Protein AF-A0A191ZY68-F1 (afdb_monomer)

InterPro domains:
  IPR001091 Restriction/modification DNA-methyltransferase [PR00508] (34-48)
  IPR001091 Restriction/modification DNA-methyltransferase [PR00508] (92-112)
  IPR001091 Restriction/modification DNA-methyltransferase [PR00508] (193-210)
  IPR001091 Restriction/modification DNA-methyltransferase [PR00508] (212-230)
  IPR001091 Restriction/modification DNA-methyltransferase [PR00508] (235-255)
  IPR002052 DNA methylase, N-6 adenine-specific, conserved site [PS00092] (38-44)
  IPR002941 DNA methylase N-4/N-6 [PF01555] (35-252)
  IPR029063 S-adenosyl-L-methionine-dependent methyltransferase superfamily [G3DSA:3.40.50.150] (6-283)
  IPR029063 S-adenosyl-L-methionine-dependent methyltransferase superfamily [SSF53335] (6-263)

pLDDT: mean 77.8, std 20.85, range [26.12, 98.81]

Structure (mmCIF, N/CA/C/O backbone):
data_AF-A0A191ZY68-F1
#
_entry.id   AF-A0A191ZY68-F1
#
loop_
_atom_site.group_PDB
_atom_site.id
_atom_site.type_symbol
_atom_site.label_atom_id
_atom_site.label_alt_id
_atom_site.label_comp_id
_atom_site.label_asym_id
_atom_site.label_entity_id
_atom_site.label_seq_id
_atom_site.pdbx_PDB_ins_code
_atom_site.Cartn_x
_atom_site.Cartn_y
_atom_site.Cartn_z
_atom_site.occupancy
_atom_site.B_iso_or_equiv
_atom_site.auth_seq_id
_atom_site.auth_comp_id
_atom_site.auth_asym_id
_atom_site.auth_atom_id
_atom_site.pdbx_PDB_model_num
ATOM 1 N N . MET A 1 1 ? 15.960 -15.059 17.659 1.00 31.17 1 MET A N 1
ATOM 2 C CA . MET A 1 1 ? 15.784 -13.860 18.512 1.00 31.17 1 MET A CA 1
ATOM 3 C C . MET A 1 1 ? 14.298 -13.562 18.622 1.00 31.17 1 MET A C 1
ATOM 5 O O . MET A 1 1 ? 13.673 -13.334 17.597 1.00 31.17 1 MET A O 1
ATOM 9 N N . LYS A 1 2 ? 13.720 -13.620 19.827 1.00 26.56 2 LYS A N 1
ATOM 10 C CA . LYS A 1 2 ? 12.342 -13.174 20.080 1.00 26.56 2 LYS A CA 1
ATOM 11 C C . LYS A 1 2 ? 12.356 -11.641 20.112 1.00 26.56 2 LYS A C 1
ATOM 13 O O . LYS A 1 2 ? 12.931 -11.078 21.036 1.00 26.56 2 LYS A O 1
ATOM 18 N N . GLN A 1 3 ? 11.800 -10.974 19.100 1.00 31.62 3 GLN A N 1
ATOM 19 C CA . GLN A 1 3 ? 11.478 -9.550 19.221 1.00 31.62 3 GLN A CA 1
ATOM 20 C C . GLN A 1 3 ? 10.324 -9.436 20.219 1.00 31.62 3 GLN A C 1
ATOM 22 O O . GLN A 1 3 ? 9.246 -9.982 19.988 1.00 31.62 3 GLN A O 1
ATOM 27 N N . GLU A 1 4 ? 10.581 -8.804 21.364 1.00 32.47 4 GLU A N 1
ATOM 28 C CA . GLU A 1 4 ? 9.561 -8.515 22.368 1.00 32.47 4 GLU A CA 1
ATOM 29 C C . GLU A 1 4 ? 8.435 -7.693 21.734 1.00 32.47 4 GLU A C 1
ATOM 31 O O . GLU A 1 4 ? 8.659 -6.604 21.203 1.00 32.47 4 GLU A O 1
ATOM 36 N N . ILE A 1 5 ? 7.216 -8.233 21.794 1.00 35.44 5 ILE A N 1
ATOM 37 C CA . ILE A 1 5 ? 5.992 -7.540 21.404 1.00 35.44 5 ILE A CA 1
ATOM 38 C C . ILE A 1 5 ? 5.802 -6.402 22.403 1.00 35.44 5 ILE A C 1
ATOM 40 O O . ILE A 1 5 ? 5.323 -6.603 23.519 1.00 35.44 5 ILE A O 1
ATOM 44 N N . LYS A 1 6 ? 6.200 -5.189 22.025 1.00 41.62 6 LYS A N 1
ATOM 45 C CA . LYS A 1 6 ? 5.706 -4.008 22.720 1.00 41.62 6 LYS A CA 1
ATOM 46 C C . LYS A 1 6 ? 4.245 -3.842 22.346 1.00 41.62 6 LYS A C 1
ATOM 48 O O . LYS A 1 6 ? 3.932 -3.660 21.174 1.00 41.62 6 LYS A O 1
ATOM 53 N N . ASN A 1 7 ? 3.380 -3.878 23.356 1.00 38.12 7 ASN A N 1
ATOM 54 C CA . ASN A 1 7 ? 2.010 -3.393 23.260 1.00 38.12 7 ASN A CA 1
ATOM 55 C C . ASN A 1 7 ? 2.058 -1.932 22.796 1.00 38.12 7 ASN A C 1
ATOM 57 O O . ASN A 1 7 ? 2.180 -1.013 23.611 1.00 38.12 7 ASN A O 1
ATOM 61 N N . TYR A 1 8 ? 1.988 -1.702 21.485 1.00 49.50 8 TYR A N 1
ATOM 62 C CA . TYR A 1 8 ? 1.645 -0.392 20.963 1.00 49.50 8 TYR A CA 1
ATOM 63 C C . TYR A 1 8 ? 0.217 -0.161 21.427 1.00 49.50 8 TYR A C 1
ATOM 65 O O . TYR A 1 8 ? -0.720 -0.784 20.937 1.00 49.50 8 TYR A O 1
ATOM 73 N N . ASN A 1 9 ? 0.042 0.674 22.445 1.00 41.66 9 ASN A N 1
ATOM 74 C CA . ASN A 1 9 ? -1.279 1.130 22.834 1.00 41.66 9 ASN A CA 1
ATOM 75 C C . ASN A 1 9 ? -1.759 2.036 21.688 1.00 41.66 9 ASN A C 1
ATOM 77 O O . ASN A 1 9 ? -1.575 3.251 21.744 1.00 41.66 9 ASN A O 1
ATOM 81 N N . LEU A 1 10 ? -2.297 1.435 20.617 1.00 52.88 10 LEU A N 1
ATOM 82 C CA . LEU A 1 10 ? -2.790 2.087 19.397 1.00 52.88 10 LEU A CA 1
ATOM 83 C C . LEU A 1 10 ? -4.106 2.835 19.667 1.00 52.88 10 LEU A C 1
ATOM 85 O O . LEU A 1 10 ? -5.029 2.852 18.856 1.00 52.88 10 LEU A O 1
ATOM 89 N N . LYS A 1 11 ? -4.212 3.489 20.828 1.00 54.06 11 LYS A N 1
ATOM 90 C CA . LYS A 1 11 ? -5.155 4.587 20.996 1.00 54.06 11 LYS A CA 1
ATOM 91 C C . LYS A 1 11 ? -4.674 5.682 20.057 1.00 54.06 11 LYS A C 1
ATOM 93 O O . LYS A 1 11 ? -3.679 6.341 20.352 1.00 54.06 11 LYS A O 1
ATOM 98 N N . ILE A 1 12 ? -5.350 5.825 18.921 1.00 60.12 12 ILE A N 1
ATOM 99 C CA . ILE A 1 12 ? -5.033 6.844 17.922 1.00 60.12 12 ILE A CA 1
ATOM 100 C C . ILE A 1 12 ? -5.145 8.202 18.600 1.00 60.12 12 ILE A C 1
ATOM 102 O O . ILE A 1 12 ? -6.234 8.660 18.955 1.00 60.12 12 ILE A O 1
ATOM 106 N N . LYS A 1 13 ? -3.988 8.804 18.825 1.00 62.09 13 LYS A N 1
ATOM 107 C CA . LYS A 1 13 ? -3.818 10.139 19.378 1.00 62.09 13 LYS A CA 1
ATOM 108 C C . LYS A 1 13 ? -3.342 11.032 18.234 1.00 62.09 13 LYS A C 1
ATOM 110 O O . LYS A 1 13 ? -2.525 10.590 17.430 1.00 62.09 13 LYS A O 1
ATOM 115 N N . GLY A 1 14 ? -3.871 12.250 18.173 1.00 75.94 14 GLY A N 1
ATOM 116 C CA . GLY A 1 14 ? -3.604 13.189 17.084 1.00 75.94 14 GLY A CA 1
ATOM 117 C C . GLY A 1 14 ? -4.306 12.827 15.771 1.00 75.94 14 GLY A C 1
ATOM 118 O O . GLY A 1 14 ? -5.316 12.108 15.755 1.00 75.94 14 GLY A O 1
ATOM 119 N N . GLN A 1 15 ? -3.771 13.355 14.670 1.00 87.38 15 GLN A N 1
ATOM 120 C CA . GLN A 1 15 ? -4.279 13.161 13.310 1.00 87.38 15 GLN A CA 1
ATOM 121 C C . GLN A 1 15 ? -3.763 11.864 12.668 1.00 87.38 15 GLN A C 1
ATOM 123 O O . GLN A 1 15 ? -4.431 11.300 11.804 1.00 87.38 15 GLN A O 1
ATOM 128 N N . GLY A 1 16 ? -2.622 11.334 13.109 1.00 92.94 16 GLY A N 1
ATOM 129 C CA . GLY A 1 16 ? -2.125 10.049 12.620 1.00 92.94 16 GLY A CA 1
ATOM 130 C C . GLY A 1 16 ? -0.936 9.492 13.389 1.00 92.94 16 GLY A C 1
ATOM 131 O O . GLY A 1 16 ? -0.455 10.083 14.355 1.00 92.94 16 GLY A O 1
ATOM 132 N N . GLN A 1 17 ? -0.469 8.325 12.954 1.00 94.00 17 GLN A N 1
ATOM 133 C CA . GLN A 1 17 ? 0.682 7.629 13.520 1.00 94.00 17 GLN A CA 1
ATOM 134 C C . GLN A 1 17 ? 1.595 7.134 12.399 1.00 94.00 17 GLN A C 1
ATOM 136 O O . GLN A 1 17 ? 1.126 6.494 11.458 1.00 94.00 17 GLN A O 1
ATOM 141 N N . LEU A 1 18 ? 2.895 7.394 12.526 1.00 95.25 18 LEU A N 1
ATOM 142 C CA . LEU A 1 18 ? 3.937 6.811 11.684 1.00 95.25 18 LEU A CA 1
ATOM 143 C C . LEU A 1 18 ? 4.826 5.934 12.567 1.00 95.25 18 LEU A C 1
ATOM 145 O O . LEU A 1 18 ? 5.387 6.402 13.559 1.00 95.25 18 LEU A O 1
ATOM 149 N N . ILE A 1 19 ? 4.929 4.651 12.229 1.00 94.38 19 ILE A N 1
ATOM 150 C CA . ILE A 1 19 ? 5.561 3.635 13.073 1.00 94.38 19 ILE A CA 1
ATOM 151 C C . ILE A 1 19 ? 6.728 3.000 12.315 1.00 94.38 19 ILE A C 1
ATOM 153 O O . ILE A 1 19 ? 6.526 2.377 11.272 1.00 94.38 19 ILE A O 1
ATOM 157 N N . ASN A 1 20 ? 7.942 3.107 12.860 1.00 94.00 20 ASN A N 1
ATOM 158 C CA . ASN A 1 20 ? 9.105 2.405 12.338 1.00 94.00 20 ASN A CA 1
ATOM 159 C C . ASN A 1 20 ? 9.115 0.955 12.834 1.00 94.00 20 ASN A C 1
ATOM 161 O O . ASN A 1 20 ? 9.651 0.642 13.896 1.00 94.00 20 ASN A O 1
ATOM 165 N N . ASN A 1 21 ? 8.448 0.062 12.110 1.00 89.94 21 ASN A N 1
ATOM 166 C CA . ASN A 1 21 ? 8.413 -1.356 12.450 1.00 89.94 21 ASN A CA 1
ATOM 167 C C . ASN A 1 21 ? 8.033 -2.200 11.230 1.00 89.94 21 ASN A C 1
ATOM 169 O O . ASN A 1 21 ? 7.501 -1.695 10.242 1.00 89.94 21 ASN A O 1
ATOM 173 N N . ASP A 1 22 ? 8.251 -3.506 11.332 1.00 90.50 22 ASP A N 1
ATOM 174 C CA . ASP A 1 22 ? 7.630 -4.468 10.434 1.00 90.50 22 ASP A CA 1
ATOM 175 C C . ASP A 1 22 ? 6.101 -4.419 10.603 1.00 90.50 22 ASP A C 1
ATOM 177 O O . ASP A 1 22 ? 5.575 -4.582 11.711 1.00 90.50 22 ASP A O 1
ATOM 181 N N . CYS A 1 23 ? 5.374 -4.179 9.512 1.00 93.75 23 CYS A N 1
ATOM 182 C CA . CYS A 1 23 ? 3.928 -4.014 9.571 1.00 93.75 23 CYS A CA 1
ATOM 183 C C . CYS A 1 23 ? 3.191 -5.314 9.923 1.00 93.75 23 CYS A C 1
ATOM 185 O O . CYS A 1 23 ? 2.131 -5.231 10.535 1.00 93.75 23 CYS A O 1
ATOM 187 N N . LEU A 1 24 ? 3.750 -6.507 9.673 1.00 92.06 24 LEU A N 1
ATOM 188 C CA . LEU A 1 24 ? 3.152 -7.771 10.140 1.00 92.06 24 LEU A CA 1
ATOM 189 C C . LEU A 1 24 ? 3.233 -7.922 11.659 1.00 92.06 24 LEU A C 1
ATOM 191 O O . LEU A 1 24 ? 2.394 -8.581 12.272 1.00 92.06 24 LEU A O 1
ATOM 195 N N . VAL A 1 25 ? 4.248 -7.325 12.285 1.00 88.88 25 VAL A N 1
ATOM 196 C CA . VAL A 1 25 ? 4.346 -7.254 13.748 1.00 88.88 25 VAL A CA 1
ATOM 197 C C . VAL A 1 25 ? 3.409 -6.169 14.271 1.00 88.88 25 VAL A C 1
ATOM 199 O O . VAL A 1 25 ? 2.690 -6.383 15.246 1.00 88.88 25 VAL A O 1
ATOM 202 N N . GLY A 1 26 ? 3.391 -5.014 13.606 1.00 87.81 26 GLY A N 1
ATOM 203 C CA . GLY A 1 26 ? 2.568 -3.868 13.971 1.00 87.81 26 GLY A CA 1
ATOM 204 C C . GLY A 1 26 ? 1.065 -4.143 13.908 1.00 87.81 26 GLY A C 1
ATOM 205 O O . GLY A 1 26 ? 0.367 -3.915 14.898 1.00 87.81 26 GLY A O 1
ATOM 206 N N . MET A 1 27 ? 0.578 -4.681 12.785 1.00 92.81 27 MET A N 1
ATOM 207 C CA . MET A 1 27 ? -0.847 -4.925 12.529 1.00 92.81 27 MET A CA 1
ATOM 208 C C . MET A 1 27 ? -1.485 -5.876 13.541 1.00 92.81 27 MET A C 1
ATOM 210 O O . MET A 1 27 ? -2.648 -5.674 13.877 1.00 92.81 27 MET A O 1
ATOM 214 N N . LYS A 1 28 ? -0.733 -6.810 14.140 1.00 89.75 28 LYS A N 1
ATOM 215 C CA . LYS A 1 28 ? -1.229 -7.692 15.218 1.00 89.75 28 LYS A CA 1
ATOM 216 C C . LYS A 1 28 ? -1.750 -6.940 16.445 1.00 89.75 28 LYS A C 1
ATOM 218 O O . LYS A 1 28 ? -2.515 -7.497 17.222 1.00 89.75 28 LYS A O 1
ATOM 223 N N . ASN A 1 29 ? -1.338 -5.686 16.625 1.00 85.56 29 ASN A N 1
ATOM 224 C CA . ASN A 1 29 ? -1.813 -4.823 17.706 1.00 85.56 29 ASN A CA 1
ATOM 225 C C . ASN A 1 29 ? -3.049 -3.997 17.304 1.00 85.56 29 ASN A C 1
ATOM 227 O O . ASN A 1 29 ? -3.652 -3.349 18.158 1.00 85.56 29 ASN A O 1
ATOM 231 N N . ILE A 1 30 ? -3.418 -3.987 16.018 1.00 88.19 30 ILE A N 1
ATOM 232 C CA . ILE A 1 30 ? -4.626 -3.331 15.513 1.00 88.19 30 ILE A CA 1
ATOM 233 C C . ILE A 1 30 ? -5.818 -4.267 15.755 1.00 88.19 30 ILE A C 1
ATOM 235 O O . ILE A 1 30 ? -5.765 -5.426 15.327 1.00 88.19 30 ILE A O 1
ATOM 239 N N . PRO A 1 31 ? -6.904 -3.794 16.395 1.00 89.94 31 PRO A N 1
ATOM 240 C CA . PRO A 1 31 ? -8.109 -4.594 16.578 1.00 89.94 31 PRO A CA 1
ATOM 241 C C . PRO A 1 31 ? -8.721 -5.049 15.249 1.00 89.94 31 PRO A C 1
ATOM 243 O O . PRO A 1 31 ? -8.692 -4.321 14.253 1.00 89.94 31 PRO A O 1
ATOM 246 N N . ASP A 1 32 ? -9.329 -6.230 15.251 1.00 93.38 32 ASP A N 1
ATOM 247 C CA . ASP A 1 32 ? -10.144 -6.719 14.138 1.00 93.38 32 ASP A CA 1
ATOM 248 C C . ASP A 1 32 ? -11.226 -5.698 13.770 1.00 93.38 32 ASP A C 1
ATOM 250 O O . ASP A 1 32 ? -11.770 -5.019 14.644 1.00 93.38 32 ASP A O 1
ATOM 254 N N . ASN A 1 33 ? -11.573 -5.622 12.483 1.00 94.06 33 ASN A N 1
ATOM 255 C CA . ASN A 1 33 ? -12.675 -4.787 11.996 1.00 94.06 33 ASN A CA 1
ATOM 256 C C . ASN A 1 33 ? -12.630 -3.333 12.516 1.00 94.06 33 ASN A C 1
ATOM 258 O O . ASN A 1 33 ? -13.639 -2.787 12.966 1.00 94.06 33 ASN A O 1
ATOM 262 N N . SER A 1 34 ? -11.464 -2.691 12.474 1.00 94.81 34 SER A N 1
ATOM 263 C CA . SER A 1 34 ? -11.267 -1.325 12.980 1.00 94.81 34 SER A CA 1
ATOM 264 C C . SER A 1 34 ? -10.827 -0.313 11.917 1.00 94.81 34 SER A C 1
ATOM 266 O O . SER A 1 34 ? -11.001 0.887 12.129 1.00 94.81 34 SER A O 1
ATOM 268 N N . ILE A 1 35 ? -10.346 -0.772 10.758 1.00 96.88 35 ILE A N 1
ATOM 269 C CA . ILE A 1 35 ? -9.881 0.061 9.640 1.00 96.88 35 ILE A CA 1
ATOM 270 C C . ILE A 1 35 ? -10.991 0.244 8.596 1.00 96.88 35 ILE A C 1
ATOM 272 O O . ILE A 1 35 ? -11.598 -0.730 8.155 1.00 96.88 35 ILE A O 1
ATOM 276 N N . ASP A 1 36 ? -11.247 1.485 8.175 1.00 97.62 36 ASP A N 1
ATOM 277 C CA . ASP A 1 36 ? -12.260 1.810 7.159 1.00 97.62 36 ASP A CA 1
ATOM 278 C C . ASP A 1 36 ? -11.715 1.660 5.727 1.00 97.62 36 ASP A C 1
ATOM 280 O O . ASP A 1 36 ? -12.431 1.214 4.825 1.00 97.62 36 ASP A O 1
ATOM 284 N N . LEU A 1 37 ? -10.440 2.009 5.528 1.00 98.75 37 LEU A N 1
ATOM 285 C CA . LEU A 1 37 ? -9.741 1.918 4.248 1.00 98.7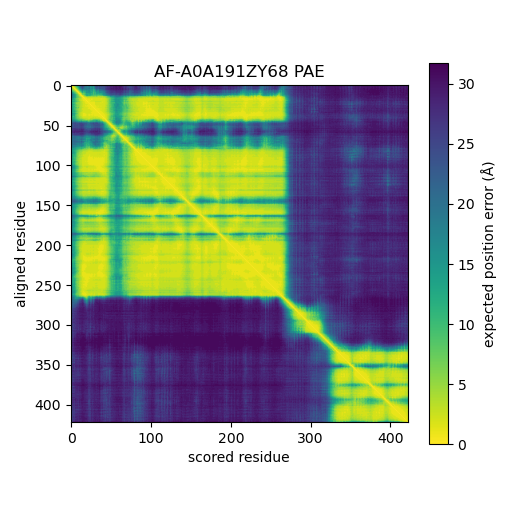5 37 LEU A CA 1
ATOM 286 C C . LEU A 1 37 ? -8.295 1.455 4.452 1.00 98.75 37 LEU A C 1
ATOM 288 O O . LEU A 1 37 ? -7.525 2.095 5.162 1.00 98.75 37 LEU A O 1
ATOM 292 N N . VAL A 1 38 ? -7.899 0.385 3.774 1.00 98.81 38 VAL A N 1
ATOM 293 C CA . VAL A 1 38 ? -6.486 0.064 3.553 1.00 98.81 38 VAL A CA 1
ATOM 294 C C . VAL A 1 38 ? -6.096 0.622 2.189 1.00 98.81 38 VAL A C 1
ATOM 296 O O . VAL A 1 38 ? -6.701 0.253 1.184 1.00 98.81 38 VAL A O 1
ATOM 299 N N . LEU A 1 39 ? -5.111 1.516 2.142 1.00 98.75 39 LEU A N 1
ATOM 300 C CA . LEU A 1 39 ? -4.598 2.102 0.902 1.00 98.75 39 LEU A CA 1
ATOM 301 C C . LEU A 1 39 ? -3.077 2.046 0.933 1.00 98.75 39 LEU A C 1
ATOM 303 O O . LEU A 1 39 ? -2.461 2.727 1.749 1.00 98.75 39 LEU A O 1
ATOM 307 N N . THR A 1 40 ? -2.481 1.217 0.076 1.00 97.81 40 THR A N 1
ATOM 308 C CA . THR A 1 40 ? -1.052 0.924 0.207 1.00 97.81 40 THR A CA 1
ATOM 309 C C . THR A 1 40 ? -0.364 0.500 -1.092 1.00 97.81 40 THR A C 1
ATOM 311 O O . THR A 1 40 ? -1.008 0.048 -2.042 1.00 97.81 40 THR A O 1
ATOM 314 N N . ASP A 1 41 ? 0.959 0.672 -1.120 1.00 94.75 41 ASP A N 1
ATOM 315 C CA . ASP A 1 41 ? 1.858 0.403 -2.247 1.00 94.75 41 ASP A CA 1
ATOM 316 C C . ASP A 1 41 ? 2.943 -0.614 -1.842 1.00 94.75 41 ASP A C 1
ATOM 318 O O . ASP A 1 41 ? 4.064 -0.221 -1.509 1.00 94.75 41 ASP A O 1
ATOM 322 N N . PRO A 1 42 ? 2.619 -1.921 -1.801 1.00 92.19 42 PRO A N 1
ATOM 323 C CA . PRO A 1 42 ? 3.593 -2.961 -1.490 1.00 92.19 42 PRO A CA 1
ATOM 324 C C . PRO A 1 42 ? 4.699 -3.057 -2.559 1.00 92.19 42 PRO A C 1
ATOM 326 O O . PRO A 1 42 ? 4.506 -2.631 -3.697 1.00 92.19 42 PRO A O 1
ATOM 329 N N . PRO A 1 43 ? 5.845 -3.690 -2.244 1.00 86.75 43 PRO A N 1
ATOM 330 C CA . PRO A 1 43 ? 6.782 -4.194 -3.246 1.00 86.75 43 PRO A CA 1
ATOM 331 C C . PRO A 1 43 ? 6.073 -5.035 -4.316 1.00 86.75 43 PRO A C 1
ATOM 333 O O . PRO A 1 43 ? 5.132 -5.771 -4.023 1.00 86.75 43 PRO A O 1
ATOM 336 N N . TYR A 1 44 ? 6.530 -4.939 -5.562 1.00 82.44 44 TYR A N 1
ATOM 337 C CA . TYR A 1 44 ? 5.852 -5.510 -6.729 1.00 82.44 44 TYR A CA 1
ATOM 338 C C . TYR A 1 44 ? 6.381 -6.877 -7.149 1.00 82.44 44 TYR A C 1
ATOM 340 O O . TYR A 1 44 ? 5.806 -7.488 -8.040 1.00 82.44 44 TYR A O 1
ATOM 348 N N . GLY A 1 45 ? 7.484 -7.353 -6.578 1.00 71.75 45 GLY A N 1
ATOM 349 C CA . GLY A 1 45 ? 8.100 -8.626 -6.934 1.00 71.75 45 GLY A CA 1
ATOM 350 C C . GLY A 1 45 ? 8.623 -8.685 -8.364 1.00 71.75 45 GLY A C 1
ATOM 351 O O . GLY A 1 45 ? 8.664 -9.756 -8.979 1.00 71.75 45 GLY A O 1
ATOM 352 N N . ILE A 1 46 ? 8.984 -7.532 -8.927 1.00 65.25 46 ILE A N 1
ATOM 353 C CA . ILE A 1 46 ? 9.471 -7.411 -10.307 1.00 65.25 46 ILE A CA 1
ATOM 354 C C . ILE A 1 46 ? 10.969 -7.127 -10.387 1.00 65.25 46 ILE A C 1
ATOM 356 O O . ILE A 1 46 ? 11.517 -7.134 -11.495 1.00 65.25 46 ILE A O 1
ATOM 360 N N . ALA A 1 47 ? 11.657 -6.895 -9.263 1.00 60.81 47 ALA A N 1
ATOM 361 C CA . ALA A 1 47 ? 13.086 -6.643 -9.301 1.00 60.81 47 ALA A CA 1
ATOM 362 C C . ALA A 1 47 ? 13.834 -7.889 -9.773 1.00 60.81 47 ALA A C 1
ATOM 364 O O . ALA A 1 47 ? 13.928 -8.921 -9.113 1.00 60.81 47 ALA A O 1
ATOM 365 N N . ASN A 1 48 ? 14.434 -7.749 -10.945 1.00 55.97 48 ASN A N 1
ATOM 366 C CA . ASN A 1 48 ? 15.454 -8.642 -11.447 1.00 55.97 48 ASN A CA 1
ATOM 367 C C . ASN A 1 48 ? 16.800 -7.973 -11.159 1.00 55.97 48 ASN A C 1
ATOM 369 O O . ASN A 1 48 ? 16.961 -6.785 -11.440 1.00 55.97 48 ASN A O 1
ATOM 373 N N . LYS A 1 49 ? 17.784 -8.716 -10.639 1.00 47.47 49 LYS A N 1
ATOM 374 C CA . LYS A 1 49 ? 19.133 -8.192 -10.335 1.00 47.47 49 LYS A CA 1
ATOM 375 C C . LYS A 1 49 ? 19.813 -7.522 -11.543 1.00 47.47 49 LYS A C 1
ATOM 377 O O . LYS A 1 49 ? 20.726 -6.725 -11.366 1.00 47.47 49 LYS A O 1
ATOM 382 N N . ASN A 1 50 ? 19.332 -7.807 -12.756 1.00 46.06 50 ASN A N 1
ATOM 383 C CA . ASN A 1 50 ? 19.821 -7.237 -14.011 1.00 46.06 50 ASN A CA 1
ATOM 384 C C . ASN A 1 50 ? 18.990 -6.052 -14.550 1.00 46.06 50 ASN A C 1
ATOM 386 O O . ASN A 1 50 ? 19.364 -5.469 -15.570 1.00 46.06 50 ASN A O 1
ATOM 390 N N . LEU A 1 51 ? 17.861 -5.694 -13.923 1.00 51.06 51 LEU A N 1
ATOM 391 C CA . LEU A 1 51 ? 17.049 -4.549 -14.345 1.00 51.06 51 LEU A CA 1
ATOM 392 C C . LEU A 1 51 ? 17.734 -3.250 -13.916 1.00 51.06 51 LEU A C 1
ATOM 394 O O . LEU A 1 51 ? 18.016 -3.012 -12.741 1.00 51.06 51 LEU A O 1
ATOM 398 N N . ARG A 1 52 ? 18.022 -2.409 -14.908 1.00 48.84 52 ARG A N 1
ATOM 399 C CA . ARG A 1 52 ? 18.651 -1.105 -14.714 1.00 48.84 52 ARG A CA 1
ATOM 400 C C . ARG A 1 52 ? 17.557 -0.042 -14.787 1.00 48.84 52 ARG A C 1
ATOM 402 O O . ARG A 1 52 ? 16.835 0.036 -15.778 1.00 48.84 52 ARG A O 1
ATOM 409 N N . THR A 1 53 ? 17.452 0.776 -13.751 1.00 52.16 53 THR A N 1
ATOM 410 C CA . THR A 1 53 ? 16.500 1.881 -13.643 1.00 52.16 53 THR A CA 1
ATOM 411 C C . THR A 1 53 ? 17.216 3.189 -13.949 1.00 52.16 53 THR A C 1
ATOM 413 O O . THR A 1 53 ? 18.337 3.436 -13.498 1.00 52.16 53 THR A O 1
ATOM 416 N N . TRP A 1 54 ? 16.576 4.054 -14.732 1.00 44.34 54 TRP A N 1
ATOM 417 C CA . TRP A 1 54 ? 17.102 5.392 -14.964 1.00 44.34 54 TRP A CA 1
ATOM 418 C C . TRP A 1 54 ? 16.919 6.241 -13.704 1.00 44.34 54 TRP A C 1
ATOM 420 O O . TRP A 1 54 ? 15.791 6.499 -13.280 1.00 44.34 54 TRP A O 1
ATOM 430 N N . VAL A 1 55 ? 18.021 6.680 -13.095 1.00 49.06 55 VAL A N 1
ATOM 431 C CA . VAL A 1 55 ? 17.973 7.659 -12.006 1.00 49.06 55 VAL A CA 1
ATOM 432 C C . VAL A 1 55 ? 18.011 9.057 -12.612 1.00 49.06 55 VAL A C 1
ATOM 434 O O . VAL A 1 55 ? 18.906 9.387 -13.388 1.00 49.06 55 VAL A O 1
ATOM 437 N N . GLY A 1 56 ? 17.007 9.859 -12.246 1.00 44.44 56 GLY A N 1
ATOM 438 C CA . GLY A 1 56 ? 16.814 11.261 -12.626 1.00 44.44 56 GLY A CA 1
ATOM 439 C C . GLY A 1 56 ? 18.091 12.049 -12.921 1.00 44.44 56 GLY A C 1
ATOM 440 O O . GLY A 1 56 ? 19.063 11.953 -12.171 1.00 44.44 56 GLY A O 1
ATOM 441 N N . ALA A 1 57 ? 18.055 12.920 -13.936 1.00 44.69 57 ALA A N 1
ATOM 442 C CA . ALA A 1 57 ? 19.153 13.826 -14.299 1.00 44.69 57 ALA A CA 1
ATOM 443 C C . ALA A 1 57 ? 19.755 14.572 -13.088 1.00 44.69 57 ALA A C 1
ATOM 445 O O . ALA A 1 57 ? 20.967 14.736 -13.000 1.00 44.69 57 ALA A O 1
ATOM 446 N N . SER A 1 58 ? 18.916 14.918 -12.105 1.00 45.31 58 SER A N 1
ATOM 447 C CA . SER A 1 58 ? 19.293 15.606 -10.865 1.00 45.31 58 SER A CA 1
ATOM 448 C C . SER A 1 58 ? 20.115 14.772 -9.865 1.00 45.31 58 SER A C 1
ATOM 450 O O . SER A 1 58 ? 20.757 15.365 -9.004 1.00 45.31 58 SER A O 1
ATOM 452 N N . LYS A 1 59 ? 20.111 13.433 -9.935 1.00 44.00 59 LYS A N 1
ATOM 453 C CA . LYS A 1 59 ? 20.691 12.575 -8.882 1.00 44.00 59 LYS A CA 1
ATOM 454 C C . LYS A 1 59 ? 21.970 11.834 -9.267 1.00 44.00 59 LYS A C 1
ATOM 456 O O . LYS A 1 59 ? 22.589 11.284 -8.372 1.00 44.00 59 LYS A O 1
ATOM 461 N N . ASN A 1 60 ? 22.357 11.811 -10.549 1.00 39.69 60 ASN A N 1
ATOM 462 C CA . ASN A 1 60 ? 23.617 11.197 -11.019 1.00 39.69 60 ASN A CA 1
ATOM 463 C C . ASN A 1 60 ? 23.986 11.572 -12.475 1.00 39.69 60 ASN A C 1
ATOM 465 O O . ASN A 1 60 ? 24.630 10.794 -13.182 1.00 39.69 60 ASN A O 1
ATOM 469 N N . GLY A 1 61 ? 23.529 12.728 -12.971 1.00 46.94 61 GLY A N 1
ATOM 470 C CA . GLY A 1 61 ? 23.760 13.137 -14.363 1.00 46.94 61 GLY A CA 1
ATOM 471 C C . GLY A 1 61 ? 22.988 12.308 -15.401 1.00 46.94 61 GLY A C 1
ATOM 472 O O . GLY A 1 61 ? 23.398 12.247 -16.553 1.00 46.94 61 GLY A O 1
ATOM 473 N N . GLY A 1 62 ? 21.890 11.647 -15.005 1.00 53.28 62 GLY A N 1
ATOM 474 C CA . GLY A 1 62 ? 21.029 10.885 -15.921 1.00 53.28 62 GLY A CA 1
ATOM 475 C C . GLY A 1 62 ? 21.574 9.506 -16.297 1.00 53.28 62 GLY A C 1
ATOM 476 O O . GLY A 1 62 ? 21.478 9.099 -17.455 1.00 53.28 62 GLY A O 1
ATOM 477 N N . LYS A 1 63 ? 22.160 8.785 -15.335 1.00 50.47 63 LYS A N 1
ATOM 478 C CA . LYS A 1 63 ? 22.699 7.431 -15.537 1.00 50.47 63 LYS A CA 1
ATOM 479 C C . LYS A 1 63 ? 21.657 6.348 -15.255 1.00 50.47 63 LYS A C 1
ATOM 481 O O . LYS A 1 63 ? 20.729 6.531 -14.474 1.00 50.47 63 LYS A O 1
ATOM 486 N N . THR A 1 64 ? 21.846 5.189 -15.877 1.00 55.03 64 THR A N 1
ATOM 487 C CA . THR A 1 64 ? 21.052 3.988 -15.591 1.00 55.03 64 THR A CA 1
ATOM 488 C C . THR A 1 64 ? 21.817 3.131 -14.585 1.00 55.03 64 THR A C 1
ATOM 490 O O . THR A 1 64 ? 22.932 2.704 -14.881 1.00 55.03 64 THR A O 1
ATOM 493 N N . VAL A 1 65 ? 21.239 2.901 -13.408 1.00 60.44 65 VAL A N 1
ATOM 494 C CA . VAL A 1 65 ? 21.837 2.123 -12.305 1.00 60.44 65 VAL A CA 1
ATOM 495 C C . VAL A 1 65 ? 20.891 0.995 -11.906 1.00 60.44 65 VAL A C 1
ATOM 497 O O . VAL A 1 65 ? 19.699 1.050 -12.197 1.00 60.44 65 VAL A O 1
ATOM 500 N N . THR A 1 66 ? 21.393 -0.054 -11.271 1.00 60.78 66 THR A N 1
ATOM 501 C CA . THR A 1 66 ? 20.531 -1.102 -10.705 1.00 60.78 66 THR A CA 1
ATOM 502 C C . THR A 1 66 ? 19.737 -0.561 -9.512 1.00 60.78 66 THR A C 1
ATOM 504 O O . THR A 1 66 ? 20.145 0.394 -8.847 1.00 60.78 66 THR A O 1
ATOM 507 N N . THR A 1 67 ? 18.593 -1.176 -9.210 1.00 59.16 67 THR A N 1
ATOM 508 C CA . THR A 1 67 ? 17.782 -0.807 -8.034 1.00 59.16 67 THR A CA 1
ATOM 509 C C . THR A 1 67 ? 18.578 -0.949 -6.730 1.00 59.16 67 THR A C 1
ATOM 511 O O . THR A 1 67 ? 18.469 -0.096 -5.852 1.00 59.16 67 THR A O 1
ATOM 514 N N . GLN A 1 68 ? 19.448 -1.962 -6.640 1.00 61.78 68 GLN A N 1
ATOM 515 C CA . GLN A 1 68 ? 20.319 -2.178 -5.483 1.00 61.78 68 GLN A CA 1
ATOM 516 C C . GLN A 1 68 ? 21.389 -1.082 -5.345 1.00 61.78 68 GLN A C 1
ATOM 518 O O . GLN A 1 68 ? 21.626 -0.599 -4.243 1.00 61.78 68 GLN A O 1
ATOM 523 N N . GLU A 1 69 ? 21.996 -0.625 -6.446 1.00 61.06 69 GLU A N 1
ATOM 524 C CA . GLU A 1 69 ? 22.954 0.496 -6.420 1.00 61.06 69 GLU A CA 1
ATOM 525 C C . GLU A 1 69 ? 22.300 1.820 -6.004 1.00 61.06 69 GLU A C 1
ATOM 527 O O . GLU A 1 69 ? 22.940 2.651 -5.364 1.00 61.06 69 GLU A O 1
ATOM 532 N N . ALA A 1 70 ? 21.032 2.038 -6.363 1.00 57.88 70 ALA A N 1
ATOM 533 C CA . ALA A 1 70 ? 20.331 3.272 -6.024 1.00 57.88 70 ALA A CA 1
ATOM 534 C C . ALA A 1 70 ? 19.839 3.313 -4.566 1.00 57.88 70 ALA A C 1
ATOM 536 O O . ALA A 1 70 ? 19.772 4.397 -3.980 1.00 57.88 70 ALA A O 1
ATOM 537 N N . TRP A 1 71 ? 19.483 2.161 -3.985 1.00 57.09 71 TRP A N 1
ATOM 538 C CA . TRP A 1 71 ? 18.709 2.120 -2.737 1.00 57.09 71 TRP A CA 1
ATOM 539 C C . TRP A 1 71 ? 19.244 1.159 -1.670 1.00 57.09 71 TRP A C 1
ATOM 541 O O . TRP A 1 71 ? 18.727 1.168 -0.558 1.00 57.09 71 TRP A O 1
ATOM 551 N N . GLY A 1 72 ? 20.312 0.409 -1.951 1.00 59.25 72 GLY A N 1
ATOM 552 C CA . GLY A 1 72 ? 20.922 -0.534 -1.013 1.00 59.25 72 GLY A CA 1
ATOM 553 C C . GLY A 1 72 ? 20.085 -1.798 -0.799 1.00 59.25 72 GLY A C 1
ATOM 554 O O . GLY A 1 72 ? 19.265 -2.170 -1.636 1.00 59.25 72 GLY A O 1
ATOM 555 N N . ASN A 1 73 ? 20.301 -2.464 0.338 1.00 61.81 73 ASN A N 1
ATOM 556 C CA . ASN A 1 73 ? 19.551 -3.664 0.733 1.00 61.81 73 ASN A CA 1
ATOM 557 C C . ASN A 1 73 ? 18.171 -3.340 1.344 1.00 61.81 73 ASN A C 1
ATOM 559 O O . ASN A 1 73 ? 17.438 -4.259 1.694 1.00 61.81 73 ASN A O 1
ATOM 563 N N . ASP A 1 74 ? 17.815 -2.055 1.456 1.00 57.56 74 ASP A N 1
ATOM 564 C CA . ASP A 1 74 ? 16.557 -1.591 2.058 1.00 57.56 74 ASP A CA 1
ATOM 565 C C . ASP A 1 74 ? 15.333 -1.830 1.154 1.00 57.56 74 ASP A C 1
ATOM 567 O O . ASP A 1 74 ? 14.197 -1.719 1.605 1.00 57.56 74 ASP A O 1
ATOM 571 N N . PHE A 1 75 ? 15.551 -2.156 -0.126 1.00 61.81 75 PHE A N 1
ATOM 572 C CA . PHE A 1 75 ? 14.495 -2.413 -1.105 1.00 61.81 75 PHE A CA 1
ATOM 573 C C . PHE A 1 75 ? 14.463 -3.903 -1.481 1.00 61.81 75 PHE A C 1
ATOM 575 O O . PHE A 1 75 ? 15.188 -4.351 -2.374 1.00 61.81 75 PHE A O 1
ATOM 582 N N . GLN A 1 76 ? 13.632 -4.686 -0.786 1.00 67.12 76 GLN A N 1
ATOM 583 C CA . GLN A 1 76 ? 13.381 -6.093 -1.112 1.00 67.12 76 GLN A CA 1
ATOM 584 C C . GLN A 1 76 ? 12.228 -6.201 -2.116 1.00 67.12 76 GLN A C 1
ATOM 586 O O . GLN A 1 76 ? 11.077 -5.979 -1.762 1.00 67.12 76 GLN A O 1
ATOM 591 N N . ASP A 1 77 ? 12.537 -6.579 -3.356 1.00 68.19 77 ASP A N 1
ATOM 592 C CA . ASP A 1 77 ? 11.542 -6.656 -4.440 1.00 68.19 77 ASP A CA 1
ATOM 593 C C . ASP A 1 77 ? 11.758 -7.873 -5.370 1.00 68.19 77 ASP A C 1
ATOM 595 O O . ASP A 1 77 ? 11.362 -7.885 -6.533 1.00 68.19 77 ASP A O 1
ATOM 599 N N . SER A 1 78 ? 12.431 -8.911 -4.861 1.00 72.12 78 SER A N 1
ATOM 600 C CA . SER A 1 78 ? 12.744 -10.157 -5.575 1.00 72.12 78 SER A CA 1
ATOM 601 C C . SER A 1 78 ? 12.319 -11.361 -4.737 1.00 72.12 78 SER A C 1
ATOM 603 O O . SER A 1 78 ? 12.863 -11.564 -3.652 1.00 72.12 78 SER A O 1
ATOM 605 N N . PHE A 1 79 ? 11.434 -12.198 -5.283 1.00 76.50 79 PHE A N 1
ATOM 606 C CA . PHE A 1 79 ? 10.806 -13.322 -4.565 1.00 76.50 79 PHE A CA 1
ATOM 607 C C . PHE A 1 79 ? 10.931 -14.670 -5.294 1.00 76.50 79 PHE A C 1
ATOM 609 O O . PHE A 1 79 ? 10.209 -15.614 -5.007 1.00 76.50 79 PHE A O 1
ATOM 616 N N . GLY A 1 80 ? 11.876 -14.777 -6.233 1.00 79.81 80 GLY A N 1
ATOM 617 C CA . GLY A 1 80 ? 12.059 -15.985 -7.038 1.00 79.81 80 GLY A CA 1
ATOM 618 C C . GLY A 1 80 ? 11.056 -16.036 -8.186 1.00 79.81 80 GLY A C 1
ATOM 619 O O . GLY A 1 80 ? 11.339 -15.508 -9.263 1.00 79.81 80 GLY A O 1
ATOM 620 N N . ASP A 1 81 ? 9.907 -16.659 -7.954 1.00 82.25 81 ASP A N 1
ATOM 621 C CA . ASP A 1 81 ? 8.807 -16.796 -8.908 1.00 82.25 81 ASP A CA 1
ATOM 622 C C . ASP A 1 81 ? 7.504 -16.175 -8.368 1.00 82.25 81 ASP A C 1
ATOM 624 O O . ASP A 1 81 ? 7.500 -15.458 -7.367 1.00 82.25 81 ASP A O 1
ATOM 628 N N . VAL A 1 82 ? 6.409 -16.353 -9.112 1.00 84.88 82 VAL A N 1
ATOM 629 C CA . VAL A 1 82 ? 5.103 -15.787 -8.749 1.00 84.88 82 VAL A CA 1
ATOM 630 C C . VAL A 1 82 ? 4.533 -16.430 -7.485 1.00 84.88 82 VAL A C 1
ATOM 632 O O . VAL A 1 82 ? 3.948 -15.716 -6.675 1.00 84.88 82 VAL A O 1
ATOM 635 N N . ASP A 1 83 ? 4.770 -17.728 -7.286 1.00 86.81 83 ASP A N 1
ATOM 636 C CA . ASP A 1 83 ? 4.307 -18.464 -6.110 1.00 86.81 83 ASP A CA 1
ATOM 637 C C . ASP A 1 83 ? 5.062 -17.981 -4.866 1.00 86.81 83 ASP A C 1
ATOM 639 O O . ASP A 1 83 ? 4.443 -17.608 -3.876 1.00 86.81 83 ASP A O 1
ATOM 643 N N . GLY A 1 84 ? 6.389 -17.832 -4.952 1.00 86.75 84 GLY A N 1
ATOM 644 C CA . GLY A 1 84 ? 7.188 -17.259 -3.867 1.00 86.75 84 GLY A CA 1
ATOM 645 C C . GLY A 1 84 ? 6.820 -15.807 -3.538 1.00 86.75 84 GLY A C 1
ATOM 646 O O . GLY A 1 84 ? 6.877 -15.399 -2.375 1.00 86.75 84 GLY A O 1
ATOM 647 N N . PHE A 1 85 ? 6.405 -15.012 -4.534 1.00 87.94 85 PHE A N 1
ATOM 648 C CA . PHE A 1 85 ? 5.867 -13.674 -4.277 1.00 87.94 85 PHE A CA 1
ATOM 649 C C . PHE A 1 85 ? 4.511 -13.737 -3.564 1.00 87.94 85 PHE A C 1
ATOM 651 O O . PHE A 1 85 ? 4.290 -12.983 -2.615 1.00 87.94 85 PHE A O 1
ATOM 658 N N . TRP A 1 86 ? 3.626 -14.643 -3.984 1.00 91.31 86 TRP A N 1
ATOM 659 C CA . TRP A 1 86 ? 2.334 -14.847 -3.336 1.00 91.31 86 TRP A CA 1
ATOM 660 C C . TRP A 1 86 ? 2.486 -15.311 -1.885 1.00 91.31 86 TRP A C 1
ATOM 662 O O . TRP A 1 86 ? 1.892 -14.704 -0.996 1.00 91.31 86 TRP A O 1
ATOM 672 N N . ASP A 1 87 ? 3.344 -16.298 -1.622 1.00 89.81 87 ASP A N 1
ATOM 673 C CA . ASP A 1 87 ? 3.619 -16.813 -0.276 1.00 89.81 87 ASP A CA 1
ATOM 674 C C . ASP A 1 87 ? 4.140 -15.719 0.658 1.00 89.81 87 ASP A C 1
ATOM 676 O O . ASP A 1 87 ? 3.739 -15.633 1.821 1.00 89.81 87 ASP A O 1
ATOM 680 N N . TRP A 1 88 ? 4.992 -14.828 0.142 1.00 90.44 88 TRP A N 1
ATOM 681 C CA . TRP A 1 88 ? 5.438 -13.656 0.888 1.00 90.44 88 TRP A CA 1
ATOM 682 C C . TRP A 1 88 ? 4.305 -12.649 1.130 1.00 90.44 88 TRP A C 1
ATOM 684 O O . TRP A 1 88 ? 4.239 -12.059 2.206 1.00 90.44 88 TRP A O 1
ATOM 694 N N . PHE A 1 89 ? 3.414 -12.441 0.160 1.00 93.25 89 PHE A N 1
ATOM 695 C CA . PHE A 1 89 ? 2.348 -11.437 0.227 1.00 93.25 89 PHE A CA 1
ATOM 696 C C . PHE A 1 89 ? 1.156 -11.868 1.105 1.00 93.25 89 PHE A C 1
ATOM 698 O O . PHE A 1 89 ? 0.507 -11.041 1.755 1.00 93.25 89 PHE A O 1
ATOM 705 N N . LYS A 1 90 ? 0.894 -13.174 1.183 1.00 94.44 90 LYS A N 1
ATOM 706 C CA . LYS A 1 90 ? -0.253 -13.794 1.861 1.00 94.44 90 LYS A CA 1
ATOM 707 C C . LYS A 1 90 ? -0.426 -13.400 3.341 1.00 94.44 90 LYS A C 1
ATOM 709 O O . LYS A 1 90 ? -1.554 -13.075 3.734 1.00 94.44 90 LYS A O 1
ATOM 714 N N . PRO A 1 91 ? 0.625 -13.332 4.185 1.00 95.00 91 PRO A N 1
ATOM 715 C CA . PRO A 1 91 ? 0.487 -12.868 5.567 1.00 95.00 91 PRO A CA 1
ATOM 716 C C . PRO A 1 91 ? 0.019 -11.411 5.671 1.00 95.00 91 PRO A C 1
ATOM 718 O O . PRO A 1 91 ? -0.740 -11.075 6.579 1.00 95.00 91 PRO A O 1
ATOM 721 N N . PHE A 1 92 ? 0.420 -10.546 4.731 1.00 96.62 92 PHE A N 1
ATOM 722 C CA . PHE A 1 92 ? -0.023 -9.149 4.711 1.00 96.62 92 PHE A CA 1
ATOM 723 C C . PHE A 1 92 ? -1.504 -9.069 4.362 1.00 96.62 92 PHE A C 1
ATOM 725 O O . PHE A 1 92 ? -2.253 -8.380 5.048 1.00 96.62 92 PHE A O 1
ATOM 732 N N . MET A 1 93 ? -1.946 -9.820 3.349 1.00 97.94 93 MET A N 1
ATOM 733 C CA . MET A 1 93 ? -3.366 -9.916 3.000 1.00 97.94 93 MET A CA 1
ATOM 734 C C . MET A 1 93 ? -4.214 -10.471 4.144 1.00 97.94 93 MET A C 1
ATOM 736 O O . MET A 1 93 ? -5.313 -9.967 4.377 1.00 97.94 93 MET A O 1
ATOM 740 N N . THR A 1 94 ? -3.690 -11.439 4.901 1.00 98.06 94 THR A N 1
ATOM 741 C CA . THR A 1 94 ? -4.354 -11.989 6.095 1.00 98.06 94 THR A CA 1
ATOM 742 C C . THR A 1 94 ? -4.640 -10.884 7.111 1.00 98.06 94 THR A C 1
ATOM 744 O O . THR A 1 94 ? -5.788 -10.672 7.504 1.00 98.06 94 THR A O 1
ATOM 747 N N . GLU A 1 95 ? -3.608 -10.130 7.492 1.00 98.12 95 GLU A N 1
ATOM 748 C CA . GLU A 1 95 ? -3.732 -9.067 8.490 1.00 98.12 95 GLU A CA 1
ATOM 749 C C . GLU A 1 95 ? -4.559 -7.883 7.976 1.00 98.12 95 GLU A C 1
ATOM 751 O O . GLU A 1 95 ? -5.451 -7.419 8.685 1.00 98.12 95 GLU A O 1
ATOM 756 N N . MET A 1 96 ? -4.345 -7.439 6.730 1.00 98.62 96 MET A N 1
ATOM 757 C CA . MET A 1 96 ? -5.138 -6.372 6.106 1.00 98.62 96 MET A CA 1
ATOM 758 C C . MET A 1 96 ? -6.627 -6.741 6.054 1.00 98.62 96 MET A C 1
ATOM 760 O O . MET A 1 96 ? -7.480 -5.913 6.377 1.00 98.62 96 MET A O 1
ATOM 764 N N . THR A 1 97 ? -6.960 -7.991 5.725 1.00 98.38 97 THR A N 1
ATOM 765 C CA . THR A 1 97 ? -8.350 -8.472 5.722 1.00 98.38 97 THR A CA 1
ATOM 766 C C . THR A 1 97 ? -8.929 -8.519 7.134 1.00 98.38 97 THR A C 1
ATOM 768 O O . THR A 1 97 ? -10.059 -8.074 7.344 1.00 98.38 97 THR A O 1
ATOM 771 N N . ARG A 1 98 ? -8.169 -9.006 8.124 1.00 97.94 98 ARG A N 1
ATOM 772 C CA . ARG A 1 98 ? -8.600 -9.075 9.532 1.00 97.94 98 ARG A CA 1
ATOM 773 C C . ARG A 1 98 ? -8.964 -7.697 10.088 1.00 97.94 98 ARG A C 1
ATOM 775 O O . ARG A 1 98 ? -10.044 -7.529 10.659 1.00 97.94 98 ARG A O 1
ATOM 782 N N . VAL A 1 99 ? -8.093 -6.706 9.898 1.00 97.38 99 VAL A N 1
ATOM 783 C CA . VAL A 1 99 ? -8.265 -5.362 10.479 1.00 97.38 99 VAL A CA 1
ATOM 784 C C . VAL A 1 99 ? -9.288 -4.506 9.734 1.00 97.38 99 VAL A C 1
ATOM 786 O O . VAL A 1 99 ? -9.868 -3.604 10.335 1.00 97.38 99 VAL A O 1
ATOM 789 N N . THR A 1 100 ? -9.539 -4.773 8.450 1.00 98.25 100 THR A N 1
ATOM 790 C CA . THR A 1 100 ? -10.540 -4.035 7.662 1.00 98.25 100 THR A CA 1
ATOM 791 C C . THR A 1 100 ? -11.946 -4.329 8.178 1.00 98.25 100 THR A C 1
ATOM 793 O O . THR A 1 100 ? -12.285 -5.481 8.445 1.00 98.25 100 THR A O 1
ATOM 796 N N . LYS A 1 101 ? -12.775 -3.296 8.335 1.00 95.94 101 LYS A N 1
ATOM 797 C CA . LYS A 1 101 ? -14.198 -3.412 8.690 1.00 95.94 101 LYS A CA 1
ATOM 798 C C . LYS A 1 101 ? -14.997 -4.107 7.593 1.00 95.94 101 LYS A C 1
ATOM 800 O O . LYS A 1 101 ? -14.679 -3.988 6.411 1.00 95.94 101 LYS A O 1
ATOM 805 N N . ASP A 1 102 ? -16.102 -4.741 7.968 1.00 95.12 102 ASP A N 1
ATOM 806 C CA . ASP A 1 102 ? -17.146 -5.070 6.997 1.00 95.12 102 ASP A CA 1
ATOM 807 C C . ASP A 1 102 ? -17.657 -3.786 6.325 1.00 95.12 102 ASP A C 1
ATOM 809 O O . ASP A 1 102 ? -17.888 -2.772 6.983 1.00 95.12 102 ASP A O 1
ATOM 813 N N . GLY A 1 103 ? -17.771 -3.808 4.996 1.00 94.25 103 GLY A N 1
ATOM 814 C CA . GLY A 1 103 ? -18.052 -2.624 4.181 1.00 94.25 103 GLY A CA 1
ATOM 815 C C . GLY A 1 103 ? -16.828 -1.732 3.917 1.00 94.25 103 GLY A C 1
ATOM 816 O O . GLY A 1 103 ? -16.930 -0.785 3.136 1.00 94.25 103 GLY A O 1
ATOM 817 N N . GLY A 1 104 ? -15.672 -2.031 4.515 1.00 97.19 104 GLY A N 1
ATOM 818 C CA . GLY A 1 104 ? -14.408 -1.340 4.267 1.00 97.19 104 GLY A CA 1
ATOM 819 C C . GLY A 1 104 ? -13.775 -1.710 2.924 1.00 97.19 104 GLY A C 1
ATOM 820 O O . GLY A 1 104 ? -14.098 -2.740 2.317 1.00 97.19 104 GLY A O 1
ATOM 821 N N . SER A 1 105 ? -12.859 -0.857 2.462 1.00 98.38 105 SER A N 1
ATOM 822 C CA . SER A 1 105 ? -12.139 -1.038 1.195 1.00 98.38 105 SER A CA 1
ATOM 823 C C . SER A 1 105 ? -10.668 -1.388 1.415 1.00 98.38 105 SER A C 1
ATOM 825 O O . SER A 1 105 ? -10.032 -0.882 2.336 1.00 98.38 105 SER A O 1
ATOM 827 N N . ILE A 1 106 ? -10.120 -2.211 0.523 1.00 98.69 106 ILE A N 1
ATOM 828 C CA . ILE A 1 106 ? -8.685 -2.491 0.417 1.00 98.69 106 ILE A CA 1
ATOM 829 C C . ILE A 1 106 ? -8.255 -2.125 -1.001 1.00 98.69 106 ILE A C 1
ATOM 831 O O . ILE A 1 106 ? -8.806 -2.647 -1.971 1.00 98.69 106 ILE A O 1
ATOM 835 N N . ILE A 1 107 ? -7.299 -1.206 -1.119 1.00 98.56 107 ILE A N 1
ATOM 836 C CA . ILE A 1 107 ? -6.760 -0.728 -2.389 1.00 98.56 107 ILE A CA 1
ATOM 837 C C . ILE A 1 107 ? -5.251 -0.942 -2.398 1.00 98.56 107 ILE A C 1
ATOM 839 O O . ILE A 1 107 ? -4.530 -0.413 -1.549 1.00 98.56 107 ILE A O 1
ATOM 843 N N . LEU A 1 108 ? -4.792 -1.716 -3.377 1.00 97.31 108 LEU A N 1
ATOM 844 C CA . LEU A 1 108 ? -3.407 -2.158 -3.495 1.00 97.31 108 LEU A CA 1
ATOM 845 C C . LEU A 1 108 ? -2.853 -1.691 -4.832 1.00 97.31 108 LEU A C 1
ATOM 847 O O . LEU A 1 108 ? -3.404 -2.027 -5.882 1.00 97.31 108 LEU A O 1
ATOM 851 N N . PHE A 1 109 ? -1.757 -0.945 -4.812 1.00 95.88 109 PHE A N 1
ATOM 852 C CA . PHE A 1 109 ? -0.957 -0.769 -6.018 1.00 95.88 109 PHE A CA 1
ATOM 853 C C . PHE A 1 109 ? -0.153 -2.048 -6.262 1.00 95.88 109 PHE A C 1
ATOM 855 O O . PHE A 1 109 ? 0.494 -2.561 -5.354 1.00 95.88 109 PHE A O 1
ATOM 862 N N . LEU A 1 110 ? -0.212 -2.580 -7.480 1.00 89.12 110 LEU A N 1
ATOM 863 C CA . LEU A 1 110 ? 0.526 -3.776 -7.883 1.00 89.12 110 LEU A CA 1
ATOM 864 C C . LEU A 1 110 ? 0.971 -3.644 -9.335 1.00 89.12 110 LEU A C 1
ATOM 866 O O . LEU A 1 110 ? 0.346 -2.944 -10.138 1.00 89.12 110 LEU A O 1
ATOM 870 N N . ASP A 1 111 ? 2.040 -4.353 -9.688 1.00 87.06 111 ASP A N 1
ATOM 871 C CA . ASP A 1 111 ? 2.467 -4.427 -11.078 1.00 87.06 111 ASP A CA 1
ATOM 872 C C . ASP A 1 111 ? 1.472 -5.228 -11.931 1.00 87.06 111 ASP A C 1
ATOM 874 O O . ASP A 1 111 ? 0.938 -6.270 -11.531 1.00 87.06 111 ASP A O 1
ATOM 878 N N . VAL A 1 112 ? 1.270 -4.751 -13.159 1.00 86.19 112 VAL A N 1
ATOM 879 C CA . VAL A 1 112 ? 0.356 -5.335 -14.149 1.00 86.19 112 VAL A CA 1
ATOM 880 C C . VAL A 1 112 ? 0.650 -6.806 -14.443 1.00 86.19 112 VAL A C 1
ATOM 882 O O . VAL A 1 112 ? -0.262 -7.542 -14.814 1.00 86.19 112 VAL A O 1
ATOM 885 N N . LYS A 1 113 ? 1.900 -7.249 -14.258 1.00 85.81 113 LYS A N 1
ATOM 886 C CA . LYS A 1 113 ? 2.335 -8.631 -14.471 1.00 85.81 113 LYS A CA 1
ATOM 887 C C . LYS A 1 113 ? 1.592 -9.630 -13.584 1.00 85.81 113 LYS A C 1
ATOM 889 O O . LYS A 1 113 ? 1.310 -10.734 -14.041 1.00 85.81 113 LYS A O 1
ATOM 894 N N . TYR A 1 114 ? 1.296 -9.264 -12.337 1.00 86.06 114 TYR A N 1
ATOM 895 C CA . TYR A 1 114 ? 0.722 -10.183 -11.346 1.00 86.06 114 TYR A CA 1
ATOM 896 C C . TYR A 1 114 ? -0.768 -9.945 -11.093 1.00 86.06 114 TYR A C 1
ATOM 898 O O . TYR A 1 114 ? -1.429 -10.780 -10.482 1.00 86.06 114 TYR A O 1
ATOM 906 N N . MET A 1 115 ? -1.315 -8.838 -11.599 1.00 86.19 115 MET A N 1
ATOM 907 C CA . MET A 1 115 ? -2.617 -8.316 -11.193 1.00 86.19 115 MET A CA 1
ATOM 908 C C . MET A 1 115 ? -3.769 -9.319 -11.335 1.00 86.19 115 MET A C 1
ATOM 910 O O . MET A 1 115 ? -4.454 -9.584 -10.357 1.00 86.19 115 MET A O 1
ATOM 914 N N . GLY A 1 116 ? -3.979 -9.909 -12.517 1.00 91.62 116 GLY A N 1
ATOM 915 C CA . GLY A 1 116 ? -5.100 -10.839 -12.721 1.00 91.62 116 GLY A CA 1
ATOM 916 C C . GLY A 1 116 ? -5.008 -12.097 -11.851 1.00 91.62 116 GLY A C 1
ATOM 917 O O . GLY A 1 116 ? -6.013 -12.569 -11.331 1.00 91.62 116 GLY A O 1
ATOM 918 N N . HIS A 1 117 ? -3.790 -12.601 -11.648 1.00 93.31 117 HIS A N 1
ATOM 919 C CA . HIS A 1 117 ? -3.545 -13.775 -10.819 1.00 93.31 117 HIS A CA 1
ATOM 920 C C . HIS A 1 117 ? -3.761 -13.471 -9.331 1.00 93.31 117 HIS A C 1
ATOM 922 O O . HIS A 1 117 ? -4.466 -14.207 -8.650 1.00 93.31 117 HIS A O 1
ATOM 928 N N . PHE A 1 118 ? -3.226 -12.348 -8.847 1.00 94.44 118 PHE A N 1
ATOM 929 C CA . PHE A 1 118 ? -3.391 -11.925 -7.458 1.00 94.44 118 PHE A CA 1
ATOM 930 C C . PHE A 1 118 ? -4.841 -11.549 -7.162 1.00 94.44 118 PHE A C 1
ATOM 932 O O . PHE A 1 118 ? -5.312 -11.840 -6.074 1.00 94.44 118 PHE A O 1
ATOM 939 N N . VAL A 1 119 ? -5.577 -10.967 -8.116 1.00 96.44 119 VAL A N 1
ATOM 940 C CA . VAL A 1 119 ? -7.016 -10.717 -7.943 1.00 96.44 119 VAL A CA 1
ATOM 941 C C . VAL A 1 119 ? -7.764 -12.013 -7.661 1.00 96.44 119 VAL A C 1
ATOM 943 O O . VAL A 1 119 ? -8.446 -12.092 -6.644 1.00 96.44 119 VAL A O 1
ATOM 946 N N . TYR A 1 120 ? -7.572 -13.031 -8.501 1.00 96.81 120 TYR A N 1
ATOM 947 C CA . TYR A 1 120 ? -8.196 -14.340 -8.309 1.00 96.81 120 TYR A CA 1
ATOM 948 C C . TYR A 1 120 ? -7.845 -14.950 -6.944 1.00 96.81 120 TYR A C 1
ATOM 950 O O . TYR A 1 120 ? -8.737 -15.308 -6.182 1.00 96.81 120 TYR A O 1
ATOM 958 N N . LEU A 1 121 ? -6.555 -15.008 -6.597 1.00 96.88 121 LEU A N 1
ATOM 959 C CA . LEU A 1 121 ? -6.118 -15.593 -5.326 1.00 96.88 121 LEU A CA 1
ATOM 960 C C . LEU A 1 121 ? -6.623 -14.807 -4.109 1.00 96.88 121 LEU A C 1
ATOM 962 O O . LEU A 1 121 ? -6.962 -15.400 -3.088 1.00 96.88 121 LEU A O 1
ATOM 966 N N . ILE A 1 122 ? -6.706 -13.477 -4.209 1.00 97.50 122 ILE A N 1
ATOM 967 C CA . ILE A 1 122 ? -7.220 -12.637 -3.127 1.00 97.50 122 ILE A CA 1
ATOM 968 C C . ILE A 1 122 ? -8.710 -12.912 -2.867 1.00 97.50 122 ILE A C 1
ATOM 970 O O . ILE A 1 122 ? -9.116 -13.000 -1.706 1.00 97.50 122 ILE A O 1
ATOM 974 N N . GLU A 1 123 ? -9.529 -13.044 -3.915 1.00 96.38 123 GLU A N 1
ATOM 975 C CA . GLU A 1 123 ? -10.954 -13.362 -3.749 1.00 96.38 123 GLU A CA 1
ATOM 976 C C . GLU A 1 123 ? -11.151 -14.760 -3.152 1.00 96.38 123 GLU A C 1
ATOM 978 O O . GLU A 1 123 ? -11.867 -14.903 -2.157 1.00 96.38 123 GLU A O 1
ATOM 983 N N . GLU A 1 124 ? -10.468 -15.762 -3.710 1.00 96.56 124 GLU A N 1
ATOM 984 C CA . GLU A 1 124 ? -10.611 -17.165 -3.306 1.00 96.56 124 GLU A CA 1
ATOM 985 C C . GLU A 1 124 ? -10.131 -17.418 -1.872 1.00 96.56 124 GLU A C 1
ATOM 987 O O . GLU A 1 124 ? -10.798 -18.108 -1.101 1.00 96.56 124 GLU A O 1
ATOM 992 N N . GLU A 1 125 ? -8.985 -16.855 -1.484 1.00 97.31 125 GLU A N 1
ATOM 993 C CA . GLU A 1 125 ? -8.360 -17.190 -0.203 1.00 97.31 125 GLU A CA 1
ATOM 994 C C . GLU A 1 125 ? -8.803 -16.293 0.962 1.00 97.31 125 GLU A C 1
ATOM 996 O O . GLU A 1 125 ? -8.754 -16.722 2.116 1.00 97.31 125 GLU A O 1
ATOM 1001 N N . PHE A 1 126 ? -9.240 -15.057 0.689 1.00 96.75 126 PHE A N 1
ATOM 1002 C CA . PHE A 1 126 ? -9.579 -14.078 1.735 1.00 96.75 126 PHE A CA 1
ATOM 1003 C C . PHE A 1 126 ? -11.055 -13.668 1.746 1.00 96.75 126 PHE A C 1
ATOM 1005 O O . PHE A 1 126 ? -11.469 -12.906 2.624 1.00 96.75 126 PHE A O 1
ATOM 1012 N N . GLY A 1 127 ? -11.864 -14.141 0.791 1.00 94.00 127 GLY A N 1
ATOM 1013 C CA . GLY A 1 127 ? -13.290 -13.807 0.703 1.00 94.00 127 GLY A CA 1
ATOM 1014 C C . GLY A 1 127 ? -13.559 -12.319 0.446 1.00 94.00 127 GLY A C 1
ATOM 1015 O O . GLY A 1 127 ? -14.653 -11.814 0.727 1.00 94.00 127 GLY A O 1
ATOM 1016 N N . LEU A 1 128 ? -12.554 -11.596 -0.052 1.00 96.94 128 LEU A N 1
ATOM 1017 C CA . LEU A 1 128 ? -12.683 -10.217 -0.501 1.00 96.94 128 LEU A CA 1
ATOM 1018 C C . LEU A 1 128 ? -13.399 -10.185 -1.851 1.00 96.94 128 LEU A C 1
ATOM 1020 O O . LEU A 1 128 ? -13.295 -11.113 -2.639 1.00 96.94 128 LEU A O 1
ATOM 1024 N N . LYS A 1 129 ? -14.132 -9.104 -2.124 1.00 96.69 129 LYS A N 1
ATOM 1025 C CA . LYS A 1 129 ? -14.844 -8.933 -3.398 1.00 96.69 129 LYS A CA 1
ATOM 1026 C C . LYS A 1 129 ? -14.125 -7.924 -4.260 1.00 96.69 129 LYS A C 1
ATOM 1028 O O . LYS A 1 129 ? -14.066 -6.750 -3.877 1.00 96.69 129 LYS A O 1
ATOM 1033 N N . PHE A 1 130 ? -13.627 -8.362 -5.407 1.00 97.12 130 PHE A N 1
ATOM 1034 C CA . PHE A 1 130 ? -13.056 -7.486 -6.415 1.00 97.12 130 PHE A CA 1
ATOM 1035 C C . PHE A 1 130 ? -14.130 -6.544 -6.963 1.00 97.12 130 PHE A C 1
ATOM 1037 O O . PHE A 1 130 ? -15.287 -6.923 -7.170 1.00 97.12 130 PHE A O 1
ATOM 1044 N N . ARG A 1 131 ? -13.755 -5.279 -7.170 1.00 95.62 131 ARG A N 1
ATOM 1045 C CA . ARG A 1 131 ? -14.652 -4.247 -7.705 1.00 95.62 131 ARG A CA 1
ATOM 1046 C C . ARG A 1 131 ? -14.171 -3.745 -9.050 1.00 95.62 131 ARG A C 1
ATOM 1048 O O . ARG A 1 131 ? -14.838 -3.954 -10.059 1.00 95.62 131 ARG A O 1
ATOM 1055 N N . ASN A 1 132 ? -13.015 -3.091 -9.069 1.00 94.12 132 ASN A N 1
ATOM 1056 C CA . ASN A 1 132 ? -12.466 -2.492 -10.275 1.00 94.12 132 ASN A CA 1
ATOM 1057 C C . ASN A 1 132 ? -10.941 -2.420 -10.218 1.00 94.12 132 ASN A C 1
ATOM 1059 O O . ASN A 1 132 ? -10.340 -2.259 -9.155 1.00 94.12 132 ASN A O 1
ATOM 1063 N N . ASN A 1 133 ? -10.344 -2.410 -11.408 1.00 95.94 133 ASN A N 1
ATOM 1064 C CA . ASN A 1 133 ? -9.022 -1.831 -11.604 1.00 95.94 133 ASN A CA 1
ATOM 1065 C C . ASN A 1 133 ? -9.150 -0.310 -11.691 1.00 95.94 133 ASN A C 1
ATOM 1067 O O . ASN A 1 133 ? -10.072 0.215 -12.331 1.00 95.94 133 ASN A O 1
ATOM 1071 N N . ILE A 1 134 ? -8.190 0.376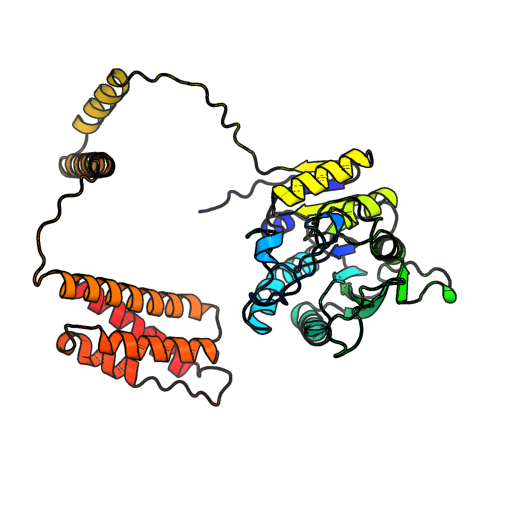 -11.088 1.00 97.44 134 ILE A N 1
ATOM 1072 C CA . ILE A 1 134 ? -8.051 1.824 -11.095 1.00 97.44 134 ILE A CA 1
ATOM 1073 C C . ILE A 1 134 ? -6.773 2.174 -11.849 1.00 97.44 134 ILE A C 1
ATOM 1075 O O . ILE A 1 134 ? -5.706 1.640 -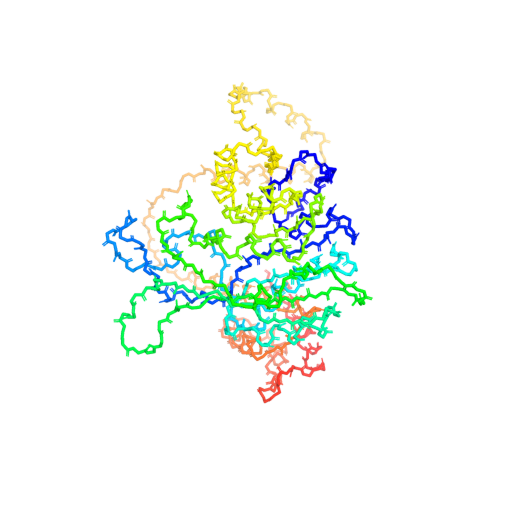11.556 1.00 97.44 134 ILE A O 1
ATOM 1079 N N . TYR A 1 135 ? -6.879 3.082 -12.813 1.00 97.12 135 TYR A N 1
ATOM 1080 C CA . TYR A 1 135 ? -5.798 3.430 -13.724 1.00 97.12 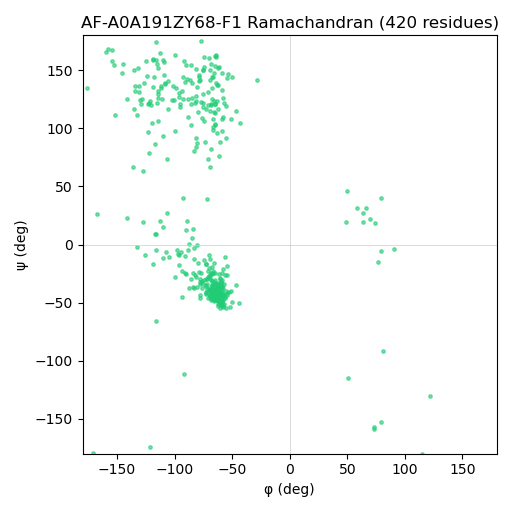135 TYR A CA 1
ATOM 1081 C C . TYR A 1 135 ? -5.304 4.853 -13.477 1.00 97.12 135 TYR A C 1
ATOM 1083 O O . TYR A 1 135 ? -6.084 5.795 -13.376 1.00 97.12 135 TYR A O 1
ATOM 1091 N N . PHE A 1 136 ? -3.988 5.027 -13.469 1.00 96.88 136 PHE A N 1
ATOM 1092 C CA . PHE A 1 136 ? -3.328 6.316 -13.299 1.00 96.88 136 PHE A CA 1
ATOM 1093 C C . PHE A 1 136 ? -2.488 6.619 -14.536 1.00 96.88 136 PHE A C 1
ATOM 1095 O O . PHE A 1 136 ? -1.425 6.032 -14.737 1.00 96.88 136 PHE A O 1
ATOM 1102 N N . THR A 1 137 ? -2.958 7.523 -15.390 1.00 95.75 137 THR A N 1
ATOM 1103 C CA . THR A 1 137 ? -2.291 7.899 -16.637 1.00 95.75 137 THR A CA 1
ATOM 1104 C C . THR A 1 137 ? -1.376 9.108 -16.442 1.00 95.75 137 THR A C 1
ATOM 1106 O O . THR A 1 137 ? -1.755 10.177 -15.960 1.00 95.75 137 THR A O 1
ATOM 1109 N N . LYS A 1 138 ? -0.115 8.935 -16.827 1.00 93.94 138 LYS A N 1
ATOM 1110 C CA . LYS A 1 138 ? 0.933 9.951 -16.736 1.00 93.94 138 LYS A CA 1
ATOM 1111 C C . LYS A 1 138 ? 0.808 10.872 -17.944 1.00 93.94 138 LYS A C 1
ATOM 1113 O O . LYS A 1 138 ? 0.929 10.407 -19.074 1.00 93.94 138 LYS A O 1
ATOM 1118 N N . LYS A 1 139 ? 0.622 12.176 -17.724 1.00 93.00 139 LYS A N 1
ATOM 1119 C CA . LYS A 1 139 ? 0.557 13.178 -18.812 1.00 93.00 139 LYS A CA 1
ATOM 1120 C C . LYS A 1 139 ? 1.901 13.368 -19.527 1.00 93.00 139 LYS A C 1
ATOM 1122 O O . LYS A 1 139 ? 1.945 13.754 -20.687 1.00 93.00 139 LYS A O 1
ATOM 1127 N N . ASN A 1 140 ? 3.000 13.077 -18.840 1.00 89.38 140 ASN A N 1
ATOM 1128 C CA . ASN A 1 140 ? 4.372 13.237 -19.317 1.00 89.38 140 ASN A CA 1
ATOM 1129 C C . ASN A 1 140 ? 5.227 12.001 -18.957 1.00 89.38 140 ASN A C 1
ATOM 1131 O O . ASN A 1 140 ? 6.136 12.096 -18.131 1.00 89.38 140 ASN A O 1
ATOM 1135 N N . PRO A 1 141 ? 4.942 10.816 -19.534 1.00 86.81 141 PRO A N 1
ATOM 1136 C CA . PRO A 1 141 ? 5.699 9.609 -19.216 1.00 86.81 141 PRO A CA 1
ATOM 1137 C C . PRO A 1 141 ? 7.166 9.730 -19.653 1.00 86.81 141 PRO A C 1
ATOM 1139 O O . PRO A 1 141 ? 7.506 10.567 -20.485 1.00 86.81 141 PRO A O 1
ATOM 1142 N N . GLY A 1 142 ? 8.062 8.883 -19.146 1.00 78.56 142 GLY A N 1
ATOM 1143 C CA . GLY A 1 142 ? 9.444 8.847 -19.647 1.00 78.56 142 GLY A CA 1
ATOM 1144 C C . GLY A 1 142 ? 9.505 8.466 -21.139 1.00 78.56 142 GLY A C 1
ATOM 1145 O O . GLY A 1 142 ? 8.587 7.796 -21.631 1.00 78.56 142 GLY A O 1
ATOM 1146 N N . PRO A 1 143 ? 10.528 8.900 -21.897 1.00 79.38 143 PRO A N 1
ATOM 1147 C CA . PRO A 1 143 ? 10.731 8.440 -23.270 1.00 79.38 143 PRO A CA 1
ATOM 1148 C C . PRO A 1 143 ? 11.069 6.939 -23.296 1.00 79.38 143 PRO A C 1
ATOM 1150 O O . PRO A 1 143 ? 11.700 6.421 -22.376 1.00 79.38 143 PRO A O 1
ATOM 1153 N N . GLY A 1 144 ? 10.652 6.231 -24.349 1.00 74.44 144 GLY A N 1
ATOM 1154 C CA . GLY A 1 144 ? 11.063 4.841 -24.570 1.00 74.44 144 GLY A CA 1
ATOM 1155 C C . GLY A 1 144 ? 12.492 4.796 -25.111 1.00 74.44 144 GLY A C 1
ATOM 1156 O O . GLY A 1 144 ? 12.764 5.401 -26.142 1.00 74.44 144 GLY A O 1
ATOM 1157 N N . LEU A 1 145 ? 13.405 4.104 -24.425 1.00 70.06 145 LEU A N 1
ATOM 1158 C CA . LEU A 1 145 ? 14.839 4.147 -24.751 1.00 70.06 145 LEU A CA 1
ATOM 1159 C C . LEU A 1 145 ? 15.248 3.230 -25.912 1.00 70.06 145 LEU A C 1
ATOM 1161 O O . LEU A 1 145 ? 16.229 3.506 -26.590 1.00 70.06 145 LEU A O 1
ATOM 1165 N N . ASN A 1 146 ? 14.528 2.130 -26.139 1.00 73.19 146 ASN A N 1
ATOM 1166 C CA . ASN A 1 146 ? 14.937 1.074 -27.071 1.00 73.19 146 ASN A CA 1
ATOM 1167 C C . ASN A 1 146 ? 13.990 0.900 -28.272 1.00 73.19 146 ASN A C 1
ATOM 1169 O O . ASN A 1 146 ? 14.138 -0.078 -28.999 1.00 73.19 146 ASN A O 1
ATOM 1173 N N . MET A 1 147 ? 13.024 1.813 -28.470 1.00 75.69 147 MET A N 1
ATOM 1174 C CA . MET A 1 147 ? 11.979 1.756 -29.516 1.00 75.69 147 MET A CA 1
ATOM 1175 C C . MET A 1 147 ? 11.242 0.401 -29.610 1.00 75.69 147 MET A C 1
ATOM 1177 O O . MET A 1 147 ? 10.616 0.094 -30.621 1.00 75.69 147 MET A O 1
ATOM 1181 N N . LYS A 1 148 ? 11.301 -0.419 -28.554 1.00 79.88 148 LYS A N 1
ATOM 1182 C CA . LYS A 1 148 ? 10.708 -1.756 -28.485 1.00 79.88 148 LYS A CA 1
ATOM 1183 C C . LYS A 1 148 ? 9.637 -1.765 -27.401 1.00 79.88 148 LYS A C 1
ATOM 1185 O O . LYS A 1 148 ? 9.913 -2.107 -26.255 1.00 79.88 148 LYS A O 1
ATOM 1190 N N . GLY A 1 149 ? 8.420 -1.384 -27.782 1.00 81.62 149 GLY A N 1
ATOM 1191 C CA . GLY A 1 149 ? 7.231 -1.448 -26.928 1.00 81.62 149 GLY A CA 1
ATOM 1192 C C . GLY A 1 149 ? 6.622 -0.091 -26.577 1.00 81.62 149 GLY A C 1
ATOM 1193 O O . GLY A 1 149 ? 7.088 0.967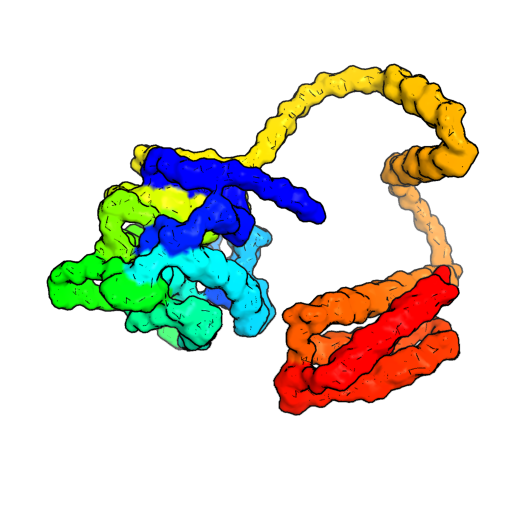 -27.005 1.00 81.62 149 GLY A O 1
ATOM 1194 N N . TYR A 1 150 ? 5.540 -0.139 -25.800 1.00 87.12 150 TYR A N 1
ATOM 1195 C CA . TYR A 1 150 ? 4.831 1.045 -25.327 1.00 87.12 150 TYR A CA 1
ATOM 1196 C C . TYR A 1 150 ? 5.589 1.741 -24.191 1.00 87.12 150 TYR A C 1
ATOM 1198 O O . TYR A 1 150 ? 6.278 1.111 -23.392 1.00 87.12 150 TYR A O 1
ATOM 1206 N N . ARG A 1 151 ? 5.429 3.065 -24.083 1.00 85.75 151 ARG A N 1
ATOM 1207 C CA . ARG A 1 151 ? 5.931 3.825 -22.929 1.00 85.75 151 ARG A CA 1
ATOM 1208 C C . ARG A 1 151 ? 5.151 3.423 -21.678 1.00 85.75 151 ARG A C 1
ATOM 1210 O O . ARG A 1 151 ? 3.935 3.258 -21.742 1.00 85.75 151 ARG A O 1
ATOM 1217 N N . HIS A 1 152 ? 5.827 3.370 -20.531 1.00 85.69 152 HIS A N 1
ATOM 1218 C CA . HIS A 1 152 ? 5.196 3.153 -19.224 1.00 85.69 152 HIS A CA 1
ATOM 1219 C C . HIS A 1 152 ? 4.392 4.388 -18.785 1.00 85.69 152 HIS A C 1
ATOM 1221 O O . HIS A 1 152 ? 4.814 5.172 -17.931 1.00 85.69 152 HIS A O 1
ATOM 1227 N N . ALA A 1 153 ? 3.244 4.587 -19.429 1.00 90.31 153 ALA A N 1
ATOM 1228 C CA . ALA A 1 153 ? 2.366 5.736 -19.256 1.00 90.31 153 ALA A CA 1
ATOM 1229 C C . ALA A 1 153 ? 1.240 5.508 -18.248 1.00 90.31 153 ALA A C 1
ATOM 1231 O O . ALA A 1 153 ? 0.532 6.455 -17.926 1.00 90.31 153 ALA A O 1
ATOM 1232 N N . CYS A 1 154 ? 1.078 4.288 -17.742 1.00 91.56 154 CYS A N 1
ATOM 1233 C CA . CYS A 1 154 ? 0.004 3.934 -16.828 1.00 91.56 154 CYS A CA 1
ATOM 1234 C C . CYS A 1 154 ? 0.557 3.190 -15.606 1.00 91.56 154 CYS A C 1
ATOM 1236 O O . CYS A 1 154 ? 1.421 2.328 -15.754 1.00 91.56 154 CYS A O 1
ATOM 1238 N N . GLU A 1 155 ? 0.075 3.557 -14.421 1.00 92.44 155 GLU A N 1
ATOM 1239 C CA . GLU A 1 155 ? 0.154 2.765 -13.185 1.00 92.44 155 GLU A CA 1
ATOM 1240 C C . GLU A 1 155 ? -1.249 2.276 -12.818 1.00 92.44 155 GLU A C 1
ATOM 1242 O O . GLU A 1 155 ? -2.238 2.851 -13.280 1.00 92.44 155 GLU A O 1
ATOM 1247 N N . GLN A 1 156 ? -1.341 1.214 -12.018 1.00 94.06 156 GLN A N 1
ATOM 1248 C CA . GLN A 1 156 ? -2.616 0.581 -11.686 1.00 94.06 156 GLN A CA 1
ATOM 1249 C C . GLN A 1 156 ? -2.709 0.262 -10.195 1.00 94.06 156 GLN A C 1
ATOM 1251 O O . GLN A 1 156 ? -1.700 0.003 -9.539 1.00 94.06 156 GLN A O 1
ATOM 1256 N N . ALA A 1 157 ? -3.935 0.286 -9.683 1.00 97.00 157 ALA A N 1
ATOM 1257 C CA . ALA A 1 157 ? -4.292 -0.251 -8.381 1.00 97.00 157 ALA A CA 1
ATOM 1258 C C . ALA A 1 157 ? -5.534 -1.136 -8.512 1.00 97.00 157 ALA A C 1
ATOM 1260 O O . ALA A 1 157 ? -6.373 -0.920 -9.390 1.00 97.00 157 ALA A O 1
ATOM 1261 N N . ILE A 1 158 ? -5.658 -2.113 -7.625 1.00 97.06 158 ILE A N 1
ATOM 1262 C CA . ILE A 1 158 ? -6.820 -2.996 -7.529 1.00 97.06 158 ILE A CA 1
ATOM 1263 C C . ILE A 1 158 ? -7.627 -2.656 -6.288 1.00 97.06 158 ILE A C 1
ATOM 1265 O O . ILE A 1 158 ? -7.060 -2.402 -5.227 1.00 97.06 158 ILE A O 1
ATOM 1269 N N . TRP A 1 159 ? -8.950 -2.639 -6.434 1.00 97.81 159 TRP A N 1
ATOM 1270 C CA . TRP A 1 159 ? -9.876 -2.320 -5.355 1.00 97.81 159 TRP A CA 1
ATOM 1271 C C . TRP A 1 159 ? -10.740 -3.524 -4.988 1.00 97.81 159 TRP A C 1
ATOM 1273 O O . TRP A 1 159 ? -11.455 -4.081 -5.827 1.00 97.81 159 TRP A O 1
ATOM 1283 N N . PHE A 1 160 ? -10.712 -3.857 -3.700 1.00 98.25 160 PHE A N 1
ATOM 1284 C CA . PHE A 1 160 ? -11.580 -4.833 -3.063 1.00 98.25 160 PHE A CA 1
ATOM 1285 C C . PHE A 1 160 ? -12.428 -4.206 -1.964 1.00 98.25 160 PHE A C 1
ATOM 1287 O O . PHE A 1 160 ? -12.067 -3.196 -1.359 1.00 98.25 160 PHE A O 1
ATOM 1294 N N . THR A 1 161 ? -13.524 -4.883 -1.637 1.00 98.00 161 THR A N 1
ATOM 1295 C CA . THR A 1 161 ? -14.322 -4.604 -0.437 1.00 98.00 161 THR A CA 1
ATOM 1296 C C . THR A 1 161 ? -14.456 -5.856 0.415 1.00 98.00 161 THR A C 1
ATOM 1298 O O . THR A 1 161 ? -14.631 -6.946 -0.140 1.00 98.00 161 THR A O 1
ATOM 1301 N N . LYS A 1 162 ? -14.470 -5.696 1.739 1.00 97.12 162 LYS A N 1
ATOM 1302 C CA . LYS A 1 162 ? -14.754 -6.783 2.682 1.00 97.12 162 LYS A CA 1
ATOM 1303 C C . LYS A 1 162 ? -16.250 -6.870 2.998 1.00 97.12 162 LYS A C 1
ATOM 1305 O O . LYS A 1 162 ? -16.915 -5.852 3.181 1.00 97.12 162 LYS A O 1
ATOM 1310 N N . GLY A 1 163 ? -16.777 -8.090 3.093 1.00 90.12 163 GLY A N 1
ATOM 1311 C CA . GLY A 1 163 ? -18.136 -8.339 3.577 1.00 90.12 163 GLY A CA 1
ATOM 1312 C C . GLY A 1 163 ? -19.249 -8.096 2.544 1.00 90.12 163 GLY A C 1
ATOM 1313 O O . GLY A 1 163 ? -19.093 -8.295 1.331 1.00 90.12 163 GLY A O 1
ATOM 1314 N N . LYS A 1 164 ? -20.447 -7.759 3.032 1.00 78.75 164 LYS A N 1
ATOM 1315 C CA . LYS A 1 164 ? -21.652 -7.530 2.212 1.00 78.75 164 LYS A CA 1
ATOM 1316 C C . LYS A 1 164 ? -21.888 -6.034 1.984 1.00 78.75 164 LYS A C 1
ATOM 1318 O O . LYS A 1 164 ? -21.314 -5.193 2.654 1.00 78.75 164 LYS A O 1
ATOM 1323 N N . THR A 1 165 ? -22.716 -5.721 0.992 1.00 77.12 165 THR A N 1
ATOM 1324 C CA . THR A 1 165 ? -23.189 -4.361 0.709 1.00 77.12 165 THR A CA 1
ATOM 1325 C C . THR A 1 165 ? -24.147 -3.864 1.804 1.00 77.12 165 THR A C 1
ATOM 1327 O O . THR A 1 165 ? -24.894 -4.690 2.335 1.00 77.12 165 THR A O 1
ATOM 1330 N N . PRO A 1 166 ? -24.212 -2.546 2.076 1.00 84.75 166 PRO A N 1
ATOM 1331 C CA . PRO A 1 166 ? -23.446 -1.474 1.431 1.00 84.75 166 PRO A CA 1
ATOM 1332 C C . PRO A 1 166 ? -21.978 -1.448 1.882 1.00 84.75 166 PRO A C 1
ATOM 1334 O O . PRO A 1 166 ? -21.647 -1.889 2.975 1.00 84.75 166 PRO A O 1
ATOM 1337 N N . PHE A 1 167 ? -21.101 -0.945 1.018 1.00 91.81 167 PHE A N 1
ATOM 1338 C CA . PHE A 1 167 ? -19.697 -0.676 1.336 1.00 91.81 167 PHE A CA 1
ATOM 1339 C C . PHE A 1 167 ? -19.414 0.819 1.169 1.00 91.81 167 PHE A C 1
ATOM 1341 O O . PHE A 1 167 ? -20.155 1.514 0.471 1.00 91.81 167 PHE A O 1
ATOM 1348 N N . ASN A 1 168 ? -18.340 1.303 1.791 1.00 90.00 168 ASN A N 1
ATOM 1349 C CA . ASN A 1 168 ? -17.951 2.709 1.748 1.00 90.00 168 ASN A CA 1
ATOM 1350 C C . ASN A 1 168 ? -17.538 3.100 0.325 1.00 90.00 168 ASN A C 1
ATOM 1352 O O . ASN A 1 168 ? -16.482 2.691 -0.168 1.00 90.00 168 ASN A O 1
ATOM 1356 N N . PHE A 1 169 ? -18.387 3.891 -0.330 1.00 95.31 169 PHE A N 1
ATOM 1357 C CA . PHE A 1 169 ? -18.113 4.469 -1.636 1.00 95.31 169 PHE A CA 1
ATOM 1358 C C . PHE A 1 169 ? -18.869 5.783 -1.813 1.00 95.31 169 PHE A C 1
ATOM 1360 O O . PHE A 1 169 ? -20.096 5.805 -1.926 1.00 95.31 169 PHE A O 1
ATOM 1367 N N . ASN A 1 170 ? -18.126 6.883 -1.855 1.00 95.50 170 ASN A N 1
ATOM 1368 C CA . ASN A 1 170 ? -18.673 8.220 -2.028 1.00 95.50 170 ASN A CA 1
ATOM 1369 C C . ASN A 1 170 ? -18.938 8.460 -3.504 1.00 95.50 170 ASN A C 1
ATOM 1371 O O . ASN A 1 170 ? -18.063 8.893 -4.258 1.00 95.50 170 ASN A O 1
ATOM 1375 N N . PHE A 1 171 ? -20.162 8.143 -3.909 1.00 94.62 171 PHE A N 1
ATOM 1376 C CA . PHE A 1 171 ? -20.648 8.493 -5.228 1.00 94.62 171 PHE A CA 1
ATOM 1377 C C . PHE A 1 171 ? -20.815 10.015 -5.316 1.00 94.62 171 PHE A C 1
ATOM 1379 O O . PHE A 1 171 ? -21.557 10.608 -4.535 1.00 94.62 171 PHE A O 1
ATOM 1386 N N . LEU A 1 172 ? -20.098 10.631 -6.255 1.00 91.31 172 LEU A N 1
ATOM 1387 C CA . LEU A 1 172 ? -20.209 12.053 -6.570 1.00 91.31 172 LEU A CA 1
ATOM 1388 C C . LEU A 1 172 ? -21.246 12.231 -7.690 1.00 91.31 172 LEU A C 1
ATOM 1390 O O . LEU A 1 172 ? -22.425 11.951 -7.505 1.00 91.31 172 LEU A O 1
ATOM 1394 N N . GLU A 1 173 ? -20.809 12.631 -8.879 1.00 94.00 173 GLU A N 1
ATOM 1395 C CA . GLU A 1 173 ? -21.626 12.668 -10.088 1.00 94.00 173 GLU A CA 1
ATOM 1396 C C . GLU A 1 173 ? -21.077 11.683 -11.120 1.00 94.00 173 GLU A C 1
ATOM 1398 O O . GLU A 1 173 ? -19.882 11.391 -11.138 1.00 94.00 173 GLU A O 1
ATOM 1403 N N . GLN A 1 174 ? -21.922 11.213 -12.042 1.00 93.94 174 GLN A N 1
ATOM 1404 C CA . GLN A 1 174 ? -21.554 10.174 -13.014 1.00 93.94 174 GLN A CA 1
ATOM 1405 C C . GLN A 1 174 ? -20.253 10.475 -13.784 1.00 93.94 174 GLN A C 1
ATOM 1407 O O . GLN A 1 174 ? -19.445 9.573 -13.999 1.00 93.94 174 GLN A O 1
ATOM 1412 N N . LYS A 1 175 ? -20.030 11.737 -14.174 1.00 93.38 175 LYS A N 1
ATOM 1413 C CA . LYS A 1 175 ? -18.821 12.182 -14.889 1.00 93.38 175 LYS A CA 1
ATOM 1414 C C . LYS A 1 175 ? -17.537 12.108 -14.053 1.00 93.38 175 LYS A C 1
ATOM 1416 O O . LYS A 1 175 ? -16.455 11.999 -14.619 1.00 93.38 175 LYS A O 1
ATOM 1421 N N . ASP A 1 176 ? -17.660 12.149 -12.729 1.00 90.69 176 ASP A N 1
ATOM 1422 C CA . ASP A 1 176 ? -16.546 12.166 -11.776 1.00 90.69 176 ASP A CA 1
ATOM 1423 C C . ASP A 1 176 ? -16.233 10.766 -11.221 1.00 90.69 176 ASP A C 1
ATOM 1425 O O . ASP A 1 176 ? -15.208 10.566 -10.559 1.00 90.69 176 ASP A O 1
ATOM 1429 N N . MET A 1 177 ? -17.077 9.775 -11.526 1.00 94.00 177 MET A N 1
ATOM 1430 C CA . MET A 1 177 ? -16.920 8.375 -11.114 1.00 94.00 177 MET A CA 1
ATOM 1431 C C . MET A 1 177 ? -16.184 7.532 -12.164 1.00 94.00 177 MET A C 1
ATOM 1433 O O . MET A 1 177 ? -16.525 6.377 -12.413 1.00 94.00 177 MET A O 1
ATOM 1437 N N . LEU A 1 178 ? -15.149 8.110 -12.779 1.00 94.69 178 LEU A N 1
ATOM 1438 C CA . LEU A 1 178 ? -14.231 7.377 -13.648 1.00 94.69 178 LEU A CA 1
ATOM 1439 C C . LEU A 1 178 ? -13.216 6.594 -12.813 1.00 94.69 178 LEU A C 1
ATOM 1441 O O . LEU A 1 178 ? -12.715 7.076 -11.799 1.00 94.69 178 LEU A O 1
ATOM 1445 N N . ASN A 1 179 ? -12.839 5.413 -13.295 1.00 96.12 179 ASN A N 1
ATOM 1446 C CA . ASN A 1 179 ? -11.743 4.617 -12.740 1.00 96.12 179 ASN A CA 1
ATOM 1447 C C . ASN A 1 179 ? -10.381 4.964 -13.372 1.00 96.12 179 ASN A C 1
ATOM 1449 O O . ASN A 1 179 ? -9.455 4.156 -13.323 1.00 96.12 179 ASN A O 1
ATOM 1453 N N . VAL A 1 180 ? -10.260 6.145 -13.988 1.00 97.25 180 VAL A N 1
ATOM 1454 C CA . VAL A 1 180 ? -9.037 6.631 -14.633 1.00 97.25 180 VAL A CA 1
ATOM 1455 C C . VAL A 1 180 ? -8.715 8.030 -14.118 1.00 97.25 180 VAL A C 1
ATOM 1457 O O . VAL A 1 180 ? -9.530 8.944 -14.229 1.00 97.25 180 VAL A O 1
ATOM 1460 N N . PHE A 1 181 ? -7.502 8.207 -13.604 1.00 96.69 181 PHE A N 1
ATOM 1461 C CA . PHE A 1 181 ? -6.976 9.476 -13.106 1.00 96.69 181 PHE A CA 1
ATOM 1462 C C . PHE A 1 181 ? -5.766 9.895 -13.920 1.00 96.69 181 PHE A C 1
ATOM 1464 O O . PHE A 1 181 ? -4.966 9.052 -14.315 1.00 96.69 181 PHE A O 1
ATOM 1471 N N . SER A 1 182 ? -5.603 11.195 -14.157 1.00 95.88 182 SER A N 1
ATOM 1472 C CA . SER A 1 182 ? -4.510 11.708 -14.983 1.00 95.88 182 SER A CA 1
ATOM 1473 C C . SER A 1 182 ? -3.764 12.841 -14.307 1.00 95.88 182 SER A C 1
ATOM 1475 O O . SER A 1 182 ? -4.360 13.849 -13.929 1.00 95.88 182 SER A O 1
ATOM 1477 N N . GLY A 1 183 ? -2.437 12.761 -14.282 1.00 94.25 183 GLY A N 1
ATOM 1478 C CA . GLY A 1 183 ? -1.605 13.836 -13.754 1.00 94.25 183 GLY A CA 1
ATOM 1479 C C . GLY A 1 183 ? -0.177 13.811 -14.275 1.00 94.25 183 GLY A C 1
ATOM 1480 O O . GLY A 1 183 ? 0.262 12.874 -14.945 1.00 94.25 183 GLY A O 1
ATOM 1481 N N . ALA A 1 184 ? 0.541 14.901 -14.016 1.00 91.38 184 ALA A N 1
ATOM 1482 C CA . ALA A 1 184 ? 1.951 14.999 -14.358 1.00 91.38 184 ALA A CA 1
ATOM 1483 C C . ALA A 1 184 ? 2.810 14.244 -13.330 1.00 91.38 184 ALA A C 1
ATOM 1485 O O . ALA A 1 184 ? 2.498 14.210 -12.138 1.00 91.38 184 ALA A O 1
ATOM 1486 N N . VAL A 1 185 ? 3.905 13.659 -13.806 1.00 86.50 185 VAL A N 1
ATOM 1487 C CA . VAL A 1 185 ? 4.975 13.053 -13.009 1.00 86.50 185 VAL A CA 1
ATOM 1488 C C . VAL A 1 185 ? 6.236 13.921 -13.105 1.00 86.50 185 VAL A C 1
ATOM 1490 O O . VAL A 1 185 ? 6.395 14.691 -14.048 1.00 86.50 185 VAL A O 1
ATOM 1493 N N . GLY A 1 186 ? 7.146 13.830 -12.138 1.00 78.56 186 GLY A N 1
ATOM 1494 C CA . GLY A 1 186 ? 8.391 14.613 -12.104 1.00 78.56 186 GLY A CA 1
ATOM 1495 C C . GLY A 1 186 ? 8.550 15.482 -10.854 1.00 78.56 186 GLY A C 1
ATOM 1496 O O . GLY A 1 186 ? 8.409 14.970 -9.745 1.00 78.56 186 GLY A O 1
ATOM 1497 N N . SER A 1 187 ? 8.868 16.770 -11.052 1.00 65.62 187 SER A N 1
ATOM 1498 C CA . SER A 1 187 ? 9.347 17.756 -10.054 1.00 65.62 187 SER A CA 1
ATOM 1499 C C . SER A 1 187 ? 8.454 17.987 -8.835 1.00 65.62 187 SER A C 1
ATOM 1501 O O . SER A 1 187 ? 8.890 18.614 -7.881 1.00 65.62 187 SER A O 1
ATOM 1503 N N . ASN A 1 188 ? 7.226 17.476 -8.852 1.00 71.62 188 ASN A N 1
ATOM 1504 C CA . ASN A 1 188 ? 6.284 17.601 -7.744 1.00 71.62 188 ASN A CA 1
ATOM 1505 C C . ASN A 1 188 ? 6.478 16.517 -6.670 1.00 71.62 188 ASN A C 1
ATOM 1507 O O . ASN A 1 188 ? 5.657 16.428 -5.764 1.00 71.62 188 ASN A O 1
ATOM 1511 N N . LYS A 1 189 ? 7.515 15.672 -6.788 1.00 80.88 189 LYS A N 1
ATOM 1512 C CA . LYS A 1 189 ? 7.941 14.797 -5.692 1.00 80.88 189 LYS A CA 1
ATOM 1513 C C . LYS A 1 189 ? 8.584 15.634 -4.595 1.00 80.88 189 LYS A C 1
ATOM 1515 O O . LYS A 1 189 ? 9.463 16.450 -4.868 1.00 80.88 189 LYS A O 1
ATOM 1520 N N . GLU A 1 190 ? 8.159 15.409 -3.365 1.00 83.56 190 GLU A N 1
ATOM 1521 C CA . GLU A 1 190 ? 8.627 16.158 -2.201 1.00 83.56 190 GLU A CA 1
ATOM 1522 C C . GLU A 1 190 ? 9.835 15.499 -1.539 1.00 83.56 190 GLU A C 1
ATOM 1524 O O . GLU A 1 190 ? 10.622 16.173 -0.874 1.00 83.56 190 GLU A O 1
ATOM 1529 N N . THR A 1 191 ? 9.983 14.187 -1.724 1.00 84.50 191 THR A N 1
ATOM 1530 C CA . THR A 1 191 ? 10.987 13.375 -1.046 1.00 84.50 191 THR A CA 1
ATOM 1531 C C . THR A 1 191 ? 11.995 12.778 -2.021 1.00 84.50 191 THR A C 1
ATOM 1533 O O . THR A 1 191 ? 11.899 12.867 -3.250 1.00 84.50 191 THR A O 1
ATOM 1536 N N . LYS A 1 192 ? 13.015 12.126 -1.455 1.00 82.56 192 LYS A N 1
ATOM 1537 C CA . LYS A 1 192 ? 14.009 11.389 -2.233 1.00 82.56 192 LYS A CA 1
ATOM 1538 C C . LYS A 1 192 ? 13.594 9.940 -2.515 1.00 82.56 192 LYS A C 1
ATOM 1540 O O . LYS A 1 192 ? 14.378 9.274 -3.194 1.00 82.56 192 LYS A O 1
ATOM 1545 N N . HIS A 1 193 ? 12.426 9.484 -2.059 1.00 81.44 193 HIS A N 1
ATOM 1546 C CA . HIS A 1 193 ? 11.964 8.104 -2.205 1.00 81.44 193 HIS A CA 1
ATOM 1547 C C . HIS A 1 193 ? 11.772 7.726 -3.690 1.00 81.44 193 HIS A C 1
ATOM 1549 O O . HIS A 1 193 ? 11.226 8.524 -4.466 1.00 81.44 193 HIS A O 1
ATOM 1555 N N . PRO A 1 194 ? 12.200 6.526 -4.130 1.00 75.94 194 PRO A N 1
ATOM 1556 C CA . PRO A 1 194 ? 12.058 6.108 -5.527 1.00 75.94 194 PRO A CA 1
ATOM 1557 C C . PRO A 1 194 ? 10.598 6.074 -5.976 1.00 75.94 194 PRO A C 1
ATOM 1559 O O . PRO A 1 194 ? 10.252 6.612 -7.033 1.00 75.94 194 PRO A O 1
ATOM 1562 N N . CYS A 1 195 ? 9.747 5.499 -5.132 1.00 81.31 195 CYS A N 1
ATOM 1563 C CA . CYS A 1 195 ? 8.366 5.149 -5.446 1.00 81.31 195 CYS A CA 1
ATOM 1564 C C . CYS A 1 195 ? 7.348 6.088 -4.785 1.00 81.31 195 CYS A C 1
ATOM 1566 O O . CYS A 1 195 ? 6.232 5.678 -4.512 1.00 81.31 195 CYS A O 1
ATOM 1568 N N . GLU A 1 196 ? 7.711 7.346 -4.496 1.00 89.00 196 GLU A N 1
ATOM 1569 C CA . GLU A 1 196 ? 6.730 8.315 -3.978 1.00 89.00 196 GLU A CA 1
ATOM 1570 C C . GLU A 1 196 ? 5.518 8.434 -4.919 1.00 89.00 196 GLU A C 1
ATOM 1572 O O . GLU A 1 196 ? 5.670 8.839 -6.081 1.00 89.00 196 GLU A O 1
ATOM 1577 N N . LYS A 1 197 ? 4.327 8.102 -4.399 1.00 93.38 197 LYS A N 1
ATOM 1578 C CA . LYS A 1 197 ? 3.042 8.292 -5.081 1.00 93.38 197 LYS A CA 1
ATOM 1579 C C . LYS A 1 197 ? 2.590 9.746 -5.006 1.00 93.38 197 LYS A C 1
ATOM 1581 O O . LYS A 1 197 ? 2.733 10.403 -3.973 1.00 93.38 197 LYS A O 1
ATOM 1586 N N . TYR A 1 198 ? 2.011 10.230 -6.102 1.00 94.38 198 TYR A N 1
ATOM 1587 C CA . TYR A 1 198 ? 1.585 11.620 -6.251 1.00 94.38 198 TYR A CA 1
ATOM 1588 C C . TYR A 1 198 ? 0.230 11.898 -5.596 1.00 94.38 198 TYR A C 1
ATOM 1590 O O . TYR A 1 198 ? -0.664 11.054 -5.614 1.00 94.38 198 TYR A O 1
ATOM 1598 N N . LYS A 1 199 ? 0.036 13.146 -5.151 1.00 95.00 199 LYS A N 1
ATOM 1599 C CA . LYS A 1 199 ? -1.242 13.678 -4.648 1.00 95.00 199 LYS A CA 1
ATOM 1600 C C . LYS A 1 199 ? -2.449 13.294 -5.510 1.00 95.00 199 LYS A C 1
ATOM 1602 O O . LYS A 1 199 ? -3.413 12.734 -5.003 1.00 95.00 199 LYS A O 1
ATOM 1607 N N . TRP A 1 200 ? -2.355 13.513 -6.824 1.00 95.50 200 TRP A N 1
ATOM 1608 C CA . TRP A 1 200 ? -3.436 13.233 -7.779 1.00 95.50 200 TRP A CA 1
ATOM 1609 C C . TRP A 1 200 ? -3.773 11.742 -7.928 1.00 95.50 200 TRP A C 1
ATOM 1611 O O . TRP A 1 200 ? -4.821 11.418 -8.475 1.00 95.50 200 TRP A O 1
ATOM 1621 N N . MET A 1 201 ? -2.897 10.842 -7.470 1.00 96.62 201 MET A N 1
ATOM 1622 C CA . MET A 1 201 ? -3.173 9.406 -7.430 1.00 96.62 201 MET A CA 1
ATOM 1623 C C . MET A 1 201 ? -3.874 9.005 -6.129 1.00 96.62 201 MET A C 1
ATOM 1625 O O . MET A 1 201 ? -4.738 8.141 -6.142 1.00 96.62 201 MET A O 1
ATOM 1629 N N . ILE A 1 202 ? -3.498 9.626 -5.010 1.00 97.69 202 ILE A N 1
ATOM 1630 C CA . ILE A 1 202 ? -3.880 9.181 -3.665 1.00 97.69 202 ILE A CA 1
ATOM 1631 C C . ILE A 1 202 ? -5.146 9.879 -3.156 1.00 97.69 202 ILE A C 1
ATOM 1633 O O . ILE A 1 202 ? -6.053 9.210 -2.664 1.00 97.69 202 ILE A O 1
ATOM 1637 N N . GLU A 1 203 ? -5.261 11.202 -3.310 1.00 97.19 203 GLU A N 1
ATOM 1638 C CA . GLU A 1 203 ? -6.430 11.952 -2.822 1.00 97.19 203 GLU A CA 1
ATOM 1639 C C . GLU A 1 203 ? -7.765 11.442 -3.374 1.00 97.19 203 GLU A C 1
ATOM 1641 O O . GLU A 1 203 ? -8.673 11.226 -2.570 1.00 97.19 203 GLU A O 1
ATOM 1646 N N . PRO A 1 204 ? -7.908 11.167 -4.688 1.00 97.19 204 PRO A N 1
ATOM 1647 C CA . PRO A 1 204 ? -9.195 10.736 -5.218 1.00 97.19 204 PRO A CA 1
ATOM 1648 C C . PRO A 1 204 ? -9.610 9.345 -4.719 1.00 97.19 204 PRO A C 1
ATOM 1650 O O . PRO A 1 204 ? -10.788 8.998 -4.794 1.00 97.19 204 PRO A O 1
ATOM 1653 N N . LEU A 1 205 ? -8.664 8.535 -4.229 1.00 98.12 205 LEU A N 1
ATOM 1654 C CA . LEU A 1 205 ? -8.959 7.252 -3.591 1.00 98.12 205 LEU A CA 1
ATOM 1655 C C . LEU A 1 205 ? -9.455 7.462 -2.160 1.00 98.12 205 LEU A C 1
ATOM 1657 O O . LEU A 1 205 ? -10.476 6.907 -1.766 1.00 98.12 205 LEU A O 1
ATOM 1661 N N . ILE A 1 206 ? -8.777 8.316 -1.395 1.00 98.38 206 ILE A N 1
ATOM 1662 C CA . ILE A 1 206 ? -9.200 8.668 -0.035 1.00 98.38 206 ILE A CA 1
ATOM 1663 C C . ILE A 1 206 ? -10.615 9.253 -0.054 1.00 98.38 206 ILE A C 1
ATOM 1665 O O . ILE A 1 206 ? -11.474 8.830 0.721 1.00 98.38 206 ILE A O 1
ATOM 1669 N N . GLU A 1 207 ? -10.874 10.194 -0.960 1.00 97.25 207 GLU A N 1
ATOM 1670 C CA . GLU A 1 207 ? -12.168 10.866 -1.078 1.00 97.25 207 GLU A CA 1
ATOM 1671 C C . GLU A 1 207 ? -13.294 9.916 -1.472 1.00 97.25 207 GLU A C 1
ATOM 1673 O O . GLU A 1 207 ? -14.391 10.043 -0.936 1.00 97.25 207 GLU A O 1
ATOM 1678 N N . ARG A 1 208 ? -13.038 8.955 -2.368 1.00 97.31 208 ARG A N 1
ATOM 1679 C CA . ARG A 1 208 ? -14.065 8.010 -2.832 1.00 97.31 208 ARG A CA 1
ATOM 1680 C C . ARG A 1 208 ? -14.293 6.835 -1.893 1.00 97.31 208 ARG A C 1
ATOM 1682 O O . ARG A 1 208 ? -15.389 6.293 -1.907 1.00 97.31 208 ARG A O 1
ATOM 1689 N N . HIS A 1 209 ? -13.307 6.438 -1.094 1.00 97.44 209 HIS A N 1
ATOM 1690 C CA . HIS A 1 209 ? -13.357 5.183 -0.331 1.00 97.44 209 HIS A CA 1
ATOM 1691 C C . HIS A 1 209 ? -13.324 5.372 1.194 1.00 97.44 209 HIS A C 1
ATOM 1693 O O . HIS A 1 209 ? -13.186 4.399 1.931 1.00 97.44 209 HIS A O 1
ATOM 1699 N N . SER A 1 210 ? -13.449 6.610 1.684 1.00 97.38 210 SER A N 1
ATOM 1700 C CA . SER A 1 210 ? -13.556 6.917 3.118 1.00 97.38 210 SER A CA 1
ATOM 1701 C C . SER A 1 210 ? -14.294 8.235 3.368 1.00 97.38 210 SER A C 1
ATOM 1703 O O . SER A 1 210 ? -14.445 9.040 2.452 1.00 97.38 210 SER A O 1
ATOM 1705 N N . HIS A 1 211 ? -14.684 8.506 4.611 1.00 96.81 211 HIS A N 1
ATOM 1706 C CA . HIS A 1 211 ? -15.259 9.774 5.078 1.00 96.81 211 HIS A CA 1
ATOM 1707 C C . HIS A 1 211 ? -14.321 10.499 6.050 1.00 96.81 211 HIS A C 1
ATOM 1709 O O . HIS A 1 211 ? -13.381 9.910 6.578 1.00 96.81 211 HIS A O 1
ATOM 1715 N N . GLU A 1 212 ? -14.574 11.781 6.312 1.00 96.50 212 GLU A N 1
ATOM 1716 C CA . GLU A 1 212 ? -13.863 12.507 7.371 1.00 96.50 212 GLU A CA 1
ATOM 1717 C C . GLU A 1 212 ? -13.980 11.785 8.723 1.00 96.50 212 GLU A C 1
ATOM 1719 O O . GLU A 1 212 ? -14.994 11.164 9.041 1.00 96.50 212 GLU A O 1
ATOM 1724 N N . GLY A 1 213 ? -12.904 11.820 9.507 1.00 94.56 213 GLY A N 1
ATOM 1725 C CA . GLY A 1 213 ? -12.786 11.130 10.789 1.00 94.56 213 GLY A CA 1
ATOM 1726 C C . GLY A 1 213 ? -12.539 9.618 10.708 1.00 94.56 213 GLY A C 1
ATOM 1727 O O . GLY A 1 213 ? -12.125 9.040 11.716 1.00 94.56 213 GLY A O 1
ATOM 1728 N N . GLN A 1 214 ? -12.740 8.978 9.547 1.00 95.31 214 GLN A N 1
ATOM 1729 C CA . GLN A 1 214 ? -12.469 7.548 9.370 1.00 95.31 214 GLN A CA 1
ATOM 1730 C C . GLN A 1 214 ? -10.975 7.226 9.375 1.00 95.31 214 GLN A C 1
ATOM 1732 O O . GLN A 1 214 ? -10.120 8.094 9.173 1.00 95.31 214 GLN A O 1
ATOM 1737 N N . LEU A 1 215 ? -10.681 5.952 9.631 1.00 96.88 215 LEU A N 1
ATOM 1738 C CA . LEU A 1 215 ? -9.336 5.451 9.838 1.00 96.88 215 LEU A CA 1
ATOM 1739 C C . LEU A 1 215 ? -8.795 4.733 8.602 1.00 96.88 215 LEU A C 1
ATOM 1741 O O . LEU A 1 215 ? -9.374 3.751 8.132 1.00 96.88 215 LEU A O 1
ATOM 1745 N N . ILE A 1 216 ? -7.643 5.203 8.133 1.00 98.56 216 ILE A N 1
ATOM 1746 C CA . ILE A 1 216 ? -6.889 4.631 7.021 1.00 98.56 216 ILE A CA 1
ATOM 1747 C C . ILE A 1 216 ? -5.660 3.889 7.550 1.00 98.56 216 ILE A C 1
ATOM 1749 O O . ILE A 1 216 ? -4.984 4.367 8.463 1.00 98.56 216 ILE A O 1
ATOM 1753 N N . LEU A 1 217 ? -5.346 2.747 6.944 1.00 98.56 217 LEU A N 1
ATOM 1754 C CA . LEU A 1 217 ? -4.106 2.008 7.164 1.00 98.56 217 LEU A CA 1
ATOM 1755 C C . LEU A 1 217 ? -3.249 1.989 5.892 1.00 98.56 217 LEU A C 1
ATOM 1757 O O . LEU A 1 217 ? -3.736 1.624 4.821 1.00 98.56 217 LEU A O 1
ATOM 1761 N N . ASP A 1 218 ? -1.963 2.303 6.043 1.00 98.56 218 ASP A N 1
ATOM 1762 C CA . ASP A 1 218 ? -0.925 2.096 5.031 1.00 98.56 218 ASP A CA 1
ATOM 1763 C C . ASP A 1 218 ? 0.213 1.214 5.597 1.00 98.56 218 ASP A C 1
ATOM 1765 O O . ASP A 1 218 ? 1.099 1.708 6.304 1.00 98.56 218 ASP A O 1
ATOM 1769 N N . PRO A 1 219 ? 0.209 -0.107 5.341 1.00 97.44 219 PRO A N 1
ATOM 1770 C CA . PRO A 1 219 ? 1.248 -1.015 5.832 1.00 97.44 219 PRO A CA 1
ATOM 1771 C C . PRO A 1 219 ? 2.626 -0.833 5.177 1.00 97.44 219 PRO A C 1
ATOM 1773 O O . PRO A 1 219 ? 3.598 -1.392 5.685 1.00 97.44 219 PRO A O 1
ATOM 1776 N N . PHE A 1 220 ? 2.711 -0.084 4.074 1.00 96.50 220 PHE A N 1
ATOM 1777 C CA . PHE A 1 220 ? 3.930 0.180 3.306 1.00 96.50 220 PHE A CA 1
ATOM 1778 C C . PHE A 1 220 ? 4.100 1.695 3.117 1.00 96.50 220 PHE A C 1
ATOM 1780 O O . PHE A 1 220 ? 4.057 2.226 2.008 1.00 96.50 220 PHE A O 1
ATOM 1787 N N . GLY A 1 221 ? 4.270 2.395 4.239 1.00 95.00 221 GLY A N 1
ATOM 1788 C CA . GLY A 1 221 ? 4.183 3.848 4.344 1.00 95.00 221 GLY A CA 1
ATOM 1789 C C . GLY A 1 221 ? 5.166 4.617 3.462 1.00 95.00 221 GLY A C 1
ATOM 1790 O O . GLY A 1 221 ? 4.825 5.716 3.021 1.00 95.00 221 GLY A O 1
ATOM 1791 N N . GLY A 1 222 ? 6.354 4.077 3.171 1.00 93.75 222 GLY A N 1
ATOM 1792 C CA . GLY A 1 222 ? 7.302 4.625 2.202 1.00 93.75 222 GLY A CA 1
ATOM 1793 C C . GLY A 1 222 ? 7.588 6.109 2.431 1.00 93.75 222 GLY A C 1
ATOM 1794 O O . GLY A 1 222 ? 8.121 6.514 3.456 1.00 93.75 222 GLY A O 1
ATOM 1795 N N . SER A 1 223 ? 7.195 6.953 1.475 1.00 94.19 223 SER A N 1
ATOM 1796 C CA . SER A 1 223 ? 7.325 8.418 1.551 1.00 94.19 223 SER A CA 1
ATOM 1797 C C . SER A 1 223 ? 6.185 9.135 2.293 1.00 94.19 223 SER A C 1
ATOM 1799 O O . SER A 1 223 ? 6.027 10.346 2.127 1.00 94.19 223 SER A O 1
ATOM 1801 N N . ALA A 1 224 ? 5.336 8.415 3.025 1.00 96.94 224 ALA A N 1
ATOM 1802 C CA . ALA A 1 224 ? 4.159 8.911 3.743 1.00 96.94 224 ALA A CA 1
ATOM 1803 C C . ALA A 1 224 ? 3.095 9.613 2.872 1.00 96.94 224 ALA A C 1
ATOM 1805 O O . ALA A 1 224 ? 2.401 10.511 3.346 1.00 96.94 224 ALA A O 1
ATOM 1806 N N . SER A 1 225 ? 2.919 9.219 1.604 1.00 97.44 225 SER A N 1
ATOM 1807 C CA . SER A 1 225 ? 1.912 9.860 0.735 1.00 97.44 225 SER A CA 1
ATOM 1808 C C . SER A 1 225 ? 0.480 9.653 1.251 1.00 97.44 225 SER A C 1
ATOM 1810 O O . SER A 1 225 ? -0.262 10.626 1.375 1.00 97.44 225 SER A O 1
ATOM 1812 N N . THR A 1 226 ? 0.096 8.423 1.607 1.00 98.31 226 THR A N 1
ATOM 1813 C CA . THR A 1 226 ? -1.233 8.125 2.178 1.00 98.31 226 THR A CA 1
ATOM 1814 C C . THR A 1 226 ? -1.454 8.840 3.508 1.00 98.31 226 THR A C 1
ATOM 1816 O O . THR A 1 226 ? -2.521 9.405 3.730 1.00 98.31 226 THR A O 1
ATOM 1819 N N . LEU A 1 227 ? -0.429 8.875 4.365 1.00 97.69 227 LEU A N 1
ATOM 1820 C CA . LEU A 1 227 ? -0.451 9.564 5.657 1.00 97.69 227 LEU A CA 1
ATOM 1821 C C . LEU A 1 227 ? -0.695 11.070 5.498 1.00 97.69 227 LEU A C 1
ATOM 1823 O O . LEU A 1 227 ? -1.650 11.596 6.065 1.00 97.69 227 LEU A O 1
ATOM 1827 N N . VAL A 1 228 ? 0.121 11.752 4.688 1.00 98.00 228 VAL A N 1
ATOM 1828 C CA . VAL A 1 228 ? 0.018 13.205 4.474 1.00 98.00 228 VAL A CA 1
ATOM 1829 C C . VAL A 1 228 ? -1.327 13.575 3.855 1.00 98.00 228 VAL A C 1
ATOM 1831 O O . VAL A 1 228 ? -2.048 14.415 4.392 1.00 98.00 228 VAL A O 1
ATOM 1834 N N . TYR A 1 229 ? -1.696 12.940 2.740 1.00 98.12 229 TYR A N 1
ATOM 1835 C CA . TYR A 1 229 ? -2.913 13.312 2.017 1.00 98.12 229 TYR A CA 1
ATOM 1836 C C . TYR A 1 229 ? -4.187 12.847 2.735 1.00 98.12 229 TYR A C 1
ATOM 1838 O O . TYR A 1 229 ? -5.203 13.534 2.674 1.00 98.12 229 TYR A O 1
ATOM 1846 N N . GLY A 1 230 ? -4.138 11.730 3.468 1.00 98.25 230 GLY A N 1
ATOM 1847 C CA . GLY A 1 230 ? -5.245 11.265 4.308 1.00 98.25 230 GLY A CA 1
ATOM 1848 C C . GLY A 1 230 ? -5.575 12.259 5.414 1.00 98.25 230 GLY A C 1
ATOM 1849 O O . GLY A 1 230 ? -6.729 12.673 5.541 1.00 98.25 230 GLY A O 1
ATOM 1850 N N . ILE A 1 231 ? -4.554 12.718 6.143 1.00 98.12 231 ILE A N 1
ATOM 1851 C CA . ILE A 1 231 ? -4.719 13.726 7.198 1.00 98.12 231 ILE A CA 1
ATOM 1852 C C . ILE A 1 231 ? -5.223 15.052 6.626 1.00 98.12 231 ILE A C 1
ATOM 1854 O O . ILE A 1 231 ? -6.152 15.640 7.174 1.00 98.12 231 ILE A O 1
ATOM 1858 N N . GLN A 1 232 ? -4.671 15.509 5.498 1.00 97.75 232 GLN A N 1
ATOM 1859 C CA . GLN A 1 232 ? -5.120 16.745 4.840 1.00 97.75 232 GLN A CA 1
ATOM 1860 C C . GLN A 1 232 ? -6.583 16.685 4.381 1.00 97.75 232 GLN A C 1
ATOM 1862 O O . GLN A 1 232 ? -7.238 17.720 4.284 1.00 97.75 232 GLN A O 1
ATOM 1867 N N . LYS A 1 233 ? -7.112 15.483 4.131 1.00 97.94 233 LYS A N 1
ATOM 1868 C CA . LYS A 1 233 ? -8.533 15.238 3.851 1.00 97.94 233 LYS A CA 1
ATOM 1869 C C . LYS A 1 233 ? -9.350 14.964 5.116 1.00 97.94 233 LYS A C 1
ATOM 1871 O O . LYS A 1 233 ? -10.475 14.494 5.015 1.00 97.94 233 LYS A O 1
ATOM 1876 N N . GLY A 1 234 ? -8.817 15.208 6.309 1.00 96.94 234 GLY A N 1
ATOM 1877 C CA . GLY A 1 234 ? -9.545 15.041 7.567 1.00 96.94 234 GLY A CA 1
ATOM 1878 C C . GLY A 1 234 ? -9.750 13.586 7.995 1.00 96.94 234 GLY A C 1
ATOM 1879 O O . GLY A 1 234 ? -10.630 13.317 8.809 1.00 96.94 234 GLY A O 1
ATOM 1880 N N . ARG A 1 235 ? -8.983 12.629 7.455 1.00 97.50 235 ARG A N 1
ATOM 1881 C CA . ARG A 1 235 ? -8.978 11.234 7.927 1.00 97.50 235 ARG A CA 1
ATOM 1882 C C . ARG A 1 235 ? -7.895 11.041 8.982 1.00 97.50 235 ARG A C 1
ATOM 1884 O O . ARG A 1 235 ? -6.920 11.786 9.032 1.00 97.50 235 ARG A O 1
ATOM 1891 N N . LYS A 1 236 ? -8.054 10.008 9.804 1.00 97.00 236 LYS A N 1
ATOM 1892 C CA . LYS A 1 236 ? -6.978 9.507 10.662 1.00 97.00 236 LYS A CA 1
ATOM 1893 C C . LYS A 1 236 ? -6.185 8.460 9.900 1.00 97.00 236 LYS A C 1
ATOM 1895 O O . LYS A 1 236 ? -6.784 7.669 9.178 1.00 97.00 236 LYS A O 1
ATOM 1900 N N . VAL A 1 237 ? -4.865 8.420 10.064 1.00 97.44 237 VAL A N 1
ATOM 1901 C CA . VAL A 1 237 ? -4.033 7.451 9.332 1.00 97.44 237 VAL A CA 1
ATOM 1902 C C . VAL A 1 237 ? -3.020 6.771 10.245 1.00 97.44 237 VAL A C 1
ATOM 1904 O O . VAL A 1 237 ? -2.370 7.428 11.055 1.00 97.44 237 VAL A O 1
ATOM 1907 N N . ILE A 1 238 ? -2.872 5.457 10.090 1.00 96.75 238 ILE A N 1
ATOM 1908 C CA . ILE A 1 238 ? -1.777 4.661 10.651 1.00 96.75 238 ILE A CA 1
ATOM 1909 C C . ILE A 1 238 ? -0.901 4.206 9.486 1.00 96.75 238 ILE A C 1
ATOM 1911 O O . ILE A 1 238 ? -1.403 3.587 8.550 1.00 96.75 238 ILE A O 1
ATOM 1915 N N . ALA A 1 239 ? 0.397 4.490 9.548 1.00 97.38 239 ALA A N 1
ATOM 1916 C CA . ALA A 1 239 ? 1.366 4.054 8.552 1.00 97.38 239 ALA A CA 1
ATOM 1917 C C . ALA A 1 239 ? 2.543 3.314 9.201 1.00 97.38 239 ALA A C 1
ATOM 1919 O O . ALA A 1 239 ? 3.058 3.740 10.238 1.00 97.38 239 ALA A O 1
ATOM 1920 N N . PHE A 1 240 ? 2.990 2.231 8.567 1.00 96.50 240 PHE A N 1
ATOM 1921 C CA . PHE A 1 240 ? 4.185 1.486 8.965 1.00 96.50 240 PHE A CA 1
ATOM 1922 C C . PHE A 1 240 ? 5.284 1.654 7.923 1.00 96.50 240 PHE A C 1
ATOM 1924 O O . PHE A 1 240 ? 5.028 1.507 6.735 1.00 96.50 240 PHE A O 1
ATOM 1931 N N . GLU A 1 241 ? 6.512 1.913 8.360 1.00 94.75 241 GLU A N 1
ATOM 1932 C CA . GLU A 1 241 ? 7.681 1.943 7.481 1.00 94.75 241 GLU A CA 1
ATOM 1933 C C . GLU A 1 241 ? 8.835 1.194 8.144 1.00 94.75 241 GLU A C 1
ATOM 1935 O O . GLU A 1 241 ? 9.306 1.575 9.213 1.00 94.75 241 GLU A O 1
ATOM 1940 N N . LYS A 1 242 ? 9.289 0.103 7.528 1.00 91.50 242 LYS A N 1
ATOM 1941 C CA . LYS A 1 242 ? 10.286 -0.792 8.125 1.00 91.50 242 LYS A CA 1
ATOM 1942 C C . LYS A 1 242 ? 11.701 -0.217 8.062 1.00 91.50 242 LYS A C 1
ATOM 1944 O O . LYS A 1 242 ? 12.477 -0.409 8.997 1.00 91.50 242 LYS A O 1
ATOM 1949 N N . SER A 1 243 ? 12.054 0.466 6.976 1.00 89.81 243 SER A N 1
ATOM 1950 C CA . SER A 1 243 ? 13.370 1.075 6.805 1.00 89.81 243 SER A CA 1
ATOM 1951 C C . SER A 1 243 ? 13.472 2.337 7.653 1.00 89.81 243 SER A C 1
ATOM 1953 O O . SER A 1 243 ? 12.759 3.306 7.411 1.00 89.81 243 SER A O 1
ATOM 1955 N N . GLU A 1 244 ? 14.409 2.366 8.604 1.00 91.06 244 GLU A N 1
ATOM 1956 C CA . GLU A 1 244 ? 14.696 3.566 9.407 1.00 91.06 244 GLU A CA 1
ATOM 1957 C C . GLU A 1 244 ? 14.972 4.785 8.509 1.00 91.06 244 GLU A C 1
ATOM 1959 O O . GLU A 1 244 ? 14.453 5.873 8.729 1.00 91.06 244 GLU A O 1
ATOM 1964 N N . LYS A 1 245 ? 15.706 4.587 7.411 1.00 90.69 245 LYS A N 1
ATOM 1965 C CA . LYS A 1 245 ? 16.015 5.643 6.441 1.00 90.69 245 LYS A CA 1
ATOM 1966 C C . LYS A 1 245 ? 14.768 6.226 5.769 1.00 90.69 245 LYS A C 1
ATOM 1968 O O . LYS A 1 245 ? 14.701 7.439 5.565 1.00 90.69 245 LYS A O 1
ATOM 1973 N N . PHE A 1 246 ? 13.820 5.387 5.349 1.00 91.94 246 PHE A N 1
ATOM 1974 C CA . PHE A 1 246 ? 12.581 5.879 4.737 1.00 91.94 246 PHE A CA 1
ATOM 1975 C C . PHE A 1 246 ? 11.618 6.432 5.782 1.00 91.94 246 PHE A C 1
ATOM 1977 O O . PHE A 1 246 ? 10.948 7.422 5.504 1.00 91.94 246 PHE A O 1
ATOM 1984 N N . PHE A 1 247 ? 11.632 5.883 6.995 1.00 94.50 247 PHE A N 1
ATOM 1985 C CA . PHE A 1 247 ? 10.886 6.419 8.122 1.00 94.50 247 PHE A CA 1
ATOM 1986 C C . PHE A 1 247 ? 11.314 7.852 8.461 1.00 94.50 247 PHE A C 1
ATOM 1988 O O . PHE A 1 247 ? 10.454 8.726 8.526 1.00 94.50 247 PHE A O 1
ATOM 1995 N N . GLU A 1 248 ? 12.616 8.130 8.596 1.00 94.62 248 GLU A N 1
ATOM 1996 C CA . GLU A 1 248 ? 13.100 9.496 8.861 1.00 94.62 248 GLU A CA 1
ATOM 1997 C C . GLU A 1 248 ? 12.729 10.453 7.718 1.00 94.62 248 GLU A C 1
ATOM 1999 O O . GLU A 1 248 ? 12.252 11.560 7.949 1.00 94.62 248 GLU A O 1
ATOM 2004 N N . MET A 1 249 ? 12.835 10.001 6.464 1.00 94.31 249 MET A N 1
ATOM 2005 C CA . MET A 1 249 ? 12.402 10.789 5.304 1.00 94.31 249 MET A CA 1
ATOM 2006 C C . MET A 1 249 ? 10.896 11.103 5.331 1.00 94.31 249 MET A C 1
ATOM 2008 O O . MET A 1 249 ? 10.476 12.207 4.977 1.00 94.31 249 MET A O 1
ATOM 2012 N N . ALA A 1 250 ? 10.070 10.129 5.711 1.00 95.94 250 ALA A N 1
ATOM 2013 C CA . ALA A 1 250 ? 8.631 10.295 5.865 1.00 95.94 250 ALA A CA 1
ATOM 2014 C C . ALA A 1 250 ? 8.294 11.246 7.020 1.00 95.94 250 ALA A C 1
ATOM 2016 O O . ALA A 1 250 ? 7.428 12.106 6.862 1.00 95.94 250 ALA A O 1
ATOM 2017 N N . LYS A 1 251 ? 9.003 11.134 8.146 1.00 95.69 251 LYS A N 1
ATOM 2018 C CA . LYS A 1 251 ? 8.884 12.019 9.308 1.00 95.69 251 LYS A CA 1
ATOM 2019 C C . LYS A 1 251 ? 9.188 13.471 8.944 1.00 95.69 251 LYS A C 1
ATOM 2021 O O . LYS A 1 251 ? 8.325 14.319 9.144 1.00 95.69 251 LYS A O 1
ATOM 2026 N N . GLU A 1 252 ? 10.315 13.736 8.279 1.00 95.81 252 GLU A N 1
ATOM 2027 C CA . GLU A 1 252 ? 10.662 15.074 7.768 1.00 95.81 252 GLU A CA 1
ATOM 2028 C C . GLU A 1 252 ? 9.558 15.648 6.864 1.00 95.81 252 GLU A C 1
ATOM 2030 O O . GLU A 1 252 ? 9.213 16.830 6.943 1.00 95.81 252 GLU A O 1
ATOM 2035 N N . ARG A 1 253 ? 8.970 14.813 5.992 1.00 96.12 253 ARG A N 1
ATOM 2036 C CA . ARG A 1 253 ? 7.864 15.234 5.121 1.00 96.12 253 ARG A CA 1
ATOM 2037 C C . ARG A 1 253 ? 6.630 15.615 5.936 1.00 96.12 253 ARG A C 1
ATOM 2039 O O . ARG A 1 253 ? 6.029 16.651 5.668 1.00 96.12 253 ARG A O 1
ATOM 2046 N N . VAL A 1 254 ? 6.241 14.784 6.899 1.00 95.94 254 VAL A N 1
ATOM 2047 C CA . VAL A 1 254 ? 5.072 15.015 7.759 1.00 95.94 254 VAL A CA 1
ATOM 2048 C C . VAL A 1 254 ? 5.240 16.303 8.572 1.00 95.94 254 VAL A C 1
ATOM 2050 O O . VAL A 1 254 ? 4.330 17.133 8.590 1.00 95.94 254 VAL A O 1
ATOM 2053 N N . GLU A 1 255 ? 6.419 16.515 9.161 1.00 95.31 255 GLU A N 1
ATOM 2054 C CA . GLU A 1 255 ? 6.763 17.729 9.912 1.00 95.31 255 GLU A CA 1
ATOM 2055 C C . GLU A 1 255 ? 6.723 18.979 9.025 1.00 95.31 255 GLU A C 1
ATOM 2057 O O . GLU A 1 255 ? 6.166 20.004 9.417 1.00 95.31 255 GLU A O 1
ATOM 2062 N N . LYS A 1 256 ? 7.226 18.890 7.787 1.00 96.12 256 LYS A N 1
ATOM 2063 C CA . LYS A 1 256 ? 7.167 19.986 6.807 1.00 96.12 256 LYS A CA 1
ATOM 2064 C C . LYS A 1 256 ? 5.733 20.420 6.475 1.00 96.12 256 LYS A C 1
ATOM 2066 O O . LYS A 1 256 ? 5.514 21.594 6.181 1.00 96.12 256 LYS A O 1
ATOM 2071 N N . HIS A 1 257 ? 4.768 19.500 6.503 1.00 96.06 257 HIS A N 1
ATOM 2072 C CA . HIS A 1 257 ? 3.342 19.815 6.322 1.00 96.06 257 HIS A CA 1
ATOM 2073 C C . HIS A 1 257 ? 2.656 20.297 7.609 1.00 96.06 257 HIS A C 1
ATOM 2075 O O . HIS A 1 257 ? 1.482 20.656 7.553 1.00 96.06 257 HIS A O 1
ATOM 2081 N N . GLY A 1 258 ? 3.355 20.324 8.750 1.00 95.12 258 GLY A N 1
ATOM 2082 C CA . GLY A 1 258 ? 2.811 20.782 10.031 1.00 95.12 258 GLY A CA 1
ATOM 2083 C C . GLY A 1 258 ? 1.695 19.890 10.579 1.00 95.12 258 GLY A C 1
ATOM 2084 O O . GLY A 1 258 ? 0.761 20.395 11.197 1.00 95.12 258 GLY A O 1
ATOM 2085 N N . LEU A 1 259 ? 1.749 18.584 10.302 1.00 94.12 259 LEU A N 1
ATOM 2086 C CA . LEU A 1 259 ? 0.706 17.634 10.696 1.00 94.12 259 LEU A CA 1
ATOM 2087 C C . LEU A 1 259 ? 0.942 17.101 12.115 1.00 94.12 259 LEU A C 1
ATOM 2089 O O . LEU A 1 259 ? 2.073 16.791 12.488 1.00 94.12 259 LEU A O 1
ATOM 2093 N N . ASP A 1 260 ? -0.135 16.931 12.883 1.00 92.38 260 ASP A N 1
ATOM 2094 C CA . ASP A 1 260 ? -0.094 16.360 14.236 1.00 92.38 260 ASP A CA 1
ATOM 2095 C C . ASP A 1 260 ? -0.054 14.825 14.169 1.00 92.38 260 ASP A C 1
ATOM 2097 O O . ASP A 1 260 ? -1.081 14.137 14.207 1.00 92.38 260 ASP A O 1
ATOM 2101 N N . VAL A 1 261 ? 1.154 14.288 14.003 1.00 93.00 261 VAL A N 1
ATOM 2102 C CA . VAL A 1 261 ? 1.416 12.852 13.877 1.00 93.00 261 VAL A CA 1
ATOM 2103 C C . VAL A 1 261 ? 2.308 12.377 15.011 1.00 93.00 261 VAL A C 1
ATOM 2105 O O . VAL A 1 261 ? 3.338 12.973 15.316 1.00 93.00 261 VAL A O 1
ATOM 2108 N N . LEU A 1 262 ? 1.944 11.241 15.601 1.00 91.62 262 LEU A N 1
ATOM 2109 C CA . LEU A 1 262 ? 2.812 10.553 16.546 1.00 91.62 262 LEU A CA 1
ATOM 2110 C C . LEU A 1 262 ? 3.806 9.650 15.821 1.00 91.62 262 LEU A C 1
ATOM 2112 O O . LEU A 1 262 ? 3.418 8.757 15.064 1.00 91.62 262 LEU A O 1
ATOM 2116 N N . PHE A 1 263 ? 5.083 9.841 16.128 1.00 91.38 263 PHE A N 1
ATOM 2117 C CA . PHE A 1 263 ? 6.174 9.013 15.634 1.00 91.38 263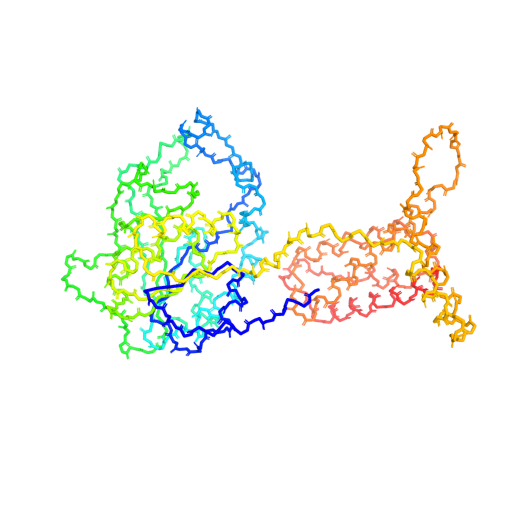 PHE A CA 1
ATOM 2118 C C . PHE A 1 263 ? 6.523 7.931 16.657 1.00 91.38 263 PHE A C 1
ATOM 2120 O O . PHE A 1 263 ? 6.779 8.225 17.825 1.00 91.38 263 PHE A O 1
ATOM 2127 N N . TYR A 1 264 ? 6.542 6.675 16.216 1.00 87.62 264 TYR A N 1
ATOM 2128 C CA . TYR A 1 264 ? 6.986 5.546 17.028 1.00 87.62 264 TYR A CA 1
ATOM 2129 C C . TYR A 1 264 ? 8.246 4.952 16.423 1.00 87.62 264 TYR A C 1
ATOM 2131 O O . TYR A 1 264 ? 8.193 4.249 15.418 1.00 87.62 264 TYR A O 1
ATOM 2139 N N . GLU A 1 265 ? 9.371 5.201 17.073 1.00 80.56 265 GLU A N 1
ATOM 2140 C CA . GLU A 1 265 ? 10.644 4.571 16.747 1.00 80.56 265 GLU A CA 1
ATOM 2141 C C . GLU A 1 265 ? 10.815 3.316 17.622 1.00 80.56 265 GLU A C 1
ATOM 2143 O O . GLU A 1 265 ? 10.385 3.307 18.787 1.00 80.56 265 GLU A O 1
ATOM 2148 N N . PRO A 1 266 ? 11.418 2.224 17.117 1.00 66.94 266 PRO A N 1
ATOM 2149 C CA . PRO A 1 266 ? 11.848 1.145 17.992 1.00 66.94 266 PRO A CA 1
ATOM 2150 C C . PRO A 1 266 ? 12.810 1.786 18.987 1.00 66.94 266 PRO A C 1
ATOM 2152 O O . PRO A 1 266 ? 13.716 2.483 18.543 1.00 66.94 266 PRO A O 1
ATOM 2155 N N . ASN A 1 267 ? 12.588 1.631 20.306 1.00 46.44 267 ASN A N 1
ATOM 2156 C CA . ASN A 1 267 ? 13.470 2.232 21.316 1.00 46.44 267 ASN A CA 1
ATOM 2157 C C . ASN A 1 267 ? 14.924 2.020 20.885 1.00 46.44 267 ASN A C 1
ATOM 2159 O O . ASN A 1 267 ? 15.478 0.936 21.085 1.00 46.44 267 ASN A O 1
ATOM 2163 N N . LYS A 1 268 ? 15.561 3.083 20.392 1.00 45.25 268 LYS A N 1
ATOM 2164 C CA . LYS A 1 268 ? 16.977 3.274 20.601 1.00 45.25 268 LYS A CA 1
ATOM 2165 C C . LYS A 1 268 ? 17.053 3.299 22.116 1.00 45.25 268 LYS A C 1
ATOM 2167 O O . LYS A 1 268 ? 16.699 4.297 22.740 1.00 45.25 268 LYS A O 1
ATOM 2172 N N . LYS A 1 269 ? 17.403 2.173 22.757 1.00 35.81 269 LYS A N 1
ATOM 2173 C CA . LYS A 1 269 ? 18.097 2.300 24.038 1.00 35.81 269 LYS A CA 1
ATOM 2174 C C . LYS A 1 269 ? 19.157 3.334 23.720 1.00 35.81 269 LYS A C 1
ATOM 2176 O O . LYS A 1 269 ? 19.935 3.108 22.795 1.00 35.81 269 LYS A O 1
ATOM 2181 N N . ALA A 1 270 ? 19.069 4.496 24.355 1.00 34.88 270 ALA A N 1
ATOM 2182 C CA . ALA A 1 270 ? 20.123 5.469 24.260 1.00 34.88 270 ALA A CA 1
ATOM 2183 C C . ALA A 1 270 ? 21.396 4.691 24.592 1.00 34.88 270 ALA A C 1
ATOM 2185 O O . ALA A 1 270 ? 21.595 4.272 25.730 1.00 34.88 270 ALA A O 1
ATOM 2186 N N . GLU A 1 271 ? 22.228 4.430 23.588 1.00 34.16 271 GLU A N 1
ATOM 2187 C CA . GLU A 1 271 ? 23.642 4.223 23.815 1.00 34.16 271 GLU A CA 1
ATOM 2188 C C . GLU A 1 271 ? 24.185 5.592 24.220 1.00 34.16 271 GLU A C 1
ATOM 2190 O O . GLU A 1 271 ? 24.951 6.237 23.507 1.00 34.16 271 GLU A O 1
ATOM 2195 N N . THR A 1 272 ? 23.762 6.079 25.387 1.00 28.91 272 THR A N 1
ATOM 2196 C CA . THR A 1 272 ? 24.603 6.961 26.164 1.00 28.91 272 THR A CA 1
ATOM 2197 C C . THR A 1 272 ? 25.797 6.088 26.502 1.00 28.91 272 THR A C 1
ATOM 2199 O O . THR A 1 272 ? 25.762 5.270 27.418 1.00 28.91 272 THR A O 1
ATOM 2202 N N . LYS A 1 273 ? 26.853 6.202 25.694 1.00 31.72 273 LYS A N 1
ATOM 2203 C CA . LYS A 1 273 ? 28.199 5.830 26.111 1.00 31.72 273 LYS A CA 1
ATOM 2204 C C . LYS A 1 273 ? 28.563 6.736 27.286 1.00 31.72 273 LYS A C 1
ATOM 2206 O O . LYS A 1 273 ? 29.321 7.687 27.126 1.00 31.72 273 LYS A O 1
ATOM 2211 N N . GLU A 1 274 ? 28.019 6.465 28.467 1.00 30.28 274 GLU A N 1
ATOM 2212 C CA . GLU A 1 274 ? 28.747 6.800 29.677 1.00 30.28 274 GLU A CA 1
ATOM 2213 C C . GLU A 1 274 ? 29.992 5.920 29.654 1.00 30.28 274 GLU A C 1
ATOM 2215 O O . GLU A 1 274 ? 29.919 4.690 29.692 1.00 30.28 274 GLU A O 1
ATOM 2220 N N . LYS A 1 275 ? 31.155 6.559 29.510 1.00 28.88 275 LYS A N 1
ATOM 2221 C CA . LYS A 1 275 ? 32.428 5.945 29.874 1.00 28.88 275 LYS A CA 1
ATOM 2222 C C . LYS A 1 275 ? 32.353 5.625 31.367 1.00 28.88 275 LYS A C 1
ATOM 2224 O O . LYS A 1 275 ? 32.729 6.449 32.192 1.00 28.88 275 LYS A O 1
ATOM 2229 N N . VAL A 1 276 ? 31.854 4.445 31.710 1.00 32.03 276 VAL A N 1
ATOM 2230 C CA . VAL A 1 276 ? 32.064 3.868 33.034 1.00 32.03 276 VAL A CA 1
ATOM 2231 C C . VAL A 1 276 ? 33.399 3.145 32.965 1.00 32.03 276 VAL A C 1
ATOM 2233 O O . VAL A 1 276 ? 33.531 2.084 32.357 1.00 32.03 276 VAL A O 1
ATOM 2236 N N . GLU A 1 277 ? 34.418 3.779 33.527 1.00 30.38 277 GLU A N 1
ATOM 2237 C CA . GLU A 1 277 ? 35.739 3.198 33.709 1.00 30.38 277 GLU A CA 1
ATOM 2238 C C . GLU A 1 277 ? 35.644 2.168 34.847 1.00 30.38 277 GLU A C 1
ATOM 2240 O O . GLU A 1 277 ? 35.778 2.488 36.025 1.00 30.38 277 GLU A O 1
ATOM 2245 N N . VAL A 1 278 ? 35.303 0.923 34.501 1.00 33.03 278 VAL A N 1
ATOM 2246 C CA . VAL A 1 278 ? 35.263 -0.187 35.462 1.00 33.03 278 VAL A CA 1
ATOM 2247 C C . VAL A 1 278 ? 36.693 -0.672 35.683 1.00 33.03 278 VAL A C 1
ATOM 2249 O O . VAL A 1 278 ? 37.330 -1.191 34.764 1.00 33.03 278 VAL A O 1
ATOM 2252 N N . LYS A 1 279 ? 37.212 -0.504 36.902 1.00 37.59 279 LYS A N 1
ATOM 2253 C CA . LYS A 1 279 ? 38.530 -1.019 37.292 1.00 37.59 279 LYS A CA 1
ATOM 2254 C C . LYS A 1 279 ? 38.509 -2.553 37.256 1.00 37.59 279 LYS A C 1
ATOM 2256 O O . LYS A 1 279 ? 37.725 -3.186 37.957 1.00 37.59 279 LYS A O 1
ATOM 2261 N N . GLN A 1 280 ? 39.381 -3.137 36.433 1.00 36.81 280 GLN A N 1
ATOM 2262 C CA . GLN A 1 280 ? 39.498 -4.583 36.176 1.00 36.81 280 GLN A CA 1
ATOM 2263 C C . GLN A 1 280 ? 39.682 -5.444 37.439 1.00 36.81 280 GLN A C 1
ATOM 2265 O O . GLN A 1 280 ? 39.314 -6.619 37.444 1.00 36.81 280 GLN A O 1
ATOM 2270 N N . GLU A 1 281 ? 40.232 -4.880 38.511 1.00 44.66 281 GLU A N 1
ATOM 2271 C CA . GLU A 1 281 ? 40.565 -5.628 39.727 1.00 44.66 281 GLU A CA 1
ATOM 2272 C C . GLU A 1 281 ? 39.314 -6.041 40.526 1.00 44.66 281 GLU A C 1
ATOM 2274 O O . GLU A 1 281 ? 39.221 -7.182 40.968 1.00 44.66 281 GLU A O 1
ATOM 2279 N N . GLU A 1 282 ? 38.283 -5.191 40.601 1.00 41.59 282 GLU A N 1
ATOM 2280 C CA . GLU A 1 282 ? 37.106 -5.423 41.460 1.00 41.59 282 GLU A CA 1
ATOM 2281 C C . GLU A 1 282 ? 36.176 -6.537 40.938 1.00 41.59 282 GLU A C 1
ATOM 2283 O O . GLU A 1 282 ? 35.515 -7.245 41.703 1.00 41.59 282 GLU A O 1
ATOM 2288 N N . VAL A 1 283 ? 36.139 -6.725 39.614 1.00 43.31 283 VAL A N 1
ATOM 2289 C CA . VAL A 1 283 ? 35.317 -7.753 38.950 1.00 43.31 283 VAL A CA 1
ATOM 2290 C C . VAL A 1 283 ? 35.963 -9.137 39.067 1.00 43.31 283 VAL A C 1
ATOM 2292 O O . VAL A 1 283 ? 35.263 -10.142 39.209 1.00 43.31 283 VAL A O 1
ATOM 2295 N N . THR A 1 284 ? 37.296 -9.196 39.057 1.00 56.56 284 THR A N 1
ATOM 2296 C CA . THR A 1 284 ? 38.043 -10.459 38.997 1.00 56.56 284 THR A CA 1
ATOM 2297 C C . THR A 1 284 ? 37.978 -11.220 40.324 1.00 56.56 284 THR A C 1
ATOM 2299 O O . THR A 1 284 ? 37.760 -12.432 40.326 1.00 56.56 284 THR A O 1
ATOM 2302 N N . ASP A 1 285 ? 38.080 -10.521 41.456 1.00 55.31 285 ASP A N 1
ATOM 2303 C CA . ASP A 1 285 ? 38.048 -11.151 42.784 1.00 55.31 285 ASP A CA 1
ATOM 2304 C C . ASP A 1 285 ? 36.643 -11.630 43.165 1.00 55.31 285 ASP A C 1
ATOM 2306 O O . ASP A 1 285 ? 36.464 -12.717 43.724 1.00 55.31 285 ASP A O 1
ATOM 2310 N N . LYS A 1 286 ? 35.617 -10.871 42.763 1.00 53.09 286 LYS A N 1
ATOM 2311 C CA . LYS A 1 286 ? 34.218 -11.252 42.978 1.00 53.09 286 LYS A CA 1
ATOM 2312 C C . LYS A 1 286 ? 33.850 -12.514 42.193 1.00 53.09 286 LYS A C 1
ATOM 2314 O O . LYS A 1 286 ? 33.220 -13.406 42.757 1.00 53.09 286 LYS A O 1
ATOM 2319 N N . MET A 1 287 ? 34.302 -12.629 40.940 1.00 53.88 287 MET A N 1
ATOM 2320 C CA . MET A 1 287 ? 34.085 -13.830 40.123 1.00 53.88 287 MET A CA 1
ATOM 2321 C C . MET A 1 287 ? 34.891 -15.032 40.632 1.00 53.88 287 MET A C 1
ATOM 2323 O O . MET A 1 287 ? 34.347 -16.131 40.683 1.00 53.88 287 MET A O 1
ATOM 2327 N N . LYS A 1 288 ? 36.139 -14.842 41.085 1.00 58.16 288 LYS A N 1
ATOM 2328 C CA . LYS A 1 288 ? 36.943 -15.928 41.678 1.00 58.16 288 LYS A CA 1
ATOM 2329 C C . LYS A 1 288 ? 36.282 -16.533 42.919 1.00 58.16 288 LYS A C 1
ATOM 2331 O O . LYS A 1 288 ? 36.192 -17.755 43.004 1.00 58.16 288 LYS A O 1
ATOM 2336 N N . SER A 1 289 ? 35.742 -15.702 43.817 1.00 61.25 289 SER A N 1
ATOM 2337 C CA . SER A 1 289 ? 35.058 -16.201 45.023 1.00 61.25 289 SER A CA 1
ATOM 2338 C C . SER A 1 289 ? 33.796 -17.018 44.707 1.00 61.25 289 SER A C 1
ATOM 2340 O O . SER A 1 289 ? 33.492 -17.995 45.389 1.00 61.25 289 SER A O 1
ATOM 2342 N N . GLN A 1 290 ? 33.080 -16.662 43.637 1.00 54.25 290 GLN A N 1
ATOM 2343 C CA . GLN A 1 290 ? 31.887 -17.384 43.191 1.00 54.25 290 GLN A CA 1
ATOM 2344 C C . GLN A 1 290 ? 32.244 -18.687 42.471 1.00 54.25 290 GLN A C 1
ATOM 2346 O O . GLN A 1 290 ? 31.534 -19.678 42.615 1.00 54.25 290 GLN A O 1
ATOM 2351 N N . ILE A 1 291 ? 33.373 -18.714 41.757 1.00 55.88 291 ILE A N 1
ATOM 2352 C CA . ILE A 1 291 ? 33.904 -19.924 41.125 1.00 55.88 291 ILE A CA 1
ATOM 2353 C C . ILE A 1 291 ? 34.340 -20.935 42.188 1.00 55.88 291 ILE A C 1
ATOM 2355 O O . ILE A 1 291 ? 34.044 -22.113 42.034 1.00 55.88 291 ILE A O 1
ATOM 2359 N N . GLU A 1 292 ? 34.965 -20.511 43.293 1.00 58.69 292 GLU A N 1
ATOM 2360 C CA . GLU A 1 292 ? 35.367 -21.402 44.396 1.00 58.69 292 GLU A CA 1
ATOM 2361 C C . GLU A 1 292 ? 34.200 -22.164 45.042 1.00 58.69 292 GLU A C 1
ATOM 2363 O O . GLU A 1 292 ? 34.412 -23.272 45.542 1.00 58.69 292 GLU A O 1
ATOM 2368 N N . GLN A 1 293 ? 32.979 -21.634 44.953 1.00 58.53 293 GLN A N 1
ATOM 2369 C CA . GLN A 1 293 ? 31.760 -22.240 45.500 1.00 58.53 293 GLN A CA 1
ATOM 2370 C C . GLN A 1 293 ? 31.052 -23.212 44.539 1.00 58.53 293 GLN A C 1
ATOM 2372 O O . GLN A 1 293 ? 30.078 -23.852 44.934 1.00 58.53 293 GLN A O 1
ATOM 2377 N N . LEU A 1 294 ? 31.529 -23.354 43.299 1.00 56.78 294 LEU A N 1
ATOM 2378 C CA . LEU A 1 294 ? 30.965 -24.278 42.310 1.00 56.78 294 LEU A CA 1
ATOM 2379 C C . LEU A 1 294 ? 31.554 -25.693 42.437 1.00 56.78 294 LEU A C 1
ATOM 2381 O O . LEU A 1 294 ? 32.685 -25.880 42.905 1.00 56.78 294 LEU A O 1
ATOM 2385 N N . ASP A 1 295 ? 30.792 -26.700 41.997 1.00 58.78 295 ASP A N 1
ATOM 2386 C CA . ASP A 1 295 ? 31.296 -28.072 41.902 1.00 58.78 295 ASP A CA 1
ATOM 2387 C C . ASP A 1 295 ? 32.441 -28.184 40.874 1.00 58.78 295 ASP A C 1
ATOM 2389 O O . ASP A 1 295 ? 32.648 -27.302 40.037 1.00 58.78 295 ASP A O 1
ATOM 2393 N N . VAL A 1 296 ? 33.226 -29.261 40.959 1.00 61.53 296 VAL A N 1
ATOM 2394 C CA . VAL A 1 296 ? 34.450 -29.450 40.156 1.00 61.53 296 VAL A CA 1
ATOM 2395 C C . VAL A 1 296 ? 34.170 -29.423 38.646 1.00 61.53 296 VAL A C 1
ATOM 2397 O O . VAL A 1 296 ? 34.968 -28.874 37.887 1.00 61.53 296 VAL A O 1
ATOM 2400 N N . THR A 1 297 ? 33.021 -29.941 38.216 1.00 49.00 297 THR A N 1
ATOM 2401 C CA . THR A 1 297 ? 32.606 -29.990 36.806 1.00 49.00 297 THR A CA 1
ATOM 2402 C C . THR A 1 297 ? 32.210 -28.600 36.314 1.00 49.00 297 THR A C 1
ATOM 2404 O O . THR A 1 297 ? 32.627 -28.175 35.236 1.00 49.00 297 THR A O 1
ATOM 2407 N N . ALA A 1 298 ? 31.472 -27.847 37.132 1.00 52.31 298 ALA A N 1
ATOM 2408 C CA . ALA A 1 298 ? 31.080 -26.473 36.832 1.00 52.31 298 ALA A CA 1
ATOM 2409 C C . ALA A 1 298 ? 32.287 -25.517 36.812 1.00 52.31 298 ALA A C 1
ATOM 2411 O O . ALA A 1 298 ? 32.378 -24.656 35.936 1.00 52.31 298 ALA A O 1
ATOM 2412 N N . LYS A 1 299 ? 33.263 -25.704 37.714 1.00 59.16 299 LYS A N 1
ATOM 2413 C CA . LYS A 1 299 ? 34.541 -24.966 37.696 1.00 59.16 299 LYS A CA 1
ATOM 2414 C C . LYS A 1 299 ? 35.297 -25.177 36.388 1.00 59.16 299 LYS A C 1
ATOM 2416 O O . LYS A 1 299 ? 35.799 -24.215 35.811 1.00 59.16 299 LYS A O 1
ATOM 2421 N N . GLN A 1 300 ? 35.347 -26.419 35.909 1.00 61.38 300 GLN A N 1
ATOM 2422 C CA . GLN A 1 300 ? 36.055 -26.766 34.683 1.00 61.38 300 GLN A CA 1
ATOM 2423 C C . GLN A 1 300 ? 35.381 -26.169 33.439 1.00 61.38 300 GLN A C 1
ATOM 2425 O O . GLN A 1 300 ? 36.061 -25.563 32.617 1.00 61.38 300 GLN A O 1
ATOM 2430 N N . GLN A 1 301 ? 34.049 -26.219 33.353 1.00 55.19 301 GLN A N 1
ATOM 2431 C CA . GLN A 1 301 ? 33.290 -25.613 32.250 1.00 55.19 301 GLN A CA 1
ATOM 2432 C C . GLN A 1 301 ? 33.426 -24.085 32.201 1.00 55.19 301 GLN A C 1
ATOM 2434 O O . GLN A 1 301 ? 33.559 -23.500 31.125 1.00 55.19 301 GLN A O 1
ATOM 2439 N N . VAL A 1 302 ? 33.420 -23.422 33.362 1.00 55.97 302 VAL A N 1
ATOM 2440 C CA . VAL A 1 302 ? 33.623 -21.968 33.441 1.00 55.97 302 VAL A CA 1
ATOM 2441 C C . VAL A 1 302 ? 35.050 -21.596 33.035 1.00 55.97 302 VAL A C 1
ATOM 2443 O O . VAL A 1 302 ? 35.235 -20.622 32.306 1.00 55.97 302 VAL A O 1
ATOM 2446 N N . GLN A 1 303 ? 36.051 -22.383 33.438 1.00 59.75 303 GLN A N 1
ATOM 2447 C CA . GLN A 1 303 ? 37.438 -22.149 33.037 1.00 59.75 303 GLN A CA 1
ATOM 2448 C C . GLN A 1 303 ? 37.643 -22.369 31.530 1.00 59.75 303 GLN A C 1
ATOM 2450 O O . GLN A 1 303 ? 38.253 -21.531 30.872 1.00 59.75 303 GLN A O 1
ATOM 2455 N N . GLU A 1 304 ? 37.058 -23.423 30.957 1.00 61.34 304 GLU A N 1
ATOM 2456 C CA . GLU A 1 304 ? 37.080 -23.684 29.510 1.00 61.34 304 GLU A CA 1
ATOM 2457 C C . GLU A 1 304 ? 36.404 -22.562 28.708 1.00 61.34 304 GLU A C 1
ATOM 2459 O O . GLU A 1 304 ? 36.888 -22.179 27.639 1.00 61.34 304 GLU A O 1
ATOM 2464 N N . PHE A 1 305 ? 35.321 -21.986 29.236 1.00 51.16 305 PHE A N 1
ATOM 2465 C CA . PHE A 1 305 ? 34.642 -20.838 28.639 1.00 51.16 305 PHE A CA 1
ATOM 2466 C C . PHE A 1 305 ? 35.494 -19.560 28.697 1.00 51.16 305 PHE A C 1
ATOM 2468 O O . PHE A 1 305 ? 35.595 -18.837 27.706 1.00 51.16 305 PHE A O 1
ATOM 2475 N N . ILE A 1 306 ? 36.165 -19.293 29.821 1.00 58.59 306 ILE A N 1
ATOM 2476 C CA . ILE A 1 306 ? 37.094 -18.159 29.947 1.00 58.59 306 ILE A CA 1
ATOM 2477 C C . ILE A 1 306 ? 38.274 -18.326 28.979 1.00 58.59 306 ILE A C 1
ATOM 2479 O O . ILE A 1 306 ? 38.600 -17.396 28.238 1.00 58.59 306 ILE A O 1
ATOM 2483 N N . ASP A 1 307 ? 38.867 -19.516 28.911 1.00 62.22 307 ASP A N 1
ATOM 2484 C CA . ASP A 1 307 ? 39.980 -19.819 28.006 1.00 62.22 307 ASP A CA 1
ATOM 2485 C C . ASP A 1 307 ? 39.558 -19.710 26.528 1.00 62.22 307 ASP A C 1
ATOM 2487 O O . ASP A 1 307 ? 40.327 -19.250 25.677 1.00 62.22 307 ASP A O 1
ATOM 2491 N N . SER A 1 308 ? 38.313 -20.086 26.219 1.00 55.19 308 SER A N 1
ATOM 2492 C CA . SER A 1 308 ? 37.666 -19.887 24.918 1.00 55.19 308 SER A CA 1
ATOM 2493 C C . SER A 1 308 ? 37.574 -18.404 24.550 1.00 55.19 308 SER A C 1
ATOM 2495 O O . SER A 1 308 ? 37.950 -18.030 23.436 1.00 55.19 308 SER A O 1
ATOM 2497 N N . LEU A 1 309 ? 37.137 -17.552 25.477 1.00 42.91 309 LEU A N 1
ATOM 2498 C CA . LEU A 1 309 ? 37.018 -16.111 25.254 1.00 42.91 309 LEU A CA 1
ATOM 2499 C C . LEU A 1 309 ? 38.387 -15.436 25.096 1.00 42.91 309 LEU A C 1
ATOM 2501 O O . LEU A 1 309 ? 38.546 -14.540 24.265 1.00 42.91 309 LEU A O 1
ATOM 2505 N N . LEU A 1 310 ? 39.400 -15.899 25.832 1.00 52.56 310 LEU A N 1
ATOM 2506 C CA . LEU A 1 310 ? 40.766 -15.378 25.739 1.00 52.56 310 LEU A CA 1
ATOM 2507 C C . LEU A 1 310 ? 41.470 -15.795 24.435 1.00 52.56 310 LEU A C 1
ATOM 2509 O O . LEU A 1 310 ? 42.274 -15.028 23.902 1.00 52.56 310 LEU A O 1
ATOM 2513 N N . LYS A 1 311 ? 41.125 -16.955 23.854 1.00 51.41 311 LYS A N 1
ATOM 2514 C CA . LYS A 1 311 ? 41.642 -17.396 22.542 1.00 51.41 311 LYS A CA 1
ATOM 2515 C C . LYS A 1 311 ? 41.174 -16.529 21.367 1.00 51.41 311 LYS A C 1
ATOM 2517 O O . LYS A 1 311 ? 41.858 -16.498 20.345 1.00 51.41 311 LYS A O 1
ATOM 2522 N N . VAL A 1 312 ? 40.063 -15.799 21.494 1.00 42.97 312 VAL A N 1
ATOM 2523 C CA . VAL A 1 312 ? 39.512 -14.958 20.409 1.00 42.97 312 VAL A CA 1
ATOM 2524 C C . VAL A 1 312 ? 40.343 -13.684 20.168 1.00 42.97 312 VAL A C 1
ATOM 2526 O O . VAL A 1 312 ? 40.271 -13.110 19.084 1.00 42.97 312 VAL A O 1
ATOM 2529 N N . ASN A 1 313 ? 41.214 -13.290 21.107 1.00 37.72 313 ASN A N 1
ATOM 2530 C CA . ASN A 1 313 ? 41.986 -12.040 21.029 1.00 37.72 313 ASN A CA 1
ATOM 2531 C C . ASN A 1 313 ? 43.499 -12.206 20.790 1.00 37.72 313 ASN A C 1
ATOM 2533 O O . ASN A 1 313 ? 44.252 -11.242 20.939 1.00 37.72 313 ASN A O 1
ATOM 2537 N N . ALA A 1 314 ? 43.975 -13.382 20.368 1.00 33.56 314 ALA A N 1
ATOM 2538 C CA . ALA A 1 314 ? 45.370 -13.529 19.950 1.00 33.56 314 ALA A CA 1
ATOM 2539 C C . ALA A 1 314 ? 45.569 -13.041 18.491 1.00 33.56 314 ALA A C 1
ATOM 2541 O O . ALA A 1 314 ? 44.917 -13.552 17.575 1.00 33.56 314 ALA A O 1
ATOM 2542 N N . PRO A 1 315 ? 46.473 -12.078 18.223 1.00 31.53 315 PRO A N 1
ATOM 2543 C CA . PRO A 1 315 ? 46.695 -11.553 16.878 1.00 31.53 315 PRO A CA 1
ATOM 2544 C C . PRO A 1 315 ? 47.327 -12.612 15.960 1.00 31.53 315 PRO A C 1
ATOM 2546 O O . PRO A 1 315 ? 48.393 -13.160 16.248 1.00 31.53 315 PRO A O 1
ATOM 2549 N N . LYS A 1 316 ? 46.689 -12.874 14.810 1.00 31.77 316 LYS A N 1
ATOM 2550 C CA . LYS A 1 316 ? 47.234 -13.732 13.746 1.00 31.77 316 LYS A CA 1
ATOM 2551 C C . LYS A 1 316 ? 48.462 -13.064 13.121 1.00 31.77 316 LYS A C 1
ATOM 2553 O O . LYS A 1 316 ? 48.336 -12.185 12.273 1.00 31.77 316 LYS A O 1
ATOM 2558 N N . THR A 1 317 ? 49.654 -13.504 13.513 1.00 28.19 317 THR A N 1
ATOM 2559 C CA . THR A 1 317 ? 50.896 -13.200 12.796 1.00 28.19 317 THR A CA 1
ATOM 2560 C C . THR A 1 317 ? 51.101 -14.218 11.675 1.00 28.19 317 THR A C 1
ATOM 2562 O O . THR A 1 317 ? 51.162 -15.426 11.885 1.00 28.19 317 THR A O 1
ATOM 2565 N N . THR A 1 318 ? 51.185 -13.722 10.444 1.00 29.81 318 THR A N 1
ATOM 2566 C CA . THR A 1 318 ? 51.512 -14.503 9.249 1.00 29.81 318 THR A CA 1
ATOM 2567 C C . THR A 1 318 ? 52.966 -14.968 9.280 1.00 29.81 318 THR A C 1
ATOM 2569 O O . THR A 1 318 ? 53.880 -14.144 9.228 1.00 29.81 318 THR A O 1
ATOM 2572 N N . LYS A 1 319 ? 53.192 -16.285 9.239 1.00 26.70 319 LYS A N 1
ATOM 2573 C CA . LYS A 1 319 ? 54.425 -16.877 8.702 1.00 26.70 319 LYS A CA 1
ATOM 2574 C C . LYS A 1 319 ? 54.078 -17.986 7.710 1.00 26.70 319 LYS A C 1
ATOM 2576 O O . LYS A 1 319 ? 53.356 -18.921 8.031 1.00 26.70 319 LYS A O 1
ATOM 2581 N N . LYS A 1 320 ? 54.611 -17.850 6.493 1.00 32.44 320 LYS A N 1
ATOM 2582 C CA . LYS A 1 320 ? 54.630 -18.876 5.443 1.00 32.44 320 LYS A CA 1
ATOM 2583 C C . LYS A 1 320 ? 55.494 -20.056 5.893 1.00 32.44 320 LYS A C 1
ATOM 2585 O O . LYS A 1 320 ? 56.683 -19.839 6.100 1.00 32.44 320 LYS A O 1
ATOM 2590 N N . VAL A 1 321 ? 54.948 -21.274 5.918 1.00 26.12 321 VAL A N 1
ATOM 2591 C CA . VAL A 1 321 ? 55.701 -22.531 5.726 1.00 26.12 321 VAL A CA 1
ATOM 2592 C C . VAL A 1 321 ? 54.810 -23.539 4.981 1.00 26.12 321 VAL A C 1
ATOM 2594 O O . VAL A 1 321 ? 53.589 -23.493 5.073 1.00 26.12 321 VAL A O 1
ATOM 2597 N N . ALA A 1 322 ? 55.456 -24.370 4.168 1.00 27.36 322 ALA A N 1
ATOM 2598 C CA . ALA A 1 322 ? 54.933 -25.194 3.088 1.00 27.36 322 ALA A CA 1
ATOM 2599 C C . ALA A 1 322 ? 53.901 -26.280 3.461 1.00 27.36 322 ALA A C 1
ATOM 2601 O O . ALA A 1 322 ? 53.923 -26.883 4.530 1.00 27.36 322 ALA A O 1
ATOM 2602 N N . THR A 1 323 ? 53.049 -26.566 2.477 1.00 29.55 323 THR A N 1
ATOM 2603 C CA . THR A 1 323 ? 52.037 -27.624 2.409 1.00 29.55 323 THR A CA 1
ATOM 2604 C C . THR A 1 323 ? 52.633 -29.033 2.337 1.00 29.55 323 THR A C 1
ATOM 2606 O O . THR A 1 323 ? 53.582 -29.267 1.587 1.00 29.55 323 THR A O 1
ATOM 2609 N N . LYS A 1 324 ? 51.967 -30.010 2.982 1.00 31.61 324 LYS A N 1
ATOM 2610 C CA . LYS A 1 324 ? 51.396 -31.189 2.287 1.00 31.61 324 LYS A CA 1
ATOM 2611 C C . LYS A 1 324 ? 50.589 -32.134 3.202 1.00 31.61 324 LYS A C 1
ATOM 2613 O O . LYS A 1 324 ? 51.075 -32.604 4.221 1.00 31.61 324 LYS A O 1
ATOM 2618 N N . LYS A 1 325 ? 49.414 -32.520 2.675 1.00 31.80 325 LYS A N 1
ATOM 2619 C CA . LYS A 1 325 ? 48.623 -33.759 2.882 1.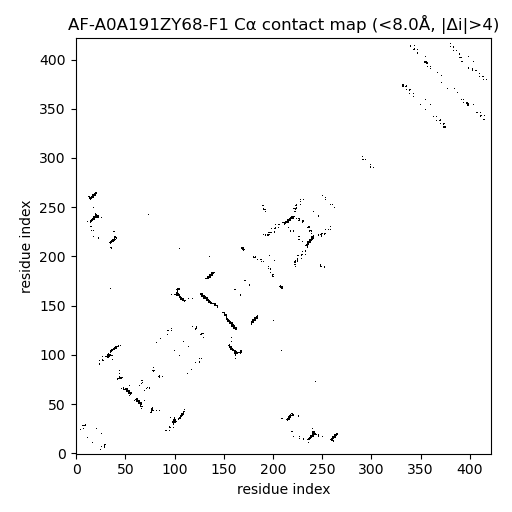00 31.80 325 LYS A CA 1
ATOM 2620 C C . LYS A 1 325 ? 47.545 -33.881 3.977 1.00 31.80 325 LYS A C 1
ATOM 2622 O O . LYS A 1 325 ? 46.826 -34.874 3.912 1.00 31.80 325 LYS A O 1
ATOM 2627 N N . VAL A 1 326 ? 47.308 -32.910 4.863 1.00 35.34 326 VAL A N 1
ATOM 2628 C CA . VAL A 1 326 ? 46.226 -33.034 5.880 1.00 35.34 326 VAL A CA 1
ATOM 2629 C C . VAL A 1 326 ? 44.924 -32.284 5.515 1.00 35.34 326 VAL A C 1
ATOM 2631 O O . VAL A 1 326 ? 43.842 -32.761 5.846 1.00 35.34 326 VAL A O 1
ATOM 2634 N N . GLU A 1 327 ? 44.980 -31.199 4.730 1.00 36.75 327 GLU A N 1
ATOM 2635 C CA . GLU A 1 327 ? 43.818 -30.313 4.468 1.00 36.75 327 GLU A CA 1
ATOM 2636 C C . GLU A 1 327 ? 42.645 -30.954 3.694 1.00 36.75 327 GLU A C 1
ATOM 2638 O O . GLU A 1 327 ? 41.489 -30.643 3.962 1.00 36.75 327 GLU A O 1
ATOM 2643 N N . VAL A 1 328 ? 42.888 -31.922 2.800 1.00 44.19 328 VAL A N 1
ATOM 2644 C CA . VAL A 1 328 ? 41.834 -32.446 1.897 1.00 44.19 328 VAL A CA 1
ATOM 2645 C C . VAL A 1 328 ? 40.771 -33.296 2.620 1.00 44.19 328 VAL A C 1
ATOM 2647 O O . VAL A 1 328 ? 39.660 -33.456 2.113 1.00 44.19 328 VAL A O 1
ATOM 2650 N N . LYS A 1 329 ? 41.084 -33.880 3.788 1.00 46.25 329 LYS A N 1
ATOM 2651 C CA . LYS A 1 329 ? 40.114 -34.683 4.561 1.00 46.25 329 LYS A CA 1
ATOM 2652 C C . LYS A 1 329 ? 39.204 -33.818 5.438 1.00 46.25 329 LYS A C 1
ATOM 2654 O O . LYS A 1 329 ? 38.025 -34.142 5.531 1.00 46.25 329 LYS A O 1
ATOM 2659 N N . ALA A 1 330 ? 39.730 -32.742 6.025 1.00 48.47 330 ALA A N 1
ATOM 2660 C CA . ALA A 1 330 ? 38.958 -31.825 6.866 1.00 48.47 330 ALA A CA 1
ATOM 2661 C C . ALA A 1 330 ? 37.932 -31.035 6.033 1.00 48.47 330 ALA A C 1
ATOM 2663 O O . ALA A 1 330 ? 36.744 -31.086 6.334 1.00 48.47 330 ALA A O 1
ATOM 2664 N N . GLU A 1 331 ? 38.350 -30.464 4.891 1.00 56.69 331 GLU A N 1
ATOM 2665 C CA . GLU A 1 331 ? 37.446 -29.731 3.980 1.00 56.69 331 GLU A CA 1
ATOM 2666 C C . GLU A 1 331 ? 36.299 -30.594 3.433 1.00 56.69 331 GLU A C 1
ATOM 2668 O O . GLU A 1 331 ? 35.203 -30.101 3.164 1.00 56.69 331 GLU A O 1
ATOM 2673 N N . LYS A 1 332 ? 36.533 -31.899 3.233 1.00 57.75 332 LYS A N 1
ATOM 2674 C CA . LYS A 1 332 ? 35.483 -32.811 2.764 1.00 57.75 332 LYS A CA 1
ATOM 2675 C C . LYS A 1 332 ? 34.465 -33.136 3.848 1.00 57.75 332 LYS A C 1
ATOM 2677 O O . LYS A 1 332 ? 33.300 -33.303 3.500 1.00 57.75 332 LYS A O 1
ATOM 2682 N N . ASN A 1 333 ? 34.884 -33.238 5.110 1.00 62.84 333 ASN A N 1
ATOM 2683 C CA . ASN A 1 333 ? 33.968 -33.555 6.204 1.00 62.84 333 ASN A CA 1
ATOM 2684 C C . ASN A 1 333 ? 33.058 -32.360 6.516 1.00 62.84 333 ASN A C 1
ATOM 2686 O O . ASN A 1 333 ? 31.847 -32.537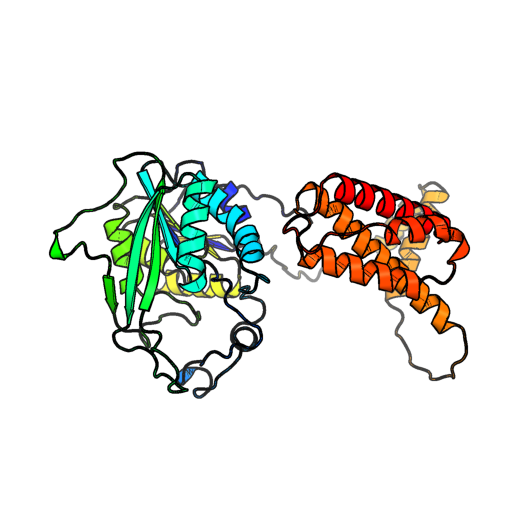 6.594 1.00 62.84 333 ASN A O 1
ATOM 2690 N N . ASP A 1 334 ? 33.612 -31.142 6.530 1.00 70.00 334 ASP A N 1
ATOM 2691 C CA . ASP A 1 334 ? 32.833 -29.903 6.688 1.00 70.00 334 ASP A CA 1
ATOM 2692 C C . ASP A 1 334 ? 31.771 -29.763 5.589 1.00 70.00 334 ASP A C 1
ATOM 2694 O O . ASP A 1 334 ? 30.601 -29.492 5.855 1.00 70.00 334 ASP A O 1
ATOM 2698 N N . ARG A 1 335 ? 32.144 -30.068 4.341 1.00 79.94 335 ARG A N 1
ATOM 2699 C CA . ARG A 1 335 ? 31.220 -30.018 3.204 1.00 79.94 335 ARG A CA 1
ATOM 2700 C C . ARG A 1 335 ? 30.117 -31.076 3.264 1.00 79.94 335 ARG A C 1
ATOM 2702 O O . ARG A 1 335 ? 29.028 -30.845 2.748 1.00 79.94 335 ARG A O 1
ATOM 2709 N N . VAL A 1 336 ? 30.386 -32.249 3.838 1.00 83.69 336 VAL A N 1
ATOM 2710 C CA . VAL A 1 336 ? 29.354 -33.275 4.055 1.00 83.69 336 VAL A CA 1
ATOM 2711 C C . VAL A 1 336 ? 28.375 -32.811 5.132 1.00 83.69 336 VAL A C 1
ATOM 2713 O O . VAL A 1 336 ? 27.169 -32.897 4.902 1.00 83.69 336 VAL A O 1
ATOM 2716 N N . SER A 1 337 ? 28.874 -32.251 6.238 1.00 82.25 337 SER A N 1
ATOM 2717 C CA . SER A 1 337 ? 28.046 -31.675 7.305 1.00 82.25 337 SER A CA 1
ATOM 2718 C C . SER A 1 337 ? 27.114 -30.581 6.777 1.00 82.25 337 SER A C 1
ATOM 2720 O O . SER A 1 337 ? 25.925 -30.587 7.084 1.00 82.25 337 SER A O 1
ATOM 2722 N N . GLU A 1 338 ? 27.612 -29.691 5.911 1.00 86.00 338 GLU A N 1
ATOM 2723 C CA . GLU A 1 338 ? 26.798 -28.658 5.252 1.00 86.00 338 GLU A CA 1
ATOM 2724 C C . GLU A 1 338 ? 25.679 -29.253 4.382 1.00 86.00 338 GLU A C 1
ATOM 2726 O O . GLU A 1 338 ? 24.536 -28.800 4.439 1.00 86.00 338 GLU A O 1
ATOM 2731 N N . ILE A 1 339 ? 25.983 -30.290 3.592 1.00 88.62 339 ILE A N 1
ATOM 2732 C CA . ILE A 1 339 ? 24.991 -30.943 2.722 1.00 88.62 339 ILE A CA 1
ATOM 2733 C C . ILE A 1 339 ? 23.900 -31.630 3.556 1.00 88.62 339 ILE A C 1
ATOM 2735 O O . ILE A 1 339 ? 22.723 -31.562 3.195 1.00 88.62 339 ILE A O 1
ATOM 2739 N N . ILE A 1 340 ? 24.274 -32.286 4.658 1.00 88.12 340 ILE A N 1
ATOM 2740 C CA . ILE A 1 340 ? 23.325 -32.956 5.560 1.00 88.12 340 ILE A CA 1
ATOM 2741 C C . ILE A 1 340 ? 22.452 -31.923 6.275 1.00 88.12 340 ILE A C 1
ATOM 2743 O O . ILE A 1 340 ? 21.233 -32.080 6.285 1.00 88.12 340 ILE A O 1
ATOM 2747 N N . ALA A 1 341 ? 23.034 -30.824 6.763 1.00 85.94 341 ALA A N 1
ATOM 2748 C CA . ALA A 1 341 ? 22.281 -29.721 7.359 1.00 85.94 341 ALA A CA 1
ATOM 2749 C C . ALA A 1 341 ? 21.283 -29.091 6.368 1.00 85.94 341 ALA A C 1
ATOM 2751 O O . ALA A 1 341 ? 20.163 -28.739 6.740 1.00 85.94 341 ALA A O 1
ATOM 2752 N N . GLU A 1 342 ? 21.649 -28.983 5.088 1.00 87.44 342 GLU A N 1
ATOM 2753 C CA . GLU A 1 342 ? 20.745 -28.467 4.057 1.00 87.44 342 GLU A CA 1
ATOM 2754 C C . GLU A 1 342 ? 19.587 -29.442 3.764 1.00 87.44 342 GLU A C 1
ATOM 2756 O O . GLU A 1 342 ? 18.438 -29.012 3.647 1.00 87.44 342 GLU A O 1
ATOM 2761 N N . LEU A 1 343 ? 19.845 -30.756 3.720 1.00 88.75 343 LEU A N 1
ATOM 2762 C CA . LEU A 1 343 ? 18.792 -31.778 3.609 1.00 88.75 343 LEU A CA 1
ATOM 2763 C C . LEU A 1 343 ? 17.859 -31.782 4.832 1.00 88.75 343 LEU A C 1
ATOM 2765 O O . LEU A 1 343 ? 16.641 -31.863 4.663 1.00 88.75 343 LEU A O 1
ATOM 2769 N N . ALA A 1 344 ? 18.409 -31.637 6.039 1.00 86.25 344 ALA A N 1
ATOM 2770 C CA . ALA A 1 344 ? 17.671 -31.541 7.298 1.00 86.25 344 ALA A CA 1
ATOM 2771 C C . ALA A 1 344 ? 16.778 -30.294 7.372 1.00 86.25 344 ALA A C 1
ATOM 2773 O O . ALA A 1 344 ? 15.637 -30.347 7.837 1.00 86.25 344 ALA A O 1
ATOM 2774 N N . SER A 1 345 ? 17.272 -29.165 6.861 1.00 83.94 345 SER A N 1
ATOM 2775 C CA . SER A 1 345 ? 16.489 -27.936 6.729 1.00 83.94 345 SER A CA 1
ATOM 2776 C C . SER A 1 345 ? 15.307 -28.134 5.776 1.00 83.94 345 SER A C 1
ATOM 2778 O O . SER A 1 345 ? 14.172 -27.814 6.129 1.00 83.94 345 SER A O 1
ATOM 2780 N N . ILE A 1 346 ? 15.532 -28.751 4.605 1.00 84.56 346 ILE A N 1
ATOM 2781 C CA . ILE A 1 346 ? 14.451 -29.090 3.661 1.00 84.56 346 ILE A CA 1
ATOM 2782 C C . ILE A 1 346 ? 13.426 -30.012 4.332 1.00 84.56 346 ILE A C 1
ATOM 2784 O O . ILE A 1 346 ? 12.234 -29.732 4.265 1.00 84.56 346 ILE A O 1
ATOM 2788 N N . LYS A 1 347 ? 13.881 -31.062 5.027 1.00 85.50 347 LYS A N 1
ATOM 2789 C CA . LYS A 1 347 ? 13.031 -31.943 5.840 1.00 85.50 347 LYS A CA 1
ATOM 2790 C C . LYS A 1 347 ? 12.178 -31.130 6.824 1.00 85.50 347 LYS A C 1
ATOM 2792 O O . LYS A 1 347 ? 10.960 -31.226 6.807 1.00 85.50 347 LYS A O 1
ATOM 2797 N N . THR A 1 348 ? 12.784 -30.273 7.639 1.00 77.38 348 THR A N 1
ATOM 2798 C CA . THR A 1 348 ? 12.073 -29.515 8.687 1.00 77.38 348 THR A CA 1
ATOM 2799 C C . THR A 1 348 ? 10.998 -28.578 8.121 1.00 77.38 348 THR A C 1
ATOM 2801 O O . THR A 1 348 ? 9.924 -28.439 8.706 1.00 77.38 348 THR A O 1
ATOM 2804 N N . ASN A 1 349 ? 11.246 -27.987 6.952 1.00 66.62 349 ASN A N 1
ATOM 2805 C CA . ASN A 1 349 ? 10.313 -27.062 6.303 1.00 66.62 349 ASN A CA 1
ATOM 2806 C C . ASN A 1 349 ? 9.160 -27.773 5.565 1.00 66.62 349 ASN A C 1
ATOM 2808 O O . ASN A 1 349 ? 8.114 -27.177 5.320 1.00 66.62 349 ASN A O 1
ATOM 2812 N N . LEU A 1 350 ? 9.274 -29.079 5.295 1.00 67.31 350 LEU A N 1
ATOM 2813 C CA . LEU A 1 350 ? 8.231 -29.861 4.620 1.00 67.31 350 LEU A CA 1
ATOM 2814 C C . LEU A 1 350 ? 6.972 -30.106 5.468 1.00 67.31 350 LEU A C 1
ATOM 2816 O O . LEU A 1 350 ? 5.971 -30.564 4.919 1.00 67.31 350 LEU A O 1
ATOM 2820 N N . ASN A 1 351 ? 6.969 -29.776 6.761 1.00 50.00 351 ASN A N 1
ATOM 2821 C CA . ASN A 1 351 ? 5.744 -29.815 7.569 1.00 50.00 351 ASN A CA 1
ATOM 2822 C C . ASN A 1 351 ? 4.764 -28.676 7.232 1.00 50.00 351 ASN A C 1
ATOM 2824 O O . ASN A 1 351 ? 3.588 -28.802 7.556 1.00 50.00 351 ASN A O 1
ATOM 2828 N N . ASN A 1 352 ? 5.220 -27.621 6.541 1.00 44.97 352 ASN A N 1
ATOM 2829 C CA . ASN A 1 352 ? 4.389 -26.484 6.125 1.00 44.97 352 ASN A CA 1
ATOM 2830 C C . ASN A 1 352 ? 4.447 -26.182 4.610 1.00 44.97 352 ASN A C 1
ATOM 2832 O O . ASN A 1 352 ? 3.630 -25.395 4.143 1.00 44.97 352 ASN A O 1
ATOM 2836 N N . ASP A 1 353 ? 5.345 -26.827 3.845 1.00 51.72 353 ASP A N 1
ATOM 2837 C CA . ASP A 1 353 ? 5.553 -26.569 2.408 1.00 51.72 353 ASP A CA 1
ATOM 2838 C C . ASP A 1 353 ? 5.194 -27.740 1.465 1.00 51.72 353 ASP A C 1
ATOM 2840 O O . ASP A 1 353 ? 5.331 -28.938 1.777 1.00 51.72 353 ASP A O 1
ATOM 2844 N N . TYR A 1 354 ? 4.807 -27.373 0.236 1.00 60.84 354 TYR A N 1
ATOM 2845 C CA . TYR A 1 354 ? 4.673 -28.268 -0.916 1.00 60.84 354 TYR A CA 1
ATOM 2846 C C . TYR A 1 354 ? 6.043 -28.538 -1.566 1.00 60.84 354 TYR A C 1
ATOM 2848 O O . TYR A 1 354 ? 6.821 -27.626 -1.835 1.00 60.84 354 TYR A O 1
ATOM 2856 N N . MET A 1 355 ? 6.343 -29.797 -1.909 1.00 72.69 355 MET A N 1
ATOM 2857 C CA . MET A 1 355 ? 7.592 -30.147 -2.601 1.00 72.69 355 MET A CA 1
ATOM 2858 C C . MET A 1 355 ? 7.462 -29.927 -4.123 1.00 72.69 355 MET A C 1
ATOM 2860 O O . MET A 1 355 ? 7.211 -30.865 -4.885 1.00 72.69 355 MET A O 1
ATOM 2864 N N . GLY A 1 356 ? 7.613 -28.671 -4.554 1.00 74.69 356 GLY A N 1
ATOM 2865 C CA . GLY A 1 356 ? 7.549 -28.248 -5.959 1.00 74.69 356 GLY A CA 1
ATOM 2866 C C . GLY A 1 356 ? 8.806 -28.568 -6.786 1.00 74.69 356 GLY A C 1
ATOM 2867 O O . GLY A 1 356 ? 9.827 -29.039 -6.279 1.00 74.69 356 GLY A O 1
ATOM 2868 N N . MET A 1 357 ? 8.759 -28.285 -8.093 1.00 76.56 357 MET A N 1
ATOM 2869 C CA . MET A 1 357 ? 9.802 -28.666 -9.063 1.00 76.56 357 MET A CA 1
ATOM 2870 C C . MET A 1 357 ? 11.204 -28.116 -8.735 1.00 76.56 357 MET A C 1
ATOM 2872 O O . MET A 1 357 ? 12.201 -28.816 -8.924 1.00 76.56 357 MET A O 1
ATOM 2876 N N . SER A 1 358 ? 11.300 -26.887 -8.215 1.00 79.56 358 SER A N 1
ATOM 2877 C CA . SER A 1 358 ? 12.577 -26.285 -7.791 1.00 79.56 358 SER A CA 1
ATOM 2878 C C . SER A 1 358 ? 13.207 -27.053 -6.623 1.00 79.56 358 SER A C 1
ATOM 2880 O O . SER A 1 358 ? 14.386 -27.417 -6.661 1.00 79.56 358 SER A O 1
ATOM 2882 N N . MET A 1 359 ? 12.391 -27.407 -5.626 1.00 82.75 359 MET A N 1
ATOM 2883 C CA . MET A 1 359 ? 12.822 -28.184 -4.467 1.00 82.75 359 MET A CA 1
ATOM 2884 C C . MET A 1 359 ? 13.242 -29.605 -4.868 1.00 82.75 359 MET A C 1
ATOM 2886 O O . MET A 1 359 ? 14.312 -30.057 -4.464 1.00 82.75 359 MET A O 1
ATOM 2890 N N . LYS A 1 360 ? 12.483 -30.272 -5.753 1.00 84.19 360 LYS A N 1
ATOM 2891 C CA . LYS A 1 360 ? 12.852 -31.582 -6.329 1.00 84.19 360 LYS A CA 1
ATOM 2892 C C . LYS A 1 360 ? 14.229 -31.531 -7.015 1.00 84.19 360 LYS A C 1
ATOM 2894 O O . LYS A 1 360 ? 15.085 -32.384 -6.767 1.00 84.19 360 LYS A O 1
ATOM 2899 N N . LYS A 1 361 ? 14.493 -30.492 -7.822 1.00 84.62 361 LYS A N 1
ATOM 2900 C CA . LYS A 1 361 ? 15.799 -30.272 -8.480 1.00 84.62 361 LYS A CA 1
ATOM 2901 C C . LYS A 1 361 ? 16.925 -30.061 -7.469 1.00 84.62 361 LYS A C 1
ATOM 2903 O O . LYS A 1 361 ? 17.996 -30.655 -7.617 1.00 84.62 361 LYS A O 1
ATOM 2908 N N . LYS A 1 362 ? 16.680 -29.262 -6.428 1.00 87.50 362 LYS A N 1
ATOM 2909 C CA . LYS A 1 362 ? 17.648 -29.005 -5.355 1.00 87.50 362 LYS A CA 1
ATOM 2910 C C . LYS A 1 362 ? 17.972 -30.275 -4.565 1.00 87.50 362 LYS A C 1
ATOM 2912 O O . LYS A 1 362 ? 19.149 -30.571 -4.375 1.00 87.50 362 LYS A O 1
ATOM 2917 N N . ILE A 1 363 ? 16.972 -31.081 -4.202 1.00 87.62 363 ILE A N 1
ATOM 2918 C CA . ILE A 1 363 ? 17.181 -32.382 -3.544 1.00 87.62 363 ILE A CA 1
ATOM 2919 C C . ILE A 1 363 ? 18.026 -33.297 -4.437 1.00 87.62 363 ILE A C 1
ATOM 2921 O O . ILE A 1 363 ? 19.026 -33.851 -3.984 1.00 87.62 363 ILE A O 1
ATOM 2925 N N . ASN A 1 364 ? 17.705 -33.406 -5.729 1.00 88.25 364 ASN A N 1
ATOM 2926 C CA . ASN A 1 364 ? 18.488 -34.211 -6.673 1.00 88.25 364 ASN A CA 1
ATOM 2927 C C . ASN A 1 364 ? 19.947 -33.736 -6.801 1.00 88.25 364 ASN A C 1
ATOM 2929 O O . ASN A 1 364 ? 20.859 -34.556 -6.956 1.00 88.25 364 ASN A O 1
ATOM 2933 N N . GLN A 1 365 ? 20.196 -32.428 -6.705 1.00 89.75 365 GLN A N 1
ATOM 2934 C CA . GLN A 1 365 ? 21.549 -31.880 -6.655 1.00 89.75 365 GLN A CA 1
ATOM 2935 C C . GLN A 1 365 ? 22.279 -32.287 -5.365 1.00 89.75 365 GLN A C 1
ATOM 2937 O O . GLN A 1 365 ? 23.413 -32.767 -5.446 1.00 89.75 365 GLN A O 1
ATOM 2942 N N . LEU A 1 366 ? 21.630 -32.151 -4.205 1.00 90.06 366 LEU A N 1
ATOM 2943 C CA . LEU A 1 366 ? 22.198 -32.511 -2.901 1.00 90.06 366 LEU A CA 1
ATOM 2944 C C . LEU A 1 366 ? 22.497 -34.010 -2.805 1.00 90.06 366 LEU A C 1
ATOM 2946 O O . LEU A 1 366 ? 23.598 -34.377 -2.405 1.00 90.06 366 LEU A O 1
ATOM 2950 N N . LYS A 1 367 ? 21.601 -34.875 -3.304 1.00 89.94 367 LYS A N 1
ATOM 2951 C CA . LYS A 1 367 ? 21.818 -36.331 -3.439 1.00 89.94 367 LYS A CA 1
ATOM 2952 C C . LYS A 1 367 ? 23.146 -36.648 -4.132 1.00 89.94 367 LYS A C 1
ATOM 2954 O O . LYS A 1 367 ? 23.959 -37.435 -3.645 1.00 89.94 367 LYS A O 1
ATOM 2959 N N . ARG A 1 368 ? 23.389 -36.001 -5.278 1.00 87.38 368 ARG A N 1
ATOM 2960 C CA . ARG A 1 368 ? 24.619 -36.185 -6.068 1.00 87.38 368 ARG A CA 1
ATOM 2961 C C . ARG A 1 368 ? 25.846 -35.643 -5.341 1.00 87.38 368 ARG A C 1
ATOM 2963 O O . ARG A 1 368 ? 26.915 -36.243 -5.435 1.00 87.38 368 ARG A O 1
ATOM 2970 N N . GLN A 1 369 ? 25.719 -34.512 -4.651 1.00 88.62 369 GLN A N 1
ATOM 2971 C CA . GLN A 1 369 ? 26.819 -33.909 -3.899 1.00 88.62 369 GLN A CA 1
ATOM 2972 C C . GLN A 1 369 ? 27.194 -34.749 -2.676 1.00 88.62 369 GLN A C 1
ATOM 2974 O O . GLN A 1 369 ? 28.383 -34.996 -2.480 1.00 88.62 369 GLN A O 1
ATOM 2979 N N . LEU A 1 370 ? 26.217 -35.254 -1.921 1.00 86.81 370 LEU A N 1
ATOM 2980 C CA . LEU A 1 370 ? 26.448 -36.109 -0.758 1.00 86.81 370 LEU A CA 1
ATOM 2981 C C . LEU A 1 370 ? 27.209 -37.375 -1.165 1.00 86.81 370 LEU A C 1
ATOM 2983 O O . LEU A 1 370 ? 28.299 -37.639 -0.663 1.00 86.81 370 LEU A O 1
ATOM 2987 N N . SER A 1 371 ? 26.718 -38.084 -2.187 1.00 84.31 371 SER A N 1
ATOM 2988 C CA . SER A 1 371 ? 27.372 -39.292 -2.708 1.00 84.31 371 SER A CA 1
ATOM 2989 C C . SER A 1 371 ? 28.792 -39.039 -3.241 1.00 84.31 371 SER A C 1
ATOM 2991 O O . SER A 1 371 ? 29.642 -39.927 -3.205 1.00 84.31 371 SER A O 1
ATOM 2993 N N . ARG A 1 372 ? 29.098 -37.839 -3.748 1.00 83.38 372 ARG A N 1
ATOM 2994 C CA . ARG A 1 372 ? 30.446 -37.502 -4.247 1.00 83.38 372 ARG A CA 1
ATOM 2995 C C . ARG A 1 372 ? 31.430 -37.141 -3.139 1.00 83.38 372 ARG A C 1
ATOM 2997 O O . ARG A 1 372 ? 32.611 -37.450 -3.281 1.00 83.38 372 ARG A O 1
ATOM 3004 N N . ASN A 1 373 ? 30.967 -36.461 -2.094 1.00 80.56 373 ASN A N 1
ATOM 3005 C CA . ASN A 1 373 ? 31.839 -35.909 -1.056 1.00 80.56 373 ASN A CA 1
ATOM 3006 C C . ASN A 1 373 ? 32.018 -36.849 0.142 1.00 80.56 373 ASN A C 1
ATOM 3008 O O . ASN A 1 373 ? 33.049 -36.756 0.806 1.00 80.56 373 ASN A O 1
ATOM 3012 N N . LEU A 1 374 ? 31.088 -37.785 0.374 1.00 78.81 374 LEU A N 1
ATOM 3013 C CA . LEU A 1 374 ? 31.190 -38.739 1.474 1.00 78.81 374 LEU A CA 1
ATOM 3014 C C . LEU A 1 374 ? 32.395 -39.675 1.293 1.00 78.81 374 LEU A C 1
ATOM 3016 O O . LEU A 1 374 ? 32.513 -40.392 0.293 1.00 78.81 374 LEU A O 1
ATOM 3020 N N . THR A 1 375 ? 33.297 -39.653 2.271 1.00 69.44 375 THR A N 1
ATOM 3021 C CA . THR A 1 375 ? 34.555 -40.412 2.275 1.00 69.44 375 THR A CA 1
ATOM 3022 C C . THR A 1 375 ? 34.387 -41.836 2.808 1.00 69.44 375 THR A C 1
ATOM 3024 O O . THR A 1 375 ? 35.093 -42.724 2.337 1.00 69.44 375 THR A O 1
ATOM 3027 N N . ASN A 1 376 ? 33.432 -42.078 3.716 1.00 68.81 376 ASN A N 1
ATOM 3028 C CA . ASN A 1 376 ? 33.109 -43.400 4.266 1.00 68.81 376 ASN A CA 1
ATOM 3029 C C . ASN A 1 376 ? 31.780 -43.934 3.704 1.00 68.81 376 ASN A C 1
ATOM 3031 O O . ASN A 1 376 ? 30.743 -43.920 4.358 1.00 68.81 376 ASN A O 1
ATOM 3035 N N . LYS A 1 377 ? 31.790 -44.356 2.436 1.00 71.62 377 LYS A N 1
ATOM 3036 C CA . LYS A 1 377 ? 30.562 -44.804 1.757 1.00 71.62 377 LYS A CA 1
ATOM 3037 C C . LYS A 1 377 ? 30.026 -46.138 2.258 1.00 71.62 377 LYS A C 1
ATOM 3039 O O . LYS A 1 377 ? 28.829 -46.359 2.142 1.00 71.62 377 LYS A O 1
ATOM 3044 N N . GLU A 1 378 ? 30.887 -47.019 2.764 1.00 75.81 378 GLU A N 1
ATOM 3045 C CA . GLU A 1 378 ? 30.459 -48.344 3.227 1.00 75.81 378 GLU A CA 1
ATOM 3046 C C . GLU A 1 378 ? 29.630 -48.251 4.513 1.00 75.81 378 GLU A C 1
ATOM 3048 O O . GLU A 1 378 ? 28.618 -48.936 4.618 1.00 75.81 378 GLU A O 1
ATOM 3053 N N . SER A 1 379 ? 29.958 -47.339 5.438 1.00 77.31 379 SER A N 1
ATOM 3054 C CA . SER A 1 379 ? 29.167 -47.174 6.665 1.00 77.31 379 SER A CA 1
ATOM 3055 C C . SER A 1 379 ? 27.776 -46.578 6.421 1.00 77.31 379 SER A C 1
ATOM 3057 O O . SER A 1 379 ? 26.871 -46.867 7.191 1.00 77.31 379 SER A O 1
ATOM 3059 N N . MET A 1 380 ? 27.568 -45.798 5.352 1.00 83.50 380 MET A N 1
ATOM 3060 C CA . MET A 1 380 ? 26.270 -45.177 5.010 1.00 83.50 380 MET A CA 1
ATOM 3061 C C . MET A 1 380 ? 25.637 -45.737 3.724 1.00 83.50 380 MET A C 1
ATOM 3063 O O . MET A 1 380 ? 24.844 -45.071 3.052 1.00 83.50 380 MET A O 1
ATOM 3067 N N . LYS A 1 381 ? 26.046 -46.937 3.305 1.00 83.19 381 LYS A N 1
ATOM 3068 C CA . LYS A 1 381 ? 25.698 -47.499 1.992 1.00 83.19 381 LYS A CA 1
ATOM 3069 C C . LYS A 1 381 ? 24.195 -47.689 1.807 1.00 83.19 381 LYS A C 1
ATOM 3071 O O . LYS A 1 381 ? 23.669 -47.398 0.734 1.00 83.19 381 LYS A O 1
ATOM 3076 N N . GLU A 1 382 ? 23.524 -48.156 2.852 1.00 86.31 382 GLU A N 1
ATOM 3077 C CA . GLU A 1 382 ? 22.082 -48.388 2.862 1.00 86.31 382 GLU A CA 1
ATOM 3078 C C . GLU A 1 382 ? 21.307 -47.069 2.768 1.00 86.31 382 GLU A C 1
ATOM 3080 O O . GLU A 1 382 ? 20.443 -46.912 1.907 1.00 86.31 382 GLU A O 1
ATOM 3085 N N . GLU A 1 383 ? 21.683 -46.067 3.561 1.00 90.19 383 GLU A N 1
ATOM 3086 C CA . GLU A 1 383 ? 21.037 -44.755 3.571 1.00 90.19 383 GLU A CA 1
ATOM 3087 C C . GLU A 1 383 ? 21.224 -44.024 2.240 1.00 90.19 383 GLU A C 1
ATOM 3089 O O . GLU A 1 383 ? 20.283 -43.424 1.718 1.00 90.19 383 GLU A O 1
ATOM 3094 N N . LEU A 1 384 ? 22.416 -44.118 1.643 1.00 85.44 384 LEU A N 1
ATOM 3095 C CA . LEU A 1 384 ? 22.684 -43.563 0.318 1.00 85.44 384 LEU A CA 1
ATOM 3096 C C . LEU A 1 384 ? 21.895 -44.280 -0.782 1.00 85.44 384 LEU A C 1
ATOM 3098 O O . LEU A 1 384 ? 21.452 -43.623 -1.727 1.00 85.44 384 LEU A O 1
ATOM 3102 N N . SER A 1 385 ? 21.713 -45.598 -0.670 1.00 87.38 385 SER A N 1
ATOM 3103 C CA . SER A 1 385 ? 20.890 -46.380 -1.597 1.00 87.38 385 SER A CA 1
ATOM 3104 C C . SER A 1 385 ? 19.422 -45.966 -1.506 1.00 87.38 385 SER A C 1
ATOM 3106 O O . SER A 1 385 ? 18.809 -45.644 -2.525 1.00 87.38 385 SER A O 1
ATOM 3108 N N . ASN A 1 386 ? 18.888 -45.869 -0.287 1.00 90.06 386 ASN A N 1
ATOM 3109 C CA . ASN A 1 386 ? 17.512 -45.446 -0.033 1.00 90.06 386 ASN A CA 1
ATOM 3110 C C . ASN A 1 386 ? 17.279 -44.009 -0.516 1.00 90.06 386 ASN A C 1
ATOM 3112 O O . ASN A 1 386 ? 16.321 -43.732 -1.236 1.00 90.06 386 ASN A O 1
ATOM 3116 N N . LEU A 1 387 ? 18.217 -43.098 -0.237 1.00 89.69 387 LEU A N 1
ATOM 3117 C CA . LEU A 1 387 ? 18.137 -41.724 -0.723 1.00 89.69 387 LEU A CA 1
ATOM 3118 C C . LEU A 1 387 ? 18.177 -41.671 -2.252 1.00 89.69 387 LEU A C 1
ATOM 3120 O O . LEU A 1 387 ? 17.433 -40.897 -2.855 1.00 89.69 387 LEU A O 1
ATOM 3124 N N . ALA A 1 388 ? 19.022 -42.479 -2.899 1.00 86.50 388 ALA A N 1
ATOM 3125 C CA . ALA A 1 388 ? 19.110 -42.559 -4.355 1.00 86.50 388 ALA A CA 1
ATOM 3126 C C . ALA A 1 388 ? 17.816 -43.087 -4.993 1.00 86.50 388 ALA A C 1
ATOM 3128 O O . ALA A 1 388 ? 17.413 -42.536 -6.023 1.00 86.50 388 ALA A O 1
ATOM 3129 N N . ALA A 1 389 ? 17.157 -44.065 -4.363 1.00 88.50 389 ALA A N 1
ATOM 3130 C CA . ALA A 1 389 ? 15.936 -44.712 -4.841 1.00 88.50 389 ALA A CA 1
ATOM 3131 C C . ALA A 1 389 ? 14.719 -43.775 -4.918 1.00 88.50 389 ALA A C 1
ATOM 3133 O O . ALA A 1 389 ? 13.846 -44.001 -5.756 1.00 88.50 389 ALA A O 1
ATOM 3134 N N . LEU A 1 390 ? 14.696 -42.689 -4.134 1.00 88.50 390 LEU A N 1
ATOM 3135 C CA . LEU A 1 390 ? 13.637 -41.676 -4.192 1.00 88.50 390 LEU A CA 1
ATOM 3136 C C . LEU A 1 390 ? 13.529 -41.061 -5.596 1.00 88.50 390 LEU A C 1
ATOM 3138 O O . LEU A 1 390 ? 14.404 -40.293 -6.027 1.00 88.50 390 LEU A O 1
ATOM 3142 N N . LYS A 1 391 ? 12.440 -41.388 -6.301 1.00 83.62 391 LYS A N 1
ATOM 3143 C CA . LYS A 1 391 ? 12.115 -40.867 -7.633 1.00 83.62 391 LYS A CA 1
ATOM 3144 C C . LYS A 1 391 ? 11.092 -39.746 -7.527 1.00 83.62 391 LYS A C 1
ATOM 3146 O O . LYS A 1 391 ? 9.894 -39.986 -7.467 1.00 83.62 391 LYS A O 1
ATOM 3151 N N . PHE A 1 392 ? 11.568 -38.509 -7.556 1.00 80.81 392 PHE A N 1
ATOM 3152 C CA . PHE A 1 392 ? 10.690 -37.351 -7.680 1.00 80.81 392 PHE A CA 1
ATOM 3153 C C . PHE A 1 392 ? 10.189 -37.265 -9.121 1.00 80.81 392 PHE A C 1
ATOM 3155 O O . PHE A 1 392 ? 10.958 -36.919 -10.014 1.00 80.81 392 PHE A O 1
ATOM 3162 N N . ASP A 1 393 ? 8.924 -37.606 -9.353 1.00 72.38 393 ASP A N 1
ATOM 3163 C CA . ASP A 1 393 ? 8.306 -37.437 -10.666 1.00 72.38 393 ASP A CA 1
ATOM 3164 C C . ASP A 1 393 ? 8.292 -35.948 -11.043 1.00 72.38 393 ASP A C 1
ATOM 3166 O O . ASP A 1 393 ? 7.693 -35.117 -10.351 1.00 72.38 393 ASP A O 1
ATOM 3170 N N . GLU A 1 394 ? 9.011 -35.609 -12.111 1.00 64.69 394 GLU A N 1
ATOM 3171 C CA . GLU A 1 394 ? 9.154 -34.239 -12.605 1.00 64.69 394 GLU A CA 1
ATOM 3172 C C . GLU A 1 394 ? 7.979 -33.815 -13.500 1.00 64.69 394 GLU A C 1
ATOM 3174 O O . GLU A 1 394 ? 7.834 -32.624 -13.767 1.00 64.69 394 GLU A O 1
ATOM 3179 N N . SER A 1 395 ? 7.125 -34.755 -13.930 1.00 62.09 395 SER A N 1
ATOM 3180 C CA . SER A 1 395 ? 5.924 -34.458 -14.725 1.00 62.09 395 SER A CA 1
ATOM 3181 C C . SER A 1 395 ? 4.761 -33.933 -13.879 1.00 62.09 395 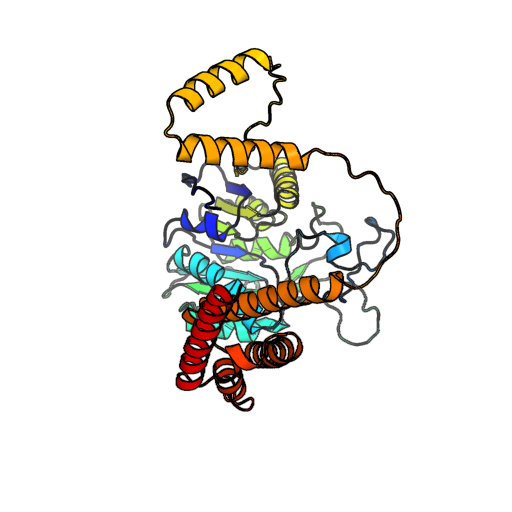SER A C 1
ATOM 3183 O O . SER A 1 395 ? 3.911 -33.199 -14.378 1.00 62.09 395 SER A O 1
ATOM 3185 N N . ASN A 1 396 ? 4.760 -34.249 -12.583 1.00 61.84 396 ASN A N 1
ATOM 3186 C CA . ASN A 1 396 ? 3.761 -33.789 -11.631 1.00 61.84 396 ASN A CA 1
ATOM 3187 C C . ASN A 1 396 ? 4.212 -32.509 -10.916 1.00 61.84 396 ASN A C 1
ATOM 3189 O O . ASN A 1 396 ? 5.322 -32.427 -10.372 1.00 61.84 396 ASN A O 1
ATOM 3193 N N . GLN A 1 397 ? 3.314 -31.521 -10.863 1.00 61.03 397 GLN A N 1
ATOM 3194 C CA . GLN A 1 397 ? 3.550 -30.233 -10.199 1.00 61.03 397 GLN A CA 1
ATOM 3195 C C . GLN A 1 397 ? 3.929 -30.412 -8.717 1.00 61.03 397 GLN A C 1
ATOM 3197 O O . GLN A 1 397 ? 4.808 -29.712 -8.214 1.00 61.03 397 GLN A O 1
ATOM 3202 N N . TYR A 1 398 ? 3.360 -31.426 -8.057 1.00 64.69 398 TYR A N 1
ATOM 3203 C CA . TYR A 1 398 ? 3.585 -31.743 -6.645 1.00 64.69 398 TYR A CA 1
ATOM 3204 C C . TYR A 1 398 ? 4.257 -33.107 -6.455 1.00 64.69 398 TYR A C 1
ATOM 3206 O O . TYR A 1 398 ? 4.278 -33.951 -7.354 1.00 64.69 398 TYR A O 1
ATOM 3214 N N . CYS A 1 399 ? 4.899 -33.312 -5.306 1.00 75.06 399 CYS A N 1
ATOM 3215 C CA . CYS A 1 399 ? 5.427 -34.620 -4.919 1.00 75.06 399 CYS A CA 1
ATOM 3216 C C . CYS A 1 399 ? 4.324 -35.451 -4.257 1.00 75.06 399 CYS A C 1
ATOM 3218 O O . CYS A 1 399 ? 3.570 -34.923 -3.444 1.00 75.06 399 CYS A O 1
ATOM 3220 N N . HIS A 1 400 ? 4.257 -36.741 -4.581 1.00 76.62 400 HIS A N 1
ATOM 3221 C CA . HIS A 1 400 ? 3.327 -37.668 -3.943 1.00 76.62 400 HIS A CA 1
ATOM 3222 C C . HIS A 1 400 ? 3.629 -37.788 -2.439 1.00 76.62 400 HIS A C 1
ATOM 3224 O O . HIS A 1 400 ? 4.797 -37.910 -2.059 1.00 76.62 400 HIS A O 1
ATOM 3230 N N . GLU A 1 401 ? 2.599 -37.798 -1.587 1.00 76.44 401 GLU A N 1
ATOM 3231 C CA . GLU A 1 401 ? 2.760 -37.808 -0.122 1.00 76.44 401 GLU A CA 1
ATOM 3232 C C . GLU A 1 401 ? 3.625 -38.972 0.376 1.00 76.44 401 GLU A C 1
ATOM 3234 O O . GLU A 1 401 ? 4.493 -38.770 1.219 1.00 76.44 401 GLU A O 1
ATOM 3239 N N . GLY A 1 402 ? 3.470 -40.164 -0.210 1.00 81.69 402 GLY A N 1
ATOM 3240 C CA . GLY A 1 402 ? 4.311 -41.322 0.121 1.00 81.69 402 GLY A CA 1
ATOM 3241 C C . GLY A 1 402 ? 5.809 -41.082 -0.117 1.00 81.69 402 GLY A C 1
ATOM 3242 O O . GLY A 1 402 ? 6.624 -41.399 0.741 1.00 81.69 402 GLY A O 1
ATOM 3243 N N . ILE A 1 403 ? 6.175 -40.436 -1.230 1.00 83.12 403 ILE A N 1
ATOM 3244 C CA . ILE A 1 403 ? 7.580 -40.126 -1.560 1.00 83.12 403 ILE A CA 1
ATOM 3245 C C . ILE A 1 403 ? 8.113 -39.019 -0.642 1.00 83.12 403 ILE A C 1
ATOM 3247 O O . ILE A 1 403 ? 9.284 -39.022 -0.265 1.00 83.12 403 ILE A O 1
ATOM 3251 N N . LYS A 1 404 ? 7.249 -38.071 -0.257 1.00 82.62 404 LYS A N 1
ATOM 3252 C CA . LYS A 1 404 ? 7.568 -37.039 0.735 1.00 82.62 404 LYS A CA 1
ATOM 3253 C C . LYS A 1 404 ? 7.851 -37.669 2.103 1.00 82.62 404 LYS A C 1
ATOM 3255 O O . LYS A 1 404 ? 8.870 -37.338 2.698 1.00 82.62 404 LYS A O 1
ATOM 3260 N N . ALA A 1 405 ? 7.010 -38.588 2.575 1.00 83.81 405 ALA A N 1
ATOM 3261 C CA . ALA A 1 405 ? 7.222 -39.301 3.835 1.00 83.81 405 ALA A CA 1
ATOM 3262 C C . ALA A 1 405 ? 8.522 -40.124 3.815 1.00 83.81 405 ALA A C 1
ATOM 3264 O O . ALA A 1 405 ? 9.337 -40.011 4.729 1.00 83.81 405 ALA A O 1
ATOM 3265 N N . GLU A 1 406 ? 8.769 -40.857 2.727 1.00 88.88 406 GLU A N 1
ATOM 3266 C CA . GLU A 1 406 ? 9.991 -41.648 2.547 1.00 88.88 406 GLU A CA 1
ATOM 3267 C C . GLU A 1 406 ? 11.250 -40.761 2.538 1.00 88.88 406 GLU A C 1
ATOM 3269 O O . GLU A 1 406 ? 12.258 -41.091 3.162 1.00 88.88 406 GLU A O 1
ATOM 3274 N N . PHE A 1 407 ? 11.188 -39.581 1.909 1.00 90.38 407 PHE A N 1
ATOM 3275 C CA . PHE A 1 407 ? 12.269 -38.593 1.969 1.00 90.38 407 PHE A CA 1
ATOM 3276 C C . PHE A 1 407 ? 12.573 -38.146 3.405 1.00 90.38 407 PHE A C 1
ATOM 3278 O O . PHE A 1 407 ? 13.739 -38.127 3.802 1.00 90.38 407 PHE A O 1
ATOM 3285 N N . MET A 1 408 ? 11.545 -37.810 4.188 1.00 87.81 408 MET A N 1
ATOM 3286 C CA . MET A 1 408 ? 11.699 -37.365 5.579 1.00 87.81 408 MET A CA 1
ATOM 3287 C C . MET A 1 408 ? 12.364 -38.440 6.446 1.00 87.81 408 MET A C 1
ATOM 3289 O O . MET A 1 408 ? 13.255 -38.145 7.248 1.00 87.81 408 MET A O 1
ATOM 3293 N N . GLU A 1 409 ? 11.950 -39.690 6.265 1.00 91.56 409 GLU A N 1
ATOM 3294 C CA . GLU A 1 409 ? 12.470 -40.840 6.999 1.00 91.56 409 GLU A CA 1
ATOM 3295 C C . GLU A 1 409 ? 13.936 -41.122 6.642 1.00 91.56 409 GLU A C 1
ATOM 3297 O O . GLU A 1 409 ? 14.789 -41.252 7.521 1.00 91.56 409 GLU A O 1
ATOM 3302 N N . VAL A 1 410 ? 14.259 -41.133 5.344 1.00 91.94 410 VAL A N 1
ATOM 3303 C CA . VAL A 1 410 ? 15.626 -41.360 4.860 1.00 91.94 410 VAL A CA 1
ATOM 3304 C C . VAL A 1 410 ? 16.581 -40.266 5.337 1.00 91.94 410 VAL A C 1
ATOM 3306 O O . VAL A 1 410 ? 17.689 -40.584 5.764 1.00 91.94 410 VAL A O 1
ATOM 3309 N N . VAL A 1 411 ? 16.175 -38.992 5.294 1.00 91.19 411 VAL A N 1
ATOM 3310 C CA . VAL A 1 411 ? 17.019 -37.885 5.778 1.00 91.19 411 VAL A CA 1
ATOM 3311 C C . VAL A 1 411 ? 17.257 -37.993 7.285 1.00 91.19 411 VAL A C 1
ATOM 3313 O O . VAL A 1 411 ? 18.387 -37.797 7.715 1.00 91.19 411 VAL A O 1
ATOM 3316 N N . SER A 1 412 ? 16.251 -38.392 8.071 1.00 90.25 412 SER A N 1
ATOM 3317 C CA . SER A 1 412 ? 16.410 -38.595 9.522 1.00 90.25 412 SER A CA 1
ATOM 3318 C C . SER A 1 412 ? 17.470 -39.650 9.843 1.00 90.25 412 SER A C 1
ATOM 3320 O O . SER A 1 412 ? 18.371 -39.390 10.635 1.00 90.25 412 SER A O 1
ATOM 3322 N N . ARG A 1 413 ? 17.433 -40.799 9.153 1.00 90.81 413 ARG A N 1
ATOM 3323 C CA . ARG A 1 413 ? 18.456 -41.847 9.312 1.00 90.81 413 ARG A CA 1
ATOM 3324 C C . ARG A 1 413 ? 19.856 -41.376 8.924 1.00 90.81 413 ARG A C 1
ATOM 3326 O O . ARG A 1 413 ? 20.837 -41.776 9.541 1.00 90.81 413 ARG A O 1
ATOM 3333 N N . ILE A 1 414 ? 19.961 -40.536 7.891 1.00 88.56 414 ILE A N 1
ATOM 3334 C CA . ILE A 1 414 ? 21.240 -39.948 7.470 1.00 88.56 414 ILE A CA 1
ATOM 3335 C C . ILE A 1 414 ? 21.798 -39.034 8.564 1.00 88.56 414 ILE A C 1
ATOM 3337 O O . ILE A 1 414 ? 22.992 -39.107 8.833 1.00 88.56 414 ILE A O 1
ATOM 3341 N N . GLU A 1 415 ? 20.962 -38.194 9.182 1.00 89.44 415 GLU A N 1
ATOM 3342 C CA . GLU A 1 415 ? 21.369 -37.305 10.280 1.00 89.44 415 GLU A CA 1
ATOM 3343 C C . GLU A 1 415 ? 21.869 -38.096 11.495 1.00 89.44 415 GLU A C 1
ATOM 3345 O O . GLU A 1 415 ? 22.967 -37.833 11.983 1.00 89.44 415 GLU A O 1
ATOM 3350 N N . GLU A 1 416 ? 21.094 -39.086 11.944 1.00 87.38 416 GLU A N 1
ATOM 3351 C CA . GLU A 1 416 ? 21.435 -39.935 13.093 1.00 87.38 416 GLU A CA 1
ATOM 3352 C C . GLU A 1 416 ? 22.766 -40.655 12.868 1.00 87.38 416 GLU A C 1
ATOM 3354 O O . GLU A 1 416 ? 23.706 -40.505 13.647 1.00 87.38 416 GLU A O 1
ATOM 3359 N N . LYS A 1 417 ? 22.895 -41.352 11.736 1.00 85.50 417 LYS A N 1
ATOM 3360 C CA . LYS A 1 417 ? 24.097 -42.128 11.424 1.00 85.50 417 LYS A CA 1
ATOM 3361 C C . LYS A 1 417 ? 25.322 -41.258 11.171 1.00 85.50 417 LYS A C 1
ATOM 3363 O O . LYS A 1 417 ? 26.444 -41.683 11.427 1.00 85.50 417 LYS A O 1
ATOM 3368 N N . PHE A 1 418 ? 25.137 -40.046 10.653 1.00 85.44 418 PHE A N 1
ATOM 3369 C CA . PHE A 1 418 ? 26.245 -39.111 10.492 1.00 85.44 418 PHE A CA 1
ATOM 3370 C C . PHE A 1 418 ? 26.746 -38.596 11.844 1.00 85.44 418 PHE A C 1
ATOM 3372 O O . PHE A 1 418 ? 27.956 -38.508 12.024 1.00 85.44 418 PHE A O 1
ATOM 3379 N N . MET A 1 419 ? 25.848 -38.329 12.801 1.00 80.75 419 MET A N 1
ATOM 3380 C CA . MET A 1 419 ? 26.234 -37.967 14.170 1.00 80.75 419 MET A CA 1
ATOM 3381 C C . MET A 1 419 ? 26.927 -39.112 14.919 1.00 80.75 419 MET A C 1
ATOM 3383 O O . MET A 1 419 ? 27.809 -38.844 15.721 1.00 80.75 419 MET A O 1
ATOM 3387 N N . GLU A 1 420 ? 26.576 -40.372 14.651 1.00 80.75 420 GLU A N 1
ATOM 3388 C CA . GLU A 1 420 ? 27.272 -41.534 15.234 1.00 80.75 420 GLU A CA 1
ATOM 3389 C C . GLU A 1 420 ? 28.697 -41.736 14.687 1.00 80.75 420 GLU A C 1
ATOM 3391 O O . GLU A 1 420 ? 29.542 -42.337 15.351 1.00 80.75 420 GLU A O 1
ATOM 3396 N N . LEU A 1 421 ? 28.956 -41.287 13.454 1.00 74.06 421 LEU A N 1
ATOM 3397 C CA . LEU A 1 421 ? 30.230 -41.474 12.752 1.00 74.06 421 LEU A CA 1
ATOM 3398 C C . LEU A 1 421 ? 31.188 -40.276 12.866 1.00 74.06 421 LEU A C 1
ATOM 3400 O O . LEU A 1 421 ? 32.367 -40.431 12.522 1.00 74.06 421 LEU A O 1
ATOM 3404 N N . ALA A 1 422 ? 30.676 -39.104 13.250 1.00 67.00 422 ALA A N 1
ATOM 3405 C CA . ALA A 1 422 ? 31.423 -37.862 13.460 1.00 67.00 422 ALA A CA 1
ATOM 3406 C C . ALA A 1 422 ? 32.016 -37.813 14.871 1.00 67.00 422 ALA A C 1
ATOM 3408 O O . ALA A 1 422 ? 33.186 -37.371 14.979 1.00 67.00 422 ALA A O 1
#

Sequence (422 aa):
MKQEIKNYNLKIKGQGQLINNDCLVGMKNIPDNSIDLVLTDPPYGIANKNLRTWVGASKNGGKTVTTQEAWGNDFQDSFGDVDGFWDWFKPFMTEMTRVTKDGGSIILFLDVKYMGHFVYLIEEEFGLKFRNNIYFTKKNPGPGLNMKGYRHACEQAIWFTKGKTPFNFNFLEQKDMLNVFSGAVGSNKETKHPCEKYKWMIEPLIERHSHEGQLILDPFGGSASTLVYGIQKGRKVIAFEKSEKFFEMAKERVEKHGLDVLFYEPNKKAETKEKVEVKQEEVTDKMKSQIEQLDVTAKQQVQEFIDSLLKVNAPKTTKKVATKKVEVKAEKNDRVSEIIAELASIKTNLNNDYMGMSMKKKINQLKRQLSRNLTNKESMKEELSNLAALKFDESNQYCHEGIKAEFMEVVSRIEEKFMELA

Solvent-accessible surface area (backbone atoms only — not comparable to full-atom values): 24571 Å² total; per-residue (Å²): 133,86,78,78,83,72,83,61,76,74,69,86,52,77,42,22,36,44,33,42,36,56,36,78,66,53,48,74,60,52,58,66,51,64,29,38,24,37,49,35,53,56,73,61,54,72,56,47,96,83,48,64,44,75,43,56,57,91,78,67,75,52,42,71,40,35,62,51,79,75,57,45,87,76,66,77,27,64,40,92,51,71,65,48,35,46,66,66,46,46,65,54,53,50,52,55,56,47,23,33,17,76,17,12,32,43,35,39,39,50,46,79,90,49,44,72,61,51,52,53,52,44,31,75,76,67,63,36,42,80,74,49,70,35,38,39,37,41,75,58,46,68,81,65,89,76,81,77,77,82,56,80,32,66,50,46,31,43,33,30,34,34,72,61,84,76,53,55,61,57,79,81,51,82,89,73,69,58,57,66,40,76,42,79,66,65,90,86,60,89,67,88,52,92,80,60,65,52,65,77,68,48,45,64,48,49,58,30,33,50,55,70,71,38,37,34,36,18,66,44,25,52,58,29,46,62,48,52,48,36,37,75,61,48,19,30,26,42,28,16,21,60,45,64,73,42,33,52,54,18,49,56,52,40,56,74,71,71,55,59,58,46,78,42,67,67,81,72,70,76,79,70,78,70,85,73,85,73,65,72,68,70,59,52,57,57,51,49,60,56,47,72,74,45,55,75,68,57,38,48,53,52,49,52,50,51,54,54,61,58,62,75,74,64,83,88,75,92,75,94,78,87,88,86,89,67,66,73,63,56,60,35,51,57,53,40,52,52,51,50,53,52,52,50,50,53,47,66,48,50,83,83,49,81,58,32,66,69,54,50,52,50,50,58,50,48,55,56,49,45,71,68,45,53,84,65,53,78,87,45,43,66,51,53,49,56,55,63,66,62,76,76,61,80,89,45,74,56,59,56,66,70,60,52,52,50,49,46,54,42,51,50,53,46,53,55,54,47,63,77,73,105

Mean predicted aligned error: 18.13 Å

Secondary structure (DSSP, 8-state):
-------------SSEEEE-S-HHHHHTTSPTT-EEEEEE----S---TTPEEEP-HHHHSS-EEEHHHHHGGG-----SSHHHHHHHHHHHHHHHHHHEEEEEEEEEE--TTTHHHHHHHHHHHH--EEEEEEEEEESSPPPPSSSSS----EEEEEEEE-SSSP-------GGG--SEEEE--STT--SS-TTPPPHHHHHHHHHHH--TT-EEEETT-TTTHHHHHHHHTT-EEEEE---HHHHHHHHHHHHHTT--EEEE---------------HHHHHHHHHHHHHTS-HHHHHHHHHHHHHHHHTT-----------SSHHHHHHHHHHHHHHHHHHHHHHHTTT----HHHHHHHHHHHHHHHHH-S-TTTTHHHHHHHHH----SSSSS--HHHHHHHHHHHHHHHHHHHHH-

Nearest PDB structures (foldseek):
  8s9o-assembly1_B  TM=8.359E-01  e=1.480E-17  Adineta vaga
  8s9m-assembly1_A-2  TM=7.827E-01  e=2.648E-17  Adineta vaga
  5hfj-assembly2_C  TM=8.744E-01  e=4.440E-15  Helicobacter pylori 26695
  5hfj-assembly4_G  TM=8.577E-01  e=3.518E-15  Helicobacter pylori 26695
  2zif-assembly1_A  TM=7.156E-01  e=5.117E-14  Thermus thermophilus

Radius of gyration: 28.65 Å; Cα contacts (8 Å, |Δi|>4): 565; chains: 1; bounding box: 79×69×75 Å

Foldseek 3Di:
DDDDLDLPVPPQDFQEAEEQAQLLSVLVNAAFQAAQEEAEEDQAQPADQPDWCFDDCVPPNGDTHHPCVLPNPQDDRHQPDLVSVCVVCVSVLVSVLRNHHQLGKYKYWYDPVCVVVVQVCSCVPRVWAWDDKAKEFAPDFDDDDPPPDDTPGITIMTMTGHHDDDHQFDDDDPVLPDSYWYDHDDPQDPFPFPDDDDLRVQLVCLVGRHAAAGEYEYSDCQLVSNVQNCSVRRYYYYYYHNDPVSSVNNVVVCVVSVGTYHYHDDDPPPPPPPPPPDDPPVVVVVVVVVLVPDDPVVNVVVVVVVVVVVVVPDDDDDDDDDDDDDPLLVVLLVQLVVLLVVLVVLLVCVVPDWCFLVNVVVLVVSLVSNVVSDPCCVLCVPLNVLSVPLDQPNVDRTGDVVSSVSSSVSSVVVVVSSVVVD

Organism: NCBI:txid190721